Protein AF-0000000074853410 (afdb_homodimer)

Foldseek 3Di:
DPPPPPPPVVPPPDPPDCPVPVPDDWAWDQAVVVVCVQQQQQWKKKKKQQACVLKAWDPPFDPDDPPRDIDMDIAQKWKWFCPPNKIKTKGKDWDWDDCVVLVDPDIWIWMWIWIQIRVQKIKIKIFTADDQQLDTSGITIIIFGANPPPRRMIMTTPARGFAWDAADVSVVVLVVVPFWKKKWFQQVQKVVRPDRMIIIGTFDDWDADPVQRKIKGWDWDDDSFKIKIWMWIAHRVQKIKIWIWMATRNPRHTDDIDIIIKGEHDVIRMIMGTDDDDD/DDPPPPPPVPPPPDPPDCPVPVPDDWAWDQAVVVVCVQQQLQWKKKKKQQFCVLKAWDPPFDPDDPPRDIDMDIAFKWKWFDPPNKIKTKDKDWDWDDCVVLVDPDIWIWMWIWIQIRVQKIKIKIFTADPQQLDTSGITIIIFGANPPPRRMIMTTPARGFAWDAADVSVVVLVVVPFWKKKWFQQVQKVVRPDRMIIIGTFDDWDADPVQRKIKGWDWDDDSFKIKIWMWIAHRVQKIKIWIWMATRRPRHTDDIDIIIWGEDDVIRMIMGTDDDDD

Radius of gyration: 23.21 Å; Cα contacts (8 Å, |Δi|>4): 1496; chains: 2; bounding box: 56×93×62 Å

Sequence (558 aa):
MNTRTILHPVTLILLSFLVKTRCAQPKALTVMADVVRAVSQGSALRYQIDDITKCSVLPGSSPNNLVLYDLSWEVRTARLNNTAGQRSLLVSNERQVNGSRSGEQWPVTRQVNVAIRENGTMDVMVVGLEYGSYKWIETYKYRCLWNGTGGGASVYQQDLGGALIGDFLSLRQAVATGYSLAYAINGQTLVPPFGNEIWVGRISDIRWNKNHSEIVFSRRWTFVDVVNVTSVSTAPNNSVIIQRYSYSRSFYILISSTTHKGFLNSTGSVHFFKLPYGEMNTRTILHPVTLILLSFLVKTRCAQPKALTVMADVVRAVSQGSALRYQIDDITKCSVLPGSSPNNLVLYDLSWEVRTARLNNTAGQRSLLVSNERQVNGSRSGEQWPVTRQVNVAIRENGTMDVMVVGLEYGSYKWIETYKYRCLWNGTGGGASVYQQDLGGALIGDFLSLRQAVATGYSLAYAINGQTLVPPFGNEIWVGRISDIRWNKNHSEIVFSRRWTFVDVVNVTSVSTAPNNSVIIQRYSYSRSFYILISSTTHKGFLNSTGSVHFFKLPYGE

Structure (mmCIF, N/CA/C/O backbone):
data_AF-0000000074853410-model_v1
#
loop_
_entity.id
_entity.type
_entity.pdbx_description
1 polymer 'Uncharacterized protein LOC101856710'
#
loop_
_atom_site.group_PDB
_atom_site.id
_atom_site.type_symbol
_atom_site.label_atom_id
_atom_site.label_alt_id
_atom_site.label_comp_id
_atom_site.label_asym_id
_atom_site.label_entity_id
_atom_site.label_seq_id
_atom_site.pdbx_PDB_ins_code
_atom_site.Cartn_x
_atom_site.Cartn_y
_atom_site.Cartn_z
_atom_site.occupancy
_atom_site.B_iso_or_equiv
_atom_site.auth_seq_id
_atom_site.auth_comp_id
_atom_site.auth_asym_id
_atom_site.auth_atom_id
_atom_site.pdbx_PDB_model_num
ATOM 1 N N . MET A 1 1 ? -5.02 -39.906 -37.156 1 26.19 1 MET A N 1
ATOM 2 C CA . MET A 1 1 ? -3.979 -39.594 -36.188 1 26.19 1 MET A CA 1
ATOM 3 C C . MET A 1 1 ? -3.961 -38.094 -35.844 1 26.19 1 MET A C 1
ATOM 5 O O . MET A 1 1 ? -3.426 -37.312 -36.625 1 26.19 1 MET A O 1
ATOM 9 N N . ASN A 1 2 ? -5 -37.5 -35.281 1 29.98 2 ASN A N 1
ATOM 10 C CA . ASN A 1 2 ? -5.363 -36.094 -35.094 1 29.98 2 ASN A CA 1
ATOM 11 C C . ASN A 1 2 ? -4.477 -35.406 -34.062 1 29.98 2 ASN A C 1
ATOM 13 O O . ASN A 1 2 ? -4.543 -35.719 -32.875 1 29.98 2 ASN A O 1
ATOM 17 N N . THR A 1 3 ? -3.314 -35 -34.5 1 28.11 3 THR A N 1
ATOM 18 C CA . THR A 1 3 ? -2.328 -34.281 -33.688 1 28.11 3 THR A CA 1
ATOM 19 C C . THR A 1 3 ? -2.928 -33 -33.125 1 28.11 3 THR A C 1
ATOM 21 O O . THR A 1 3 ? -3.137 -32.031 -33.844 1 28.11 3 THR A O 1
ATOM 24 N N . ARG A 1 4 ? -3.795 -33.125 -32.125 1 32.75 4 ARG A N 1
ATOM 25 C CA . ARG A 1 4 ? -4.301 -32 -31.344 1 32.75 4 ARG A CA 1
ATOM 26 C C . ARG A 1 4 ? -3.158 -31.172 -30.766 1 32.75 4 ARG A C 1
ATOM 28 O O . ARG A 1 4 ? -2.434 -31.641 -29.891 1 32.75 4 ARG A O 1
ATOM 35 N N . THR A 1 5 ? -2.557 -30.391 -31.672 1 26.16 5 THR A N 1
ATOM 36 C CA . THR A 1 5 ? -1.591 -29.391 -31.234 1 26.16 5 THR A CA 1
ATOM 37 C C . THR A 1 5 ? -2.141 -28.594 -30.047 1 26.16 5 THR A C 1
ATOM 39 O O . THR A 1 5 ? -3.15 -27.891 -30.188 1 26.16 5 THR A O 1
ATOM 42 N N . ILE A 1 6 ? -2.01 -29.109 -28.875 1 28.91 6 ILE A N 1
ATOM 43 C CA . ILE A 1 6 ? -2.23 -28.406 -27.609 1 28.91 6 ILE A CA 1
ATOM 44 C C . ILE A 1 6 ? -1.507 -27.062 -27.625 1 28.91 6 ILE A C 1
ATOM 46 O O . ILE A 1 6 ? -0.275 -27.016 -27.641 1 28.91 6 ILE A O 1
ATOM 50 N N . LEU A 1 7 ? -2.057 -26.141 -28.453 1 27.91 7 LEU A N 1
ATOM 51 C CA . LEU A 1 7 ? -1.541 -24.781 -28.391 1 27.91 7 LEU A CA 1
ATOM 52 C C . LEU A 1 7 ? -1.349 -24.344 -26.938 1 27.91 7 LEU A C 1
ATOM 54 O O . LEU A 1 7 ? -2.289 -24.391 -26.141 1 27.91 7 LEU A O 1
ATOM 58 N N . HIS A 1 8 ? -0.164 -24.562 -26.484 1 32.03 8 HIS A N 1
ATOM 59 C CA . HIS A 1 8 ? 0.269 -24.125 -25.156 1 32.03 8 HIS A CA 1
ATOM 60 C C . HIS A 1 8 ? -0.108 -22.672 -24.906 1 32.03 8 HIS A C 1
ATOM 62 O O . HIS A 1 8 ? 0.202 -21.797 -25.719 1 32.03 8 HIS A O 1
ATOM 68 N N . PRO A 1 9 ? -1.185 -22.469 -24.172 1 34.88 9 PRO A N 1
ATOM 69 C CA . PRO A 1 9 ? -1.773 -21.156 -23.906 1 34.88 9 PRO A CA 1
ATOM 70 C C . PRO A 1 9 ? -0.723 -20.078 -23.641 1 34.88 9 PRO A C 1
ATOM 72 O O . PRO A 1 9 ? -1.025 -18.875 -23.688 1 34.88 9 PRO A O 1
ATOM 75 N N . VAL A 1 10 ? 0.45 -20.5 -23.266 1 34.09 10 VAL A N 1
ATOM 76 C CA . VAL A 1 10 ? 1.436 -19.484 -22.938 1 34.09 10 VAL A CA 1
ATOM 77 C C . VAL A 1 10 ? 1.819 -18.703 -24.188 1 34.09 10 VAL A C 1
ATOM 79 O O . VAL A 1 10 ? 2.303 -17.578 -24.109 1 34.09 10 VAL A O 1
ATOM 82 N N . THR A 1 11 ? 1.805 -19.375 -25.391 1 31.73 11 THR A N 1
ATOM 83 C CA . THR A 1 11 ? 2.375 -18.766 -26.578 1 31.73 11 THR A CA 1
ATOM 84 C C . THR A 1 11 ? 1.524 -17.578 -27.047 1 31.73 11 THR A C 1
ATOM 86 O O . THR A 1 11 ? 2.002 -16.719 -27.781 1 31.73 11 THR A O 1
ATOM 89 N N . LEU A 1 12 ? 0.199 -17.766 -26.953 1 30.8 12 LEU A N 1
ATOM 90 C CA . LEU A 1 12 ? -0.596 -16.719 -27.594 1 30.8 12 LEU A CA 1
ATOM 91 C C . LEU A 1 12 ? -0.33 -15.367 -26.953 1 30.8 12 LEU A C 1
ATOM 93 O O . LEU A 1 12 ? -0.82 -14.344 -27.422 1 30.8 12 LEU A O 1
ATOM 97 N N . ILE A 1 13 ? 0.106 -15.414 -25.734 1 31.11 13 ILE A N 1
ATOM 98 C CA . ILE A 1 13 ? -0.14 -14.117 -25.109 1 31.11 13 ILE A CA 1
ATOM 99 C C . ILE A 1 13 ? 0.635 -13.031 -25.844 1 31.11 13 ILE A C 1
ATOM 101 O O . ILE A 1 13 ? 0.126 -11.93 -26.047 1 31.11 13 ILE A O 1
ATOM 105 N N . LEU A 1 14 ? 1.985 -13.242 -26.062 1 30.17 14 LEU A N 1
ATOM 106 C CA . LEU A 1 14 ? 2.715 -11.984 -26 1 30.17 14 LEU A CA 1
ATOM 107 C C . LEU A 1 14 ? 2.697 -11.273 -27.344 1 30.17 14 LEU A C 1
ATOM 109 O O . LEU A 1 14 ? 3.666 -10.602 -27.703 1 30.17 14 LEU A O 1
ATOM 113 N N . LEU A 1 15 ? 2.018 -11.734 -28.344 1 29.48 15 LEU A N 1
ATOM 114 C CA . LEU A 1 15 ? 2.348 -10.922 -29.516 1 29.48 15 LEU A CA 1
ATOM 115 C C . LEU A 1 15 ? 1.833 -9.5 -29.344 1 29.48 15 LEU A C 1
ATOM 117 O O . LEU A 1 15 ? 0.849 -9.109 -29.984 1 29.48 15 LEU A O 1
ATOM 121 N N . SER A 1 16 ? 1.309 -9.117 -28.25 1 29.52 16 SER A N 1
ATOM 122 C CA . SER A 1 16 ? 0.694 -7.793 -28.312 1 29.52 16 SER A CA 1
ATOM 123 C C . SER A 1 16 ? 1.604 -6.789 -29.016 1 29.52 16 SER A C 1
ATOM 125 O O . SER A 1 16 ? 2.826 -6.84 -28.859 1 29.52 16 SER A O 1
ATOM 127 N N . PHE A 1 17 ? 1.168 -6.145 -30.062 1 30.94 17 PHE A N 1
ATOM 128 C CA . PHE A 1 17 ? 1.591 -4.926 -30.75 1 30.94 17 PHE A CA 1
ATOM 129 C C . PHE A 1 17 ? 2.168 -3.922 -29.75 1 30.94 17 PHE A C 1
ATOM 131 O O . PHE A 1 17 ? 1.597 -3.701 -28.688 1 30.94 17 PHE A O 1
ATOM 138 N N . LEU A 1 18 ? 3.49 -3.576 -29.812 1 31.59 18 LEU A N 1
ATOM 139 C CA . LEU A 1 18 ? 4.359 -2.537 -29.266 1 31.59 18 LEU A CA 1
ATOM 140 C C . LEU A 1 18 ? 3.668 -1.178 -29.312 1 31.59 18 LEU A C 1
ATOM 142 O O . LEU A 1 18 ? 3.742 -0.469 -30.312 1 31.59 18 LEU A O 1
ATOM 146 N N . VAL A 1 19 ? 2.484 -1.005 -29.359 1 30.62 19 VAL A N 1
ATOM 147 C CA . VAL A 1 19 ? 2.27 0.407 -29.062 1 30.62 19 VAL A CA 1
ATOM 148 C C . VAL A 1 19 ? 3.174 0.834 -27.906 1 30.62 19 VAL A C 1
ATOM 150 O O . VAL A 1 19 ? 2.984 0.401 -26.766 1 30.62 19 VAL A O 1
ATOM 153 N N . LYS A 1 20 ? 4.5 1.042 -28.203 1 35.12 20 LYS A N 1
ATOM 154 C CA . LYS A 1 20 ? 5.52 1.634 -27.328 1 35.12 20 LYS A CA 1
ATOM 155 C C . LYS A 1 20 ? 4.93 2.736 -26.469 1 35.12 20 LYS A C 1
ATOM 157 O O . LYS A 1 20 ? 4.836 3.889 -26.891 1 35.12 20 LYS A O 1
ATOM 162 N N . THR A 1 21 ? 3.865 2.613 -25.844 1 37 21 THR A N 1
ATOM 163 C CA . THR A 1 21 ? 3.537 3.66 -24.891 1 37 21 THR A CA 1
ATOM 164 C C . THR A 1 21 ? 4.77 4.055 -24.078 1 37 21 THR A C 1
ATOM 166 O O . THR A 1 21 ? 5.328 3.23 -23.344 1 37 21 THR A O 1
ATOM 169 N N . ARG A 1 22 ? 5.559 4.922 -24.641 1 45.53 22 ARG A N 1
ATOM 170 C CA . ARG A 1 22 ? 6.656 5.527 -23.891 1 45.53 22 ARG A CA 1
ATOM 171 C C . ARG A 1 22 ? 6.262 5.758 -22.438 1 45.53 22 ARG A C 1
ATOM 173 O O . ARG A 1 22 ? 5.258 6.41 -22.156 1 45.53 22 ARG A O 1
ATOM 180 N N . CYS A 1 23 ? 6.512 4.844 -21.609 1 59.56 23 CYS A N 1
ATOM 181 C CA . CYS A 1 23 ? 6.336 5.023 -20.172 1 59.56 23 CYS A CA 1
ATOM 182 C C . CYS A 1 23 ? 7.086 6.254 -19.688 1 59.56 23 CYS A C 1
ATOM 184 O O . CYS A 1 23 ? 8.32 6.285 -19.703 1 59.56 23 CYS A O 1
ATOM 186 N N . ALA A 1 24 ? 6.445 7.359 -19.672 1 70.5 24 ALA A N 1
ATOM 187 C CA . ALA A 1 24 ? 7.086 8.547 -19.109 1 70.5 24 ALA A CA 1
ATOM 188 C C . ALA A 1 24 ? 7.84 8.211 -17.828 1 70.5 24 ALA A C 1
ATOM 190 O O . ALA A 1 24 ? 7.414 7.352 -17.062 1 70.5 24 ALA A O 1
ATOM 191 N N . GLN A 1 25 ? 9.07 8.656 -17.797 1 79.69 25 GLN A N 1
ATOM 192 C CA . GLN A 1 25 ? 9.914 8.5 -16.625 1 79.69 25 GLN A CA 1
ATOM 193 C C . GLN A 1 25 ? 9.398 9.344 -15.461 1 79.69 25 GLN A C 1
ATOM 195 O O . GLN A 1 25 ? 8.922 10.461 -15.664 1 79.69 25 GLN A O 1
ATOM 200 N N . PRO A 1 26 ? 9.547 8.703 -14.266 1 89 26 PRO A N 1
ATOM 201 C CA . PRO A 1 26 ? 9.203 9.516 -13.094 1 89 26 PRO A CA 1
ATOM 202 C C . PRO A 1 26 ? 10.008 10.812 -13.016 1 89 26 PRO A C 1
ATOM 204 O O . PRO A 1 26 ? 11.164 10.852 -13.445 1 89 26 PRO A O 1
ATOM 207 N N . LYS A 1 27 ? 9.445 11.805 -12.57 1 90.69 27 LYS A N 1
ATOM 208 C CA . LYS A 1 27 ? 10.078 13.117 -12.469 1 90.69 27 LYS A CA 1
ATOM 209 C C . LYS A 1 27 ? 10.844 13.258 -11.156 1 90.69 27 LYS A C 1
ATOM 211 O O . LYS A 1 27 ? 10.281 13.078 -10.07 1 90.69 27 LYS A O 1
ATOM 216 N N . ALA A 1 28 ? 12.07 13.609 -11.273 1 93.25 28 ALA A N 1
ATOM 217 C CA . ALA A 1 28 ? 12.859 13.906 -10.078 1 93.25 28 ALA A CA 1
ATOM 218 C C . ALA A 1 28 ? 12.477 15.266 -9.492 1 93.25 28 ALA A C 1
ATOM 220 O O . ALA A 1 28 ? 12.406 16.266 -10.219 1 93.25 28 ALA A O 1
ATOM 221 N N . LEU A 1 29 ? 12.234 15.266 -8.242 1 95.25 29 LEU A N 1
ATOM 222 C CA . LEU A 1 29 ? 11.938 16.516 -7.547 1 95.25 29 LEU A CA 1
ATOM 223 C C . LEU A 1 29 ? 13.164 17.031 -6.801 1 95.25 29 LEU A C 1
ATOM 225 O O . LEU A 1 29 ? 13.859 16.266 -6.133 1 95.25 29 LEU A O 1
ATOM 229 N N . THR A 1 30 ? 13.398 18.391 -6.883 1 95.31 30 THR A N 1
ATOM 230 C CA . THR A 1 30 ? 14.625 18.906 -6.277 1 95.31 30 THR A CA 1
ATOM 231 C C . THR A 1 30 ? 14.312 20.031 -5.305 1 95.31 30 THR A C 1
ATOM 233 O O . THR A 1 30 ? 15.203 20.516 -4.598 1 95.31 30 THR A O 1
ATOM 236 N N . VAL A 1 31 ? 13.094 20.438 -5.25 1 94.69 31 VAL A N 1
ATOM 237 C CA . VAL A 1 31 ? 12.734 21.5 -4.316 1 94.69 31 VAL A CA 1
ATOM 238 C C . VAL A 1 31 ? 11.492 21.094 -3.525 1 94.69 31 VAL A C 1
ATOM 240 O O . VAL A 1 31 ? 10.602 20.438 -4.059 1 94.69 31 VAL A O 1
ATOM 243 N N . MET A 1 32 ? 11.383 21.578 -2.369 1 94.19 32 MET A N 1
ATOM 244 C CA . MET A 1 32 ? 10.32 21.172 -1.451 1 94.19 32 MET A CA 1
ATOM 245 C C . MET A 1 32 ? 8.961 21.656 -1.951 1 94.19 32 MET A C 1
ATOM 247 O O . MET A 1 32 ? 7.957 20.953 -1.77 1 94.19 32 MET A O 1
ATOM 251 N N . ALA A 1 33 ? 8.961 22.766 -2.629 1 92.06 33 ALA A N 1
ATOM 252 C CA . ALA A 1 33 ? 7.695 23.281 -3.146 1 92.06 33 ALA A CA 1
ATOM 253 C C . ALA A 1 33 ? 7.043 22.266 -4.086 1 92.06 33 ALA A C 1
ATOM 255 O O . ALA A 1 33 ? 5.824 22.094 -4.059 1 92.06 33 ALA A O 1
ATOM 256 N N . ASP A 1 34 ? 7.848 21.594 -4.844 1 93.44 34 ASP A N 1
ATOM 257 C CA . ASP A 1 34 ? 7.332 20.609 -5.789 1 93.44 34 ASP A CA 1
ATOM 258 C C . ASP A 1 34 ? 6.891 19.328 -5.066 1 93.44 34 ASP A C 1
ATOM 260 O O . ASP A 1 34 ? 5.902 18.703 -5.449 1 93.44 34 ASP A O 1
ATOM 264 N N . VAL A 1 35 ? 7.613 18.984 -4.07 1 94.06 35 VAL A N 1
ATOM 265 C CA . VAL A 1 35 ? 7.234 17.828 -3.254 1 94.06 35 VAL A CA 1
ATOM 266 C C . VAL A 1 35 ? 5.863 18.078 -2.627 1 94.06 35 VAL A C 1
ATOM 268 O O . VAL A 1 35 ? 4.961 17.25 -2.752 1 94.06 35 VAL A O 1
ATOM 271 N N . VAL A 1 36 ? 5.715 19.219 -2.074 1 90.69 36 VAL A N 1
ATOM 272 C CA . VAL A 1 36 ? 4.473 19.578 -1.398 1 90.69 36 VAL A CA 1
ATOM 273 C C . VAL A 1 36 ? 3.324 19.594 -2.404 1 90.69 36 VAL A C 1
ATOM 275 O O . VAL A 1 36 ? 2.252 19.047 -2.141 1 90.69 36 VAL A O 1
ATOM 278 N N . ARG A 1 37 ? 3.566 20.188 -3.486 1 90.19 37 ARG A N 1
ATOM 279 C CA . ARG A 1 37 ? 2.535 20.25 -4.52 1 90.19 37 ARG A CA 1
ATOM 280 C C . ARG A 1 37 ? 2.125 18.859 -4.973 1 90.19 37 ARG A C 1
ATOM 282 O O . ARG A 1 37 ? 0.933 18.547 -5.059 1 90.19 37 ARG A O 1
ATOM 289 N N . ALA A 1 38 ? 3.086 18.031 -5.254 1 91.38 38 ALA A N 1
ATOM 290 C CA . ALA A 1 38 ? 2.812 16.688 -5.758 1 91.38 38 ALA A CA 1
ATOM 291 C C . ALA A 1 38 ? 1.989 15.875 -4.754 1 91.38 38 ALA A C 1
ATOM 293 O O . ALA A 1 38 ? 0.936 15.336 -5.098 1 91.38 38 ALA A O 1
ATOM 294 N N . VAL A 1 39 ? 2.389 15.859 -3.562 1 89.62 39 VAL A N 1
ATOM 295 C CA . VAL A 1 39 ? 1.762 14.992 -2.572 1 89.62 39 VAL A CA 1
ATOM 296 C C . VAL A 1 39 ? 0.395 15.555 -2.184 1 89.62 39 VAL A C 1
ATOM 298 O O . VAL A 1 39 ? -0.54 14.797 -1.915 1 89.62 39 VAL A O 1
ATOM 301 N N . SER A 1 40 ? 0.258 16.797 -2.193 1 88.06 40 SER A N 1
ATOM 302 C CA . SER A 1 40 ? -1.015 17.406 -1.831 1 88.06 40 SER A CA 1
ATOM 303 C C . SER A 1 40 ? -2.076 17.141 -2.896 1 88.06 40 SER A C 1
ATOM 305 O O . SER A 1 40 ? -3.271 17.312 -2.643 1 88.06 40 SER A O 1
ATOM 307 N N . GLN A 1 41 ? -1.593 16.797 -4.035 1 86.5 41 GLN A N 1
ATOM 308 C CA . GLN A 1 41 ? -2.531 16.484 -5.105 1 86.5 41 GLN A CA 1
ATOM 309 C C . GLN A 1 41 ? -2.713 14.977 -5.262 1 86.5 41 GLN A C 1
ATOM 311 O O . GLN A 1 41 ? -3.307 14.516 -6.238 1 86.5 41 GLN A O 1
ATOM 316 N N . GLY A 1 42 ? -2.17 14.273 -4.383 1 88.62 42 GLY A N 1
ATOM 317 C CA . GLY A 1 42 ? -2.426 12.844 -4.328 1 88.62 42 GLY A CA 1
ATOM 318 C C . GLY A 1 42 ? -1.406 12.031 -5.098 1 88.62 42 GLY A C 1
ATOM 319 O O . GLY A 1 42 ? -1.582 10.82 -5.285 1 88.62 42 GLY A O 1
ATOM 320 N N . SER A 1 43 ? -0.32 12.703 -5.539 1 88.88 43 SER A N 1
ATOM 321 C CA . SER A 1 43 ? 0.715 11.945 -6.234 1 88.88 43 SER A CA 1
ATOM 322 C C . SER A 1 43 ? 1.43 10.992 -5.285 1 88.88 43 SER A C 1
ATOM 324 O O . SER A 1 43 ? 1.681 11.328 -4.129 1 88.88 43 SER A O 1
ATOM 326 N N . ALA A 1 44 ? 1.683 9.82 -5.809 1 90.12 44 ALA A N 1
ATOM 327 C CA . ALA A 1 44 ? 2.643 8.977 -5.102 1 90.12 44 ALA A CA 1
ATOM 328 C C . ALA A 1 44 ? 4.07 9.469 -5.32 1 90.12 44 ALA A C 1
ATOM 330 O O . ALA A 1 44 ? 4.402 9.961 -6.402 1 90.12 44 ALA A O 1
ATOM 331 N N . LEU A 1 45 ? 4.82 9.352 -4.289 1 94.5 45 LEU A N 1
ATOM 332 C CA . LEU A 1 45 ? 6.242 9.672 -4.387 1 94.5 45 LEU A CA 1
ATOM 333 C C . LEU A 1 45 ? 7.094 8.438 -4.117 1 94.5 45 LEU A C 1
ATOM 335 O O . LEU A 1 45 ? 6.586 7.414 -3.65 1 94.5 45 LEU A O 1
ATOM 339 N N . ARG A 1 46 ? 8.219 8.508 -4.559 1 94.5 46 ARG A N 1
ATOM 340 C CA . ARG A 1 46 ? 9.258 7.562 -4.176 1 94.5 46 ARG A CA 1
ATOM 341 C C . ARG A 1 46 ? 10.508 8.289 -3.688 1 94.5 46 ARG A C 1
ATOM 343 O O . ARG A 1 46 ? 10.984 9.219 -4.34 1 94.5 46 ARG A O 1
ATOM 350 N N . TYR A 1 47 ? 10.945 7.938 -2.531 1 95.56 47 TYR A N 1
ATOM 351 C CA . TYR A 1 47 ? 12.266 8.406 -2.121 1 95.56 47 TYR A CA 1
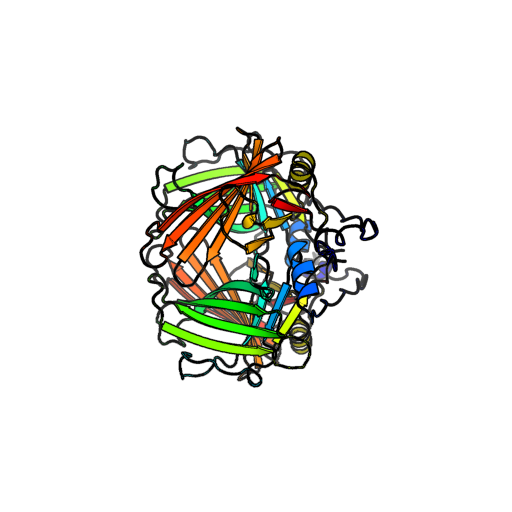ATOM 352 C C . TYR A 1 47 ? 13.289 7.281 -2.203 1 95.56 47 TYR A C 1
ATOM 354 O O . TYR A 1 47 ? 12.953 6.105 -2.043 1 95.56 47 TYR A O 1
ATOM 362 N N . GLN A 1 48 ? 14.5 7.742 -2.43 1 93.38 48 GLN A N 1
ATOM 363 C CA . GLN A 1 48 ? 15.578 6.781 -2.633 1 93.38 48 GLN A CA 1
ATOM 364 C C . GLN A 1 48 ? 16.875 7.277 -2.006 1 93.38 48 GLN A C 1
ATOM 366 O O . GLN A 1 48 ? 17.219 8.461 -2.105 1 93.38 48 GLN A O 1
ATOM 371 N N . ILE A 1 49 ? 17.453 6.355 -1.307 1 91.81 49 ILE A N 1
ATOM 372 C CA . ILE A 1 49 ? 18.875 6.516 -1.008 1 91.81 49 ILE A CA 1
ATOM 373 C C . ILE A 1 49 ? 19.703 5.902 -2.127 1 91.81 49 ILE A C 1
ATOM 375 O O . ILE A 1 49 ? 19.828 4.68 -2.215 1 91.81 49 ILE A O 1
ATOM 379 N N . ASP A 1 50 ? 20.25 6.754 -2.875 1 87.06 50 ASP A N 1
ATOM 380 C CA . ASP A 1 50 ? 20.984 6.332 -4.066 1 87.06 50 ASP A CA 1
ATOM 381 C C . ASP A 1 50 ? 22.375 5.797 -3.707 1 87.06 50 ASP A C 1
ATOM 383 O O . ASP A 1 50 ? 22.844 4.848 -4.328 1 87.06 50 ASP A O 1
ATOM 387 N N . ASP A 1 51 ? 22.938 6.469 -2.801 1 88.06 51 ASP A N 1
ATOM 388 C CA . ASP A 1 51 ? 24.281 6.125 -2.352 1 88.06 51 ASP A CA 1
ATOM 389 C C . ASP A 1 51 ? 24.453 6.414 -0.862 1 88.06 51 ASP A C 1
ATOM 391 O O . ASP A 1 51 ? 24.781 7.539 -0.476 1 88.06 51 ASP A O 1
ATOM 395 N N . ILE A 1 52 ? 24.391 5.406 -0.134 1 85.75 52 ILE A N 1
ATOM 396 C CA . ILE A 1 52 ? 24.406 5.535 1.318 1 85.75 52 ILE A CA 1
ATOM 397 C C . ILE A 1 52 ? 25.766 6.055 1.781 1 85.75 52 ILE A C 1
ATOM 399 O O . ILE A 1 52 ? 25.875 6.633 2.865 1 85.75 52 ILE A O 1
ATOM 403 N N . THR A 1 53 ? 26.812 5.824 0.937 1 85.12 53 THR A N 1
ATOM 404 C CA . THR A 1 53 ? 28.156 6.238 1.33 1 85.12 53 THR A CA 1
ATOM 405 C C . THR A 1 53 ? 28.297 7.758 1.306 1 85.12 53 THR A C 1
ATOM 407 O O . THR A 1 53 ? 29.234 8.32 1.878 1 85.12 53 THR A O 1
ATOM 410 N N . LYS A 1 54 ? 27.406 8.43 0.746 1 90.19 54 LYS A N 1
ATOM 411 C CA . LYS A 1 54 ? 27.422 9.891 0.683 1 90.19 54 LYS A CA 1
ATOM 412 C C . LYS A 1 54 ? 26.625 10.508 1.829 1 90.19 54 LYS A C 1
ATOM 414 O O . LYS A 1 54 ? 26.578 11.727 1.975 1 90.19 54 LYS A O 1
ATOM 419 N N . CYS A 1 55 ? 25.953 9.68 2.586 1 90.56 55 CYS A N 1
ATOM 420 C CA . CYS A 1 55 ? 25.172 10.148 3.719 1 90.56 55 CYS A CA 1
ATOM 421 C C . CYS A 1 55 ? 26 10.195 4.988 1 90.56 55 CYS A C 1
ATOM 423 O O . CYS A 1 55 ? 26.984 9.453 5.125 1 90.56 55 CYS A O 1
ATOM 425 N N . SER A 1 56 ? 25.641 11.078 5.805 1 90.88 56 SER A N 1
ATOM 426 C CA . SER A 1 56 ? 26.281 11.164 7.113 1 90.88 56 SER A CA 1
ATOM 427 C C . SER A 1 56 ? 25.547 10.328 8.148 1 90.88 56 SER A C 1
ATOM 429 O O . SER A 1 56 ? 24.312 10.359 8.211 1 90.88 56 SER A O 1
ATOM 431 N N . VAL A 1 57 ? 26.281 9.664 8.93 1 89.44 57 VAL A N 1
ATOM 432 C CA . VAL A 1 57 ? 25.688 8.938 10.055 1 89.44 57 VAL A CA 1
ATOM 433 C C . VAL A 1 57 ? 25.359 9.906 11.188 1 89.44 57 VAL A C 1
ATOM 435 O O . VAL A 1 57 ? 26.172 10.773 11.523 1 89.44 57 VAL A O 1
ATOM 438 N N . LEU A 1 58 ? 24.188 9.727 11.75 1 90.69 58 LEU A N 1
ATOM 439 C CA . LEU A 1 58 ? 23.75 10.633 12.812 1 90.69 58 LEU A CA 1
ATOM 440 C C . LEU A 1 58 ? 23.984 10.008 14.18 1 90.69 58 LEU A C 1
ATOM 442 O O . LEU A 1 58 ? 24.078 8.789 14.312 1 90.69 58 LEU A O 1
ATOM 446 N N . PRO A 1 59 ? 24.078 10.914 15.164 1 87.5 59 PRO A N 1
ATOM 447 C CA . PRO A 1 59 ? 24.25 10.398 16.531 1 87.5 59 PRO A CA 1
ATOM 448 C C . PRO A 1 59 ? 23.141 9.453 16.953 1 87.5 59 PRO A C 1
ATOM 450 O O . PRO A 1 59 ? 21.969 9.672 16.609 1 87.5 59 PRO A O 1
ATOM 453 N N . GLY A 1 60 ? 23.562 8.344 17.75 1 84.25 60 GLY A N 1
ATOM 454 C CA . GLY A 1 60 ? 22.594 7.395 18.281 1 84.25 60 GLY A CA 1
ATOM 455 C C . GLY A 1 60 ? 22.359 6.211 17.359 1 84.25 60 GLY A C 1
ATOM 456 O O . GLY A 1 60 ? 21.578 5.32 17.672 1 84.25 60 GLY A O 1
ATOM 457 N N . SER A 1 61 ? 23.062 6.27 16.25 1 84.31 61 SER A N 1
ATOM 458 C CA . SER A 1 61 ? 23.016 5.117 15.352 1 84.31 61 SER A CA 1
ATOM 459 C C . SER A 1 61 ? 23.797 3.939 15.922 1 84.31 61 SER A C 1
ATOM 461 O O . SER A 1 61 ? 24.859 4.129 16.531 1 84.31 61 SER A O 1
ATOM 463 N N . SER A 1 62 ? 23.281 2.77 15.828 1 79.5 62 SER A N 1
ATOM 464 C CA . SER A 1 62 ? 24 1.561 16.219 1 79.5 62 SER A CA 1
ATOM 465 C C . SER A 1 62 ? 25.281 1.396 15.43 1 79.5 62 SER A C 1
ATOM 467 O O . SER A 1 62 ? 25.344 1.751 14.25 1 79.5 62 SER A O 1
ATOM 469 N N . PRO A 1 63 ? 26.391 1.191 16.156 1 64.88 63 PRO A N 1
ATOM 470 C CA . PRO A 1 63 ? 27.688 1.088 15.484 1 64.88 63 PRO A CA 1
ATOM 471 C C . PRO A 1 63 ? 27.672 0.121 14.305 1 64.88 63 PRO A C 1
ATOM 473 O O . PRO A 1 63 ? 28.5 0.237 13.391 1 64.88 63 PRO A O 1
ATOM 476 N N . ASN A 1 64 ? 27.156 -0.88 14.492 1 57.53 64 ASN A N 1
ATOM 477 C CA . ASN A 1 64 ? 27.375 -1.988 13.57 1 57.53 64 ASN A CA 1
ATOM 478 C C . ASN A 1 64 ? 27.094 -1.586 12.133 1 57.53 64 ASN A C 1
ATOM 480 O O . ASN A 1 64 ? 26.594 -0.491 11.875 1 57.53 64 ASN A O 1
ATOM 484 N N . ASN A 1 65 ? 27.188 -2.57 11.156 1 50.41 65 ASN A N 1
ATOM 485 C CA . ASN A 1 65 ? 27.188 -2.682 9.703 1 50.41 65 ASN A CA 1
ATOM 486 C C . ASN A 1 65 ? 26.016 -1.935 9.086 1 50.41 65 ASN A C 1
ATOM 488 O O . ASN A 1 65 ? 24.859 -2.342 9.242 1 50.41 65 ASN A O 1
ATOM 492 N N . LEU A 1 66 ? 26.234 -0.533 9.148 1 50.88 66 LEU A N 1
ATOM 493 C CA . LEU A 1 66 ? 25.328 0.214 8.281 1 50.88 66 LEU A CA 1
ATOM 494 C C . LEU A 1 66 ? 24.766 -0.682 7.18 1 50.88 66 LEU A C 1
ATOM 496 O O . LEU A 1 66 ? 25.516 -1.397 6.516 1 50.88 66 LEU A O 1
ATOM 500 N N . VAL A 1 67 ? 23.734 -0.942 7.395 1 54.38 67 VAL A N 1
ATOM 501 C CA . VAL A 1 67 ? 23.062 -1.701 6.344 1 54.38 67 VAL A CA 1
ATOM 502 C C . VAL A 1 67 ? 23.422 -1.128 4.977 1 54.38 67 VAL A C 1
ATOM 504 O O . VAL A 1 67 ? 23.219 0.06 4.719 1 54.38 67 VAL A O 1
ATOM 507 N N . LEU A 1 68 ? 24.469 -1.533 4.332 1 62.12 68 LEU A N 1
ATOM 508 C CA . LEU A 1 68 ? 24.969 -1.262 2.99 1 62.12 68 LEU A CA 1
ATOM 509 C C . LEU A 1 68 ? 23.844 -1.405 1.956 1 62.12 68 LEU A C 1
ATOM 511 O O . LEU A 1 68 ? 24.078 -1.943 0.869 1 62.12 68 LEU A O 1
ATOM 515 N N . TYR A 1 69 ? 22.672 -1.008 2.498 1 73.19 69 TYR A N 1
ATOM 516 C CA . TYR A 1 69 ? 21.625 -1.09 1.479 1 73.19 69 TYR A CA 1
ATOM 517 C C . TYR A 1 69 ? 21.172 0.301 1.057 1 73.19 69 TYR A C 1
ATOM 519 O O . TYR A 1 69 ? 20.938 1.17 1.901 1 73.19 69 TYR A O 1
ATOM 527 N N . ASP A 1 70 ? 21.266 0.516 -0.265 1 79.88 70 ASP A N 1
ATOM 528 C CA . ASP A 1 70 ? 20.438 1.594 -0.806 1 79.88 70 ASP A CA 1
ATOM 529 C C . ASP A 1 70 ? 18.953 1.249 -0.714 1 79.88 70 ASP A C 1
ATOM 531 O O . ASP A 1 70 ? 18.562 0.103 -0.945 1 79.88 70 ASP A O 1
ATOM 535 N N . LEU A 1 71 ? 18.25 2.246 -0.158 1 85.62 71 LEU A N 1
ATOM 536 C CA . LEU A 1 71 ? 16.844 2.006 0.091 1 85.62 71 LEU A CA 1
ATOM 537 C C . LEU A 1 71 ? 15.969 2.857 -0.831 1 85.62 71 LEU A C 1
ATOM 539 O O . LEU A 1 71 ? 16.297 4.008 -1.115 1 85.62 71 LEU A O 1
ATOM 543 N N . SER A 1 72 ? 14.93 2.268 -1.293 1 91.31 72 SER A N 1
ATOM 544 C CA . SER A 1 72 ? 13.906 2.951 -2.074 1 91.31 72 SER A CA 1
ATOM 545 C C . SER A 1 72 ? 12.508 2.547 -1.625 1 91.31 72 SER A C 1
ATOM 547 O O . SER A 1 72 ? 12.227 1.36 -1.445 1 91.31 72 SER A O 1
ATOM 549 N N . TRP A 1 73 ? 11.656 3.578 -1.381 1 94.56 73 TRP A N 1
ATOM 550 C CA . TRP A 1 73 ? 10.312 3.295 -0.899 1 94.56 73 TRP A CA 1
ATOM 551 C C . TRP A 1 73 ? 9.281 4.148 -1.633 1 94.56 73 TRP A C 1
ATOM 553 O O . TRP A 1 73 ? 9.508 5.336 -1.873 1 94.56 73 TRP A O 1
ATOM 563 N N . GLU A 1 74 ? 8.219 3.518 -1.886 1 91.5 74 GLU A N 1
ATOM 564 C CA . GLU A 1 74 ? 7.047 4.27 -2.328 1 91.5 74 GLU A CA 1
ATOM 565 C C . GLU A 1 74 ? 6.367 4.969 -1.156 1 91.5 74 GLU A C 1
ATOM 567 O O . GLU A 1 74 ? 6.23 4.395 -0.075 1 91.5 74 GLU A O 1
ATOM 572 N N . VAL A 1 75 ? 6.02 6.199 -1.436 1 91.44 75 VAL A N 1
ATOM 573 C CA . VAL A 1 75 ? 5.293 6.992 -0.453 1 91.44 75 VAL A CA 1
ATOM 574 C C . VAL A 1 75 ? 3.852 7.199 -0.921 1 91.44 75 VAL A C 1
ATOM 576 O O . VAL A 1 75 ? 3.594 8.008 -1.812 1 91.44 75 VAL A O 1
ATOM 579 N N . ARG A 1 76 ? 2.941 6.484 -0.249 1 87.31 76 ARG A N 1
ATOM 580 C CA . ARG A 1 76 ? 1.531 6.641 -0.597 1 87.31 76 ARG A CA 1
ATOM 581 C C . ARG A 1 76 ? 0.783 7.418 0.482 1 87.31 76 ARG A C 1
ATOM 583 O O . ARG A 1 76 ? -0.34 7.875 0.259 1 87.31 76 ARG A O 1
ATOM 590 N N . THR A 1 77 ? 1.463 7.473 1.672 1 91 77 THR A N 1
ATOM 591 C CA . THR A 1 77 ? 0.945 8.273 2.773 1 91 77 THR A CA 1
ATOM 592 C C . THR A 1 77 ? 2.064 9.078 3.434 1 91 77 THR A C 1
ATOM 594 O O . THR A 1 77 ? 3.186 8.586 3.576 1 91 77 THR A O 1
ATOM 597 N N . ALA A 1 78 ? 1.7 10.312 3.838 1 94.38 78 ALA A N 1
ATOM 598 C CA . ALA A 1 78 ? 2.703 11.164 4.469 1 94.38 78 ALA A CA 1
ATOM 599 C C . ALA A 1 78 ? 2.045 12.25 5.32 1 94.38 78 ALA A C 1
ATOM 601 O O . ALA A 1 78 ? 0.824 12.414 5.289 1 94.38 78 ALA A O 1
ATOM 602 N N . ARG A 1 79 ? 2.881 12.859 6.062 1 92.75 79 ARG A N 1
ATOM 603 C CA . ARG A 1 79 ? 2.5 14.047 6.812 1 92.75 79 ARG A CA 1
ATOM 604 C C . ARG A 1 79 ? 3.375 15.242 6.43 1 92.75 79 ARG A C 1
ATOM 606 O O . ARG A 1 79 ? 4.602 15.125 6.391 1 92.75 79 ARG A O 1
ATOM 613 N N . LEU A 1 80 ? 2.666 16.219 6.133 1 92 80 LEU A N 1
ATOM 614 C CA . LEU A 1 80 ? 3.35 17.469 5.805 1 92 80 LEU A CA 1
ATOM 615 C C . LEU A 1 80 ? 3.316 18.438 6.988 1 92 80 LEU A C 1
ATOM 617 O O . LEU A 1 80 ? 2.24 18.766 7.496 1 92 80 LEU A O 1
ATOM 621 N N . ASN A 1 81 ? 4.484 18.719 7.438 1 89.5 81 ASN A N 1
ATOM 622 C CA . ASN A 1 81 ? 4.621 19.75 8.469 1 89.5 81 ASN A CA 1
ATOM 623 C C . ASN A 1 81 ? 5.078 21.078 7.879 1 89.5 81 ASN A C 1
ATOM 625 O O . ASN A 1 81 ? 5.906 21.109 6.965 1 89.5 81 ASN A O 1
ATOM 629 N N . ASN A 1 82 ? 4.383 22.125 8.344 1 78.56 82 ASN A N 1
ATOM 630 C CA . ASN A 1 82 ? 4.801 23.469 7.969 1 78.56 82 ASN A CA 1
ATOM 631 C C . ASN A 1 82 ? 5.18 24.312 9.195 1 78.56 82 ASN A C 1
ATOM 633 O O . ASN A 1 82 ? 4.434 25.203 9.602 1 78.56 82 ASN A O 1
ATOM 637 N N . THR A 1 83 ? 6.148 23.906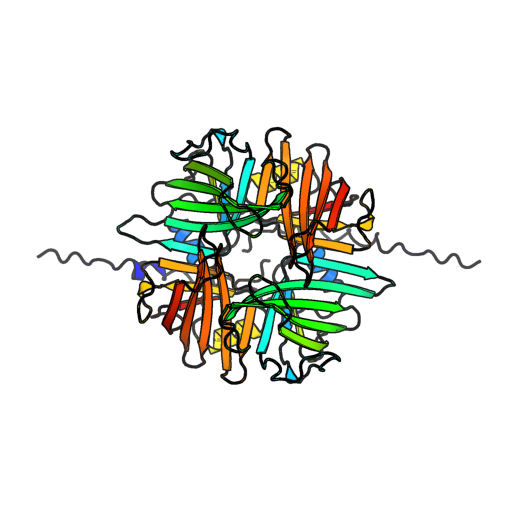 9.875 1 64.06 83 THR A N 1
ATOM 638 C CA . THR A 1 83 ? 6.539 24.656 11.062 1 64.06 83 THR A CA 1
ATOM 639 C C . THR A 1 83 ? 7.609 25.688 10.727 1 64.06 83 THR A C 1
ATOM 641 O O . THR A 1 83 ? 8.664 25.344 10.18 1 64.06 83 THR A O 1
ATOM 644 N N . ALA A 1 84 ? 7.301 26.922 11.336 1 59.91 84 ALA A N 1
ATOM 645 C CA . ALA A 1 84 ? 8.203 28.078 11.336 1 59.91 84 ALA A CA 1
ATOM 646 C C . ALA A 1 84 ? 8.859 28.25 9.969 1 59.91 84 ALA A C 1
ATOM 648 O O . ALA A 1 84 ? 10.062 28.516 9.883 1 59.91 84 ALA A O 1
ATOM 649 N N . GLY A 1 85 ? 8.156 27.953 8.938 1 64.44 85 GLY A N 1
ATOM 650 C CA . GLY A 1 85 ? 8.719 28.203 7.617 1 64.44 85 GLY A CA 1
ATOM 651 C C . GLY A 1 85 ? 9.523 27.047 7.074 1 64.44 85 GLY A C 1
ATOM 652 O O . GLY A 1 85 ? 10.062 27.109 5.973 1 64.44 85 GLY A O 1
ATOM 653 N N . GLN A 1 86 ? 9.617 26.047 7.914 1 83.62 86 GLN A N 1
ATOM 654 C CA . GLN A 1 86 ? 10.367 24.875 7.449 1 83.62 86 GLN A CA 1
ATOM 655 C C . GLN A 1 86 ? 9.43 23.703 7.172 1 83.62 86 GLN A C 1
ATOM 657 O O . GLN A 1 86 ? 8.922 23.078 8.102 1 83.62 86 GLN A O 1
ATOM 662 N N . ARG A 1 87 ? 9.32 23.516 5.941 1 87.81 87 ARG A N 1
ATOM 663 C CA . ARG A 1 87 ? 8.438 22.406 5.57 1 87.81 87 ARG A CA 1
ATOM 664 C C . ARG A 1 87 ? 9.172 21.078 5.613 1 87.81 87 ARG A C 1
ATOM 666 O O . ARG A 1 87 ? 10.359 21.016 5.289 1 87.81 87 ARG A O 1
ATOM 673 N N . SER A 1 88 ? 8.492 20.078 6.055 1 94.06 88 SER A N 1
ATOM 674 C CA . SER A 1 88 ? 9.016 18.719 6.027 1 94.06 88 SER A CA 1
ATOM 675 C C . SER A 1 88 ? 7.93 17.719 5.691 1 94.06 88 SER A C 1
ATOM 677 O O . SER A 1 88 ? 6.777 17.875 6.109 1 94.06 88 SER A O 1
ATOM 679 N N . LEU A 1 89 ? 8.344 16.828 4.855 1 95.62 89 LEU A N 1
ATOM 680 C CA . LEU A 1 89 ? 7.508 15.664 4.602 1 95.62 89 LEU A CA 1
ATOM 681 C C . LEU A 1 89 ? 7.977 14.469 5.426 1 95.62 89 LEU A C 1
ATOM 683 O O . LEU A 1 89 ? 9.125 14.023 5.293 1 95.62 89 LEU A O 1
ATOM 687 N N . LEU A 1 90 ? 7.121 14.023 6.266 1 94.69 90 LEU A N 1
ATOM 688 C CA . LEU A 1 90 ? 7.426 12.883 7.125 1 94.69 90 LEU A CA 1
ATOM 689 C C . LEU A 1 90 ? 6.738 11.617 6.617 1 94.69 90 LEU A C 1
ATOM 691 O O . LEU A 1 90 ? 5.539 11.625 6.336 1 94.69 90 LEU A O 1
ATOM 695 N N . VAL A 1 91 ? 7.488 10.586 6.492 1 93.88 91 VAL A N 1
ATOM 696 C CA . VAL A 1 91 ? 7.012 9.305 5.984 1 93.88 91 VAL A CA 1
ATOM 697 C C . VAL A 1 91 ? 7.445 8.18 6.93 1 93.88 91 VAL A C 1
ATOM 699 O O . VAL A 1 91 ? 8.555 8.203 7.465 1 93.88 91 VAL A O 1
ATOM 702 N N . SER A 1 92 ? 6.539 7.305 7.105 1 91.12 92 SER A N 1
ATOM 703 C CA . SER A 1 92 ? 6.836 6.102 7.875 1 91.12 92 SER A CA 1
ATOM 704 C C . SER A 1 92 ? 6.422 4.844 7.121 1 91.12 92 SER A C 1
ATOM 706 O O . SER A 1 92 ? 5.297 4.754 6.625 1 91.12 92 SER A O 1
ATOM 708 N N . ASN A 1 93 ? 7.344 3.965 7.055 1 87.88 93 ASN A N 1
ATOM 709 C CA . ASN A 1 93 ? 7.09 2.678 6.418 1 87.88 93 ASN A CA 1
ATOM 710 C C . ASN A 1 93 ? 7.574 1.519 7.285 1 87.88 93 ASN A C 1
ATOM 712 O O . ASN A 1 93 ? 8.453 1.694 8.133 1 87.88 93 ASN A O 1
ATOM 716 N N . GLU A 1 94 ? 6.945 0.379 7.027 1 86.94 94 GLU A N 1
ATOM 717 C CA . GLU A 1 94 ? 7.312 -0.82 7.773 1 86.94 94 GLU A CA 1
ATOM 718 C C . GLU A 1 94 ? 7.406 -2.035 6.855 1 86.94 94 GLU A C 1
ATOM 720 O O . GLU A 1 94 ? 6.641 -2.156 5.898 1 86.94 94 GLU A O 1
ATOM 725 N N . ARG A 1 95 ? 8.336 -2.805 7.18 1 82.06 95 ARG A N 1
ATOM 726 C CA . ARG A 1 95 ? 8.453 -4.102 6.523 1 82.06 95 ARG A CA 1
ATOM 727 C C . ARG A 1 95 ? 8.914 -5.176 7.508 1 82.06 95 ARG A C 1
ATOM 729 O O . ARG A 1 95 ? 9.484 -4.863 8.555 1 82.06 95 ARG A O 1
ATOM 736 N N . GLN A 1 96 ? 8.664 -6.355 7.098 1 80.88 96 GLN A N 1
ATOM 737 C CA . GLN A 1 96 ? 9.164 -7.488 7.863 1 80.88 96 GLN A CA 1
ATOM 738 C C . GLN A 1 96 ? 10.289 -8.203 7.117 1 80.88 96 GLN A C 1
ATOM 740 O O . GLN A 1 96 ? 10.219 -8.383 5.902 1 80.88 96 GLN A O 1
ATOM 745 N N . VAL A 1 97 ? 11.258 -8.5 7.867 1 74.69 97 VAL A N 1
ATOM 746 C CA . VAL A 1 97 ? 12.422 -9.156 7.285 1 74.69 97 VAL A CA 1
ATOM 747 C C . VAL A 1 97 ? 12.82 -10.352 8.148 1 74.69 97 VAL A C 1
ATOM 749 O O . VAL A 1 97 ? 12.375 -10.477 9.297 1 74.69 97 VAL A O 1
ATOM 752 N N . ASN A 1 98 ? 13.641 -11.148 7.41 1 70.19 98 ASN A N 1
ATOM 753 C CA . ASN A 1 98 ? 14.266 -12.203 8.195 1 70.19 98 ASN A CA 1
ATOM 754 C C . ASN A 1 98 ? 15.156 -11.633 9.297 1 70.19 98 ASN A C 1
ATOM 756 O O . ASN A 1 98 ? 16.062 -10.836 9.016 1 70.19 98 ASN A O 1
ATOM 760 N N . GLY A 1 99 ? 14.969 -12.039 10.5 1 70.75 99 GLY A N 1
ATOM 761 C CA . GLY A 1 99 ? 15.648 -11.477 11.656 1 70.75 99 GLY A CA 1
ATOM 762 C C . GLY A 1 99 ? 17.016 -12.102 11.906 1 70.75 99 GLY A C 1
ATOM 763 O O . GLY A 1 99 ? 17.75 -11.664 12.797 1 70.75 99 GLY A O 1
ATOM 764 N N . SER A 1 100 ? 17.438 -13.023 11.07 1 68.38 100 SER A N 1
ATOM 765 C CA . SER A 1 100 ? 18.672 -13.758 11.352 1 68.38 100 SER A CA 1
ATOM 766 C C . SER A 1 100 ? 19.875 -12.82 11.375 1 68.38 100 SER A C 1
ATOM 768 O O . SER A 1 100 ? 20.797 -13.016 12.164 1 68.38 100 SER A O 1
ATOM 770 N N . ARG A 1 101 ? 19.828 -11.883 10.602 1 67.44 101 ARG A N 1
ATOM 771 C CA . ARG A 1 101 ? 20.938 -10.945 10.555 1 67.44 101 ARG A CA 1
ATOM 772 C C . ARG A 1 101 ? 21.062 -10.172 11.859 1 67.44 101 ARG A C 1
ATOM 774 O O . ARG A 1 101 ? 22.125 -9.633 12.18 1 67.44 101 ARG A O 1
ATOM 781 N N . SER A 1 102 ? 20 -10.047 12.484 1 68.94 102 SER A N 1
ATOM 782 C CA . SER A 1 102 ? 19.984 -9.32 13.758 1 68.94 102 SER A CA 1
ATOM 783 C C . SER A 1 102 ? 20.109 -10.281 14.938 1 68.94 102 SER A C 1
ATOM 785 O O . SER A 1 102 ? 19.859 -9.891 16.078 1 68.94 102 SER A O 1
ATOM 787 N N . GLY A 1 103 ? 20.375 -11.523 14.617 1 71.5 103 GLY A N 1
ATOM 788 C CA . GLY A 1 103 ? 20.5 -12.516 15.672 1 71.5 103 GLY A CA 1
ATOM 789 C C . GLY A 1 103 ? 19.156 -12.961 16.219 1 71.5 103 GLY A C 1
ATOM 790 O O . GLY A 1 103 ? 19.078 -13.555 17.297 1 71.5 103 GLY A O 1
ATOM 791 N N . GLU A 1 104 ? 18.125 -12.594 15.484 1 71.12 104 GLU A N 1
ATOM 792 C CA . GLU A 1 104 ? 16.781 -12.961 15.938 1 71.12 104 GLU A CA 1
ATOM 793 C C . GLU A 1 104 ? 16.328 -14.273 15.297 1 71.12 104 GLU A C 1
ATOM 795 O O . GLU A 1 104 ? 16.734 -14.594 14.18 1 71.12 104 GLU A O 1
ATOM 800 N N . GLN A 1 105 ? 15.562 -14.984 16.062 1 67.94 105 GLN A N 1
ATOM 801 C CA . GLN A 1 105 ? 15.008 -16.234 15.555 1 67.94 105 GLN A CA 1
ATOM 802 C C . GLN A 1 105 ? 13.719 -15.992 14.781 1 67.94 105 GLN A C 1
ATOM 804 O O . GLN A 1 105 ? 13.266 -16.859 14.031 1 67.94 105 GLN A O 1
ATOM 809 N N . TRP A 1 106 ? 13.164 -14.766 14.977 1 70.69 106 TRP A N 1
ATOM 810 C CA . TRP A 1 106 ? 11.898 -14.398 14.359 1 70.69 106 TRP A CA 1
ATOM 811 C C . TRP A 1 106 ? 12.078 -13.242 13.391 1 70.69 106 TRP A C 1
ATOM 813 O O . TRP A 1 106 ? 13.141 -12.602 13.367 1 70.69 106 TRP A O 1
ATOM 823 N N . PRO A 1 107 ? 11.008 -13.102 12.578 1 75.62 107 PRO A N 1
ATOM 824 C CA . PRO A 1 107 ? 11.117 -11.922 11.711 1 75.62 107 PRO A CA 1
ATOM 825 C C . PRO A 1 107 ? 11.258 -10.625 12.5 1 75.62 107 PRO A C 1
ATOM 827 O O . PRO A 1 107 ? 10.781 -10.523 13.633 1 75.62 107 PRO A O 1
ATOM 830 N N . VAL A 1 108 ? 11.984 -9.812 11.984 1 81.12 108 VAL A N 1
ATOM 831 C CA . VAL A 1 108 ? 12.172 -8.477 12.547 1 81.12 108 VAL A CA 1
ATOM 832 C C . VAL A 1 108 ? 11.359 -7.461 11.75 1 81.12 108 VAL A C 1
ATOM 834 O O . VAL A 1 108 ? 11.328 -7.516 10.516 1 81.12 108 VAL A O 1
ATOM 837 N N . THR A 1 109 ? 10.664 -6.621 12.531 1 85.12 109 THR A N 1
ATOM 838 C CA . THR A 1 109 ? 9.992 -5.5 11.875 1 85.12 109 THR A CA 1
ATOM 839 C C . THR A 1 109 ? 10.953 -4.332 11.695 1 85.12 109 THR A C 1
ATOM 841 O O . THR A 1 109 ? 11.555 -3.859 12.664 1 85.12 109 THR A O 1
ATOM 844 N N . ARG A 1 110 ? 11.086 -3.957 10.492 1 87.44 110 ARG A N 1
ATOM 845 C CA . ARG A 1 110 ? 11.891 -2.777 10.203 1 87.44 110 ARG A CA 1
ATOM 846 C C . ARG A 1 110 ? 11.016 -1.569 9.898 1 87.44 110 ARG A C 1
ATOM 848 O O . ARG A 1 110 ? 10.25 -1.577 8.93 1 87.44 110 ARG A O 1
ATOM 855 N N . GLN A 1 111 ? 11.164 -0.669 10.758 1 90.62 111 GLN A N 1
ATOM 856 C CA . GLN A 1 111 ? 10.477 0.598 10.547 1 90.62 111 GLN A CA 1
ATOM 857 C C . GLN A 1 111 ? 11.422 1.661 10 1 90.62 111 GLN A C 1
ATOM 859 O O . GLN A 1 111 ? 12.523 1.847 10.531 1 90.62 111 GLN A O 1
ATOM 864 N N . VAL A 1 112 ? 11.031 2.271 8.953 1 90.62 112 VAL A N 1
ATOM 865 C CA . VAL A 1 112 ? 11.828 3.328 8.344 1 90.62 112 VAL A CA 1
ATOM 866 C C . VAL A 1 112 ? 11.078 4.656 8.422 1 90.62 112 VAL A C 1
ATOM 868 O O . VAL A 1 112 ? 9.984 4.793 7.863 1 90.62 112 VAL A O 1
ATOM 871 N N . ASN A 1 113 ? 11.617 5.551 9.102 1 92.81 113 ASN A N 1
ATOM 872 C CA . ASN A 1 113 ? 11.086 6.906 9.211 1 92.81 113 ASN A CA 1
ATOM 873 C C . ASN A 1 113 ? 11.961 7.906 8.453 1 92.81 113 ASN A C 1
ATOM 875 O O . ASN A 1 113 ? 13.18 7.938 8.641 1 92.81 113 ASN A O 1
ATOM 879 N N . VAL A 1 114 ? 11.32 8.688 7.688 1 95.06 114 VAL A N 1
ATOM 880 C CA . VAL A 1 114 ? 12.055 9.625 6.848 1 95.06 114 VAL A CA 1
ATOM 881 C C . VAL A 1 114 ? 11.477 11.031 7 1 95.06 114 VAL A C 1
ATOM 883 O O . VAL A 1 114 ? 10.258 11.203 7.043 1 95.06 114 VAL A O 1
ATOM 886 N N . ALA A 1 115 ? 12.344 11.977 7.113 1 95.25 115 ALA A N 1
ATOM 887 C CA . ALA A 1 115 ? 11.992 13.391 7.047 1 95.25 115 ALA A CA 1
ATOM 888 C C . ALA A 1 115 ? 12.672 14.078 5.867 1 95.25 115 ALA A C 1
ATOM 890 O O . ALA A 1 115 ? 13.891 14.234 5.855 1 95.25 115 ALA A O 1
ATOM 891 N N . ILE A 1 116 ? 11.906 14.398 4.898 1 95.69 116 ILE A N 1
ATOM 892 C CA . ILE A 1 116 ? 12.375 15.195 3.768 1 95.69 116 ILE A CA 1
ATOM 893 C C . ILE A 1 116 ? 12.141 16.672 4.047 1 95.69 116 ILE A C 1
ATOM 895 O O . ILE A 1 116 ? 10.992 17.109 4.223 1 95.69 116 ILE A O 1
ATOM 899 N N . ARG A 1 117 ? 13.195 17.453 3.965 1 95.06 117 ARG A N 1
ATOM 900 C CA . ARG A 1 117 ? 13.086 18.781 4.535 1 95.06 117 ARG A CA 1
ATOM 901 C C . ARG A 1 117 ? 13.367 19.859 3.482 1 95.06 117 ARG A C 1
ATOM 903 O O . ARG A 1 117 ? 14.039 19.578 2.482 1 95.06 117 ARG A O 1
ATOM 910 N N . GLU A 1 118 ? 12.945 21.016 3.85 1 94.25 118 GLU A N 1
ATOM 911 C CA . GLU A 1 118 ? 13.062 22.188 3 1 94.25 118 GLU A CA 1
ATOM 912 C C . GLU A 1 118 ? 14.523 22.562 2.758 1 94.25 118 GLU A C 1
ATOM 914 O O . GLU A 1 118 ? 14.883 23.031 1.677 1 94.25 118 GLU A O 1
ATOM 919 N N . ASN A 1 119 ? 15.43 22.312 3.641 1 92.5 119 ASN A N 1
ATOM 920 C CA . ASN A 1 119 ? 16.828 22.703 3.533 1 92.5 119 ASN A CA 1
ATOM 921 C C . ASN A 1 119 ? 17.625 21.719 2.67 1 92.5 119 ASN A C 1
ATOM 923 O O . ASN A 1 119 ? 18.844 21.812 2.59 1 92.5 119 ASN A O 1
ATOM 927 N N . GLY A 1 120 ? 16.922 20.75 2.152 1 93.75 120 GLY A N 1
ATOM 928 C CA . GLY A 1 120 ? 17.562 19.828 1.235 1 93.75 120 GLY A CA 1
ATOM 929 C C . GLY A 1 120 ? 18.031 18.547 1.906 1 93.75 120 GLY A C 1
ATOM 930 O O . GLY A 1 120 ? 18.562 17.656 1.249 1 93.75 120 GLY A O 1
ATOM 931 N N . THR A 1 121 ? 17.781 18.438 3.188 1 95.69 121 THR A N 1
ATOM 932 C CA . THR A 1 121 ? 18.219 17.234 3.877 1 95.69 121 THR A CA 1
ATOM 933 C C . THR A 1 121 ? 17.109 16.188 3.912 1 95.69 121 THR A C 1
ATOM 935 O O . THR A 1 121 ? 15.922 16.547 3.889 1 95.69 121 THR A O 1
ATOM 938 N N . MET A 1 122 ? 17.469 15.008 3.91 1 95.69 122 MET A N 1
ATOM 939 C CA . MET A 1 122 ? 16.625 13.844 4.172 1 95.69 122 MET A CA 1
ATOM 940 C C . MET A 1 122 ? 17.156 13.039 5.348 1 95.69 122 MET A C 1
ATOM 942 O O . MET A 1 122 ? 18.219 12.422 5.25 1 95.69 122 MET A O 1
ATOM 946 N N . ASP A 1 123 ? 16.453 13.062 6.434 1 94.75 123 ASP A N 1
ATOM 947 C CA . ASP A 1 123 ? 16.828 12.266 7.594 1 94.75 123 ASP A CA 1
ATOM 948 C C . ASP A 1 123 ? 16.125 10.906 7.57 1 94.75 123 ASP A C 1
ATOM 950 O O . ASP A 1 123 ? 14.898 10.836 7.434 1 94.75 123 ASP A O 1
ATOM 954 N N . VAL A 1 124 ? 16.906 9.883 7.66 1 92.5 124 VAL A N 1
ATOM 955 C CA . VAL A 1 124 ? 16.391 8.516 7.621 1 92.5 124 VAL A CA 1
ATOM 956 C C . VAL A 1 124 ? 16.719 7.805 8.93 1 92.5 124 VAL A C 1
ATOM 958 O O . VAL A 1 124 ? 17.875 7.781 9.359 1 92.5 124 VAL A O 1
ATOM 961 N N . MET A 1 125 ? 15.734 7.281 9.539 1 91.75 125 MET A N 1
ATOM 962 C CA . MET A 1 125 ? 15.898 6.426 10.711 1 91.75 125 MET A CA 1
ATOM 963 C C . MET A 1 125 ? 15.305 5.043 10.469 1 91.75 125 MET A C 1
ATOM 965 O O . MET A 1 125 ? 14.125 4.918 10.148 1 91.75 125 MET A O 1
ATOM 969 N N . VAL A 1 126 ? 16.062 4.066 10.539 1 89.06 126 VAL A N 1
ATOM 970 C CA . VAL A 1 126 ? 15.641 2.676 10.43 1 89.06 126 VAL A CA 1
ATOM 971 C C . VAL A 1 126 ? 15.703 2.006 11.805 1 89.06 126 VAL A C 1
ATOM 973 O O . VAL A 1 126 ? 16.75 1.991 12.445 1 89.06 126 VAL A O 1
ATOM 976 N N . VAL A 1 127 ? 14.625 1.463 12.18 1 89.69 127 VAL A N 1
ATOM 977 C CA . VAL A 1 127 ? 14.555 0.808 13.484 1 89.69 127 VAL A CA 1
ATOM 978 C C . VAL A 1 127 ? 14.156 -0.657 13.305 1 89.69 127 VAL A C 1
ATOM 980 O O . VAL A 1 127 ? 13.195 -0.964 12.602 1 89.69 127 VAL A O 1
ATOM 983 N N . GLY A 1 128 ? 14.938 -1.463 13.914 1 87.75 128 GLY A N 1
ATOM 984 C CA . GLY A 1 128 ? 14.547 -2.857 14.039 1 87.75 128 GLY A CA 1
ATOM 985 C C . GLY A 1 128 ? 13.773 -3.145 15.312 1 87.75 128 GLY A C 1
ATOM 986 O O . GLY A 1 128 ? 14.211 -2.793 16.406 1 87.75 128 GLY A O 1
ATOM 987 N N . LEU A 1 129 ? 12.609 -3.777 15.094 1 86.06 129 LEU A N 1
ATOM 988 C CA . LEU A 1 129 ? 11.742 -4.109 16.219 1 86.06 129 LEU A CA 1
ATOM 989 C C . LEU A 1 129 ? 11.5 -5.613 16.297 1 86.06 129 LEU A C 1
ATOM 991 O O . LEU A 1 129 ? 11.25 -6.262 15.281 1 86.06 129 LEU A O 1
ATOM 995 N N . GLU A 1 130 ? 11.586 -6.035 17.516 1 81.88 130 GLU A N 1
ATOM 996 C CA . GLU A 1 130 ? 11.266 -7.441 17.734 1 81.88 130 GLU A CA 1
ATOM 997 C C . GLU A 1 130 ? 9.828 -7.75 17.328 1 81.88 130 GLU A C 1
ATOM 999 O O . GLU A 1 130 ? 8.922 -6.961 17.594 1 81.88 130 GLU A O 1
ATOM 1004 N N . TYR A 1 131 ? 9.805 -8.883 16.703 1 75.5 131 TYR A N 1
ATOM 1005 C CA . TYR A 1 131 ? 8.469 -9.273 16.266 1 75.5 131 TYR A CA 1
ATOM 1006 C C . TYR A 1 131 ? 7.555 -9.523 17.469 1 75.5 131 TYR A C 1
ATOM 1008 O O . TYR A 1 131 ? 7.941 -10.203 18.422 1 75.5 131 TYR A O 1
ATOM 1016 N N . GLY A 1 132 ? 6.43 -8.961 17.594 1 70.62 132 GLY A N 1
ATOM 1017 C CA . GLY A 1 132 ? 5.469 -9.172 18.672 1 70.62 132 GLY A CA 1
ATOM 1018 C C . GLY A 1 132 ? 5.59 -8.148 19.781 1 70.62 132 GLY A C 1
ATOM 1019 O O . GLY A 1 132 ? 4.648 -7.406 20.062 1 70.62 132 GLY A O 1
ATOM 1020 N N . SER A 1 133 ? 6.809 -8.125 20.297 1 75.12 133 SER A N 1
ATOM 1021 C CA . SER A 1 133 ? 6.961 -7.254 21.469 1 75.12 133 SER A CA 1
ATOM 1022 C C . SER A 1 133 ? 7.258 -5.82 21.047 1 75.12 133 SER A C 1
ATOM 1024 O O . SER A 1 133 ? 7.09 -4.891 21.828 1 75.12 133 SER A O 1
ATOM 1026 N N . TYR A 1 134 ? 7.832 -5.656 19.844 1 81 134 TYR A N 1
ATOM 1027 C CA . TYR A 1 134 ? 8.203 -4.367 19.266 1 81 134 TYR A CA 1
ATOM 1028 C C . TYR A 1 134 ? 9.25 -3.67 20.109 1 81 134 TYR A C 1
ATOM 1030 O O . TYR A 1 134 ? 9.281 -2.439 20.188 1 81 134 TYR A O 1
ATOM 1038 N N . LYS A 1 135 ? 10.023 -4.512 20.797 1 83.31 135 LYS A N 1
ATOM 1039 C CA . LYS A 1 135 ? 11.203 -3.961 21.453 1 83.31 135 LYS A CA 1
ATOM 1040 C C . LYS A 1 135 ? 12.273 -3.574 20.438 1 83.31 135 LYS A C 1
ATOM 1042 O O . LYS A 1 135 ? 12.5 -4.297 19.469 1 83.31 135 LYS A O 1
ATOM 1047 N N . TRP A 1 136 ? 12.945 -2.541 20.766 1 85.31 136 TRP A N 1
ATOM 1048 C CA . TRP A 1 136 ? 13.992 -2.068 19.859 1 85.31 136 TRP A CA 1
ATOM 1049 C C . TRP A 1 136 ? 15.188 -3.016 19.875 1 85.31 136 TRP A C 1
ATOM 1051 O O . TRP A 1 136 ? 15.695 -3.371 20.938 1 85.31 136 TRP A O 1
ATOM 1061 N N . ILE A 1 137 ? 15.625 -3.34 18.734 1 83.94 137 ILE A N 1
ATOM 1062 C CA . ILE A 1 137 ? 16.781 -4.207 18.578 1 83.94 137 ILE A CA 1
ATOM 1063 C C . ILE A 1 137 ? 17.969 -3.395 18.047 1 83.94 137 ILE A C 1
ATOM 1065 O O . ILE A 1 137 ? 19.094 -3.559 18.5 1 83.94 137 ILE A O 1
ATOM 1069 N N . GLU A 1 138 ? 17.688 -2.576 17.094 1 82.94 138 GLU A N 1
ATOM 1070 C CA . GLU A 1 138 ? 18.719 -1.773 16.438 1 82.94 138 GLU A CA 1
ATOM 1071 C C . GLU A 1 138 ? 18.141 -0.484 15.867 1 82.94 138 GLU A C 1
ATOM 1073 O O . GLU A 1 138 ? 16.938 -0.383 15.656 1 82.94 138 GLU A O 1
ATOM 1078 N N . THR A 1 139 ? 19.062 0.51 15.727 1 87.94 139 THR A N 1
ATOM 1079 C CA . THR A 1 139 ? 18.672 1.793 15.156 1 87.94 139 THR A CA 1
ATOM 1080 C C . THR A 1 139 ? 19.766 2.346 14.258 1 87.94 139 THR A C 1
ATOM 1082 O O . THR A 1 139 ? 20.922 2.463 14.68 1 87.94 139 THR A O 1
ATOM 1085 N N . TYR A 1 140 ? 19.359 2.678 13.055 1 87.06 140 TYR A N 1
ATOM 1086 C CA . TYR A 1 140 ? 20.25 3.361 12.133 1 87.06 140 TYR A CA 1
ATOM 1087 C C . TYR A 1 140 ? 19.703 4.73 11.75 1 87.06 140 TYR A C 1
ATOM 1089 O O . TYR A 1 140 ? 18.531 4.855 11.406 1 87.06 140 TYR A O 1
ATOM 1097 N N . LYS A 1 141 ? 20.594 5.684 11.852 1 90.44 141 LYS A N 1
ATOM 1098 C CA . LYS A 1 141 ? 20.203 7.047 11.516 1 90.44 141 LYS A CA 1
ATOM 1099 C C . LYS A 1 141 ? 21.188 7.684 10.547 1 90.44 141 LYS A C 1
ATOM 1101 O O . LYS A 1 141 ? 22.406 7.688 10.797 1 90.44 141 LYS A O 1
ATOM 1106 N N . TYR A 1 142 ? 20.719 8.25 9.5 1 89.88 142 TYR A N 1
ATOM 1107 C CA . TYR A 1 142 ? 21.609 8.945 8.57 1 89.88 142 TYR A CA 1
ATOM 1108 C C . TYR A 1 142 ? 20.906 10.141 7.945 1 89.88 142 TYR A C 1
ATOM 1110 O O . TYR A 1 142 ? 19.672 10.242 7.984 1 89.88 142 TYR A O 1
ATOM 1118 N N . ARG A 1 143 ? 21.781 11.023 7.547 1 93.56 143 ARG A N 1
ATOM 1119 C CA . ARG A 1 143 ? 21.344 12.211 6.836 1 93.56 143 ARG A CA 1
ATOM 1120 C C . ARG A 1 143 ? 21.953 12.289 5.445 1 93.56 143 ARG A C 1
ATOM 1122 O O . ARG A 1 143 ? 23.172 12.195 5.297 1 93.56 143 ARG A O 1
ATOM 1129 N N . CYS A 1 144 ? 21.094 12.438 4.48 1 95.12 144 CYS A N 1
ATOM 1130 C CA . CYS A 1 144 ? 21.5 12.625 3.094 1 95.12 144 CYS A CA 1
ATOM 1131 C C . CYS A 1 144 ? 20.984 13.961 2.559 1 95.12 144 CYS A C 1
ATOM 1133 O O . CYS A 1 144 ? 20.141 14.609 3.184 1 95.12 144 CYS A O 1
ATOM 1135 N N . LEU A 1 145 ? 21.594 14.312 1.418 1 96.56 145 LEU A N 1
ATOM 1136 C CA . LEU A 1 145 ? 21.016 15.422 0.672 1 96.56 145 LEU A CA 1
ATOM 1137 C C . LEU A 1 145 ? 20.188 14.922 -0.503 1 96.56 145 LEU A C 1
ATOM 1139 O O . LEU A 1 145 ? 20.562 13.969 -1.177 1 96.56 145 LEU A O 1
ATOM 1143 N N . TRP A 1 146 ? 18.953 15.508 -0.747 1 95.38 146 TRP A N 1
ATOM 1144 C CA . TRP A 1 146 ? 18.062 15 -1.781 1 95.38 146 TRP A CA 1
ATOM 1145 C C . TRP A 1 146 ? 17.797 16.062 -2.844 1 95.38 146 TRP A C 1
ATOM 1147 O O . TRP A 1 146 ? 16.953 15.883 -3.717 1 95.38 146 TRP A O 1
ATOM 1157 N N . ASN A 1 147 ? 18.5 17.094 -2.949 1 86.38 147 ASN A N 1
ATOM 1158 C CA . ASN A 1 147 ? 18.188 18.281 -3.744 1 86.38 147 ASN A CA 1
ATOM 1159 C C . ASN A 1 147 ? 18.922 18.266 -5.082 1 86.38 147 ASN A C 1
ATOM 1161 O O . ASN A 1 147 ? 19.25 19.328 -5.629 1 86.38 147 ASN A O 1
ATOM 1165 N N . GLY A 1 148 ? 19.109 17.109 -5.559 1 83.31 148 GLY A N 1
ATOM 1166 C CA . GLY A 1 148 ? 19.719 16.984 -6.879 1 83.31 148 GLY A CA 1
ATOM 1167 C C . GLY A 1 148 ? 21.203 17.25 -6.883 1 83.31 148 GLY A C 1
ATOM 1168 O O . GLY A 1 148 ? 21.828 17.359 -7.949 1 83.31 148 GLY A O 1
ATOM 1169 N N . THR A 1 149 ? 21.828 17.375 -5.832 1 80.44 149 THR A N 1
ATOM 1170 C CA . THR A 1 149 ? 23.25 17.734 -5.754 1 80.44 149 THR A CA 1
ATOM 1171 C C . THR A 1 149 ? 24.109 16.484 -5.668 1 80.44 149 THR A C 1
ATOM 1173 O O . THR A 1 149 ? 25.328 16.562 -5.438 1 80.44 149 THR A O 1
ATOM 1176 N N . GLY A 1 150 ? 23.422 15.445 -5.75 1 82.75 150 GLY A N 1
ATOM 1177 C CA . GLY A 1 150 ? 24.188 14.211 -5.645 1 82.75 150 GLY A CA 1
ATOM 1178 C C . GLY A 1 150 ? 24.516 13.836 -4.211 1 82.75 150 GLY A C 1
ATOM 1179 O O . GLY A 1 150 ? 25.547 13.219 -3.949 1 82.75 150 GLY A O 1
ATOM 1180 N N . GLY A 1 151 ? 23.734 14.25 -3.268 1 89.25 151 GLY A N 1
ATOM 1181 C CA . GLY A 1 151 ? 23.984 14.07 -1.848 1 89.25 151 GLY A CA 1
ATOM 1182 C C . GLY A 1 151 ? 23.5 12.727 -1.323 1 89.25 151 GLY A C 1
ATOM 1183 O O . GLY A 1 151 ? 23.391 12.539 -0.111 1 89.25 151 GLY A O 1
ATOM 1184 N N . GLY A 1 152 ? 23.156 11.852 -2.207 1 92.31 152 GLY A N 1
ATOM 1185 C CA . GLY A 1 152 ? 22.938 10.469 -1.817 1 92.31 152 GLY A CA 1
ATOM 1186 C C . GLY A 1 152 ? 21.469 10.078 -1.775 1 92.31 152 GLY A C 1
ATOM 1187 O O . GLY A 1 152 ? 21.141 8.922 -1.538 1 92.31 152 GLY A O 1
ATOM 1188 N N . ALA A 1 153 ? 20.641 11.086 -1.958 1 95.94 153 ALA A N 1
ATOM 1189 C CA . ALA A 1 153 ? 19.234 10.734 -1.936 1 95.94 153 ALA A CA 1
ATOM 1190 C C . ALA A 1 153 ? 18.469 11.461 -3.035 1 95.94 153 ALA A C 1
ATOM 1192 O O . ALA A 1 153 ? 18.906 12.508 -3.52 1 95.94 153 ALA A O 1
ATOM 1193 N N . SER A 1 154 ? 17.406 10.93 -3.465 1 95.94 154 SER A N 1
ATOM 1194 C CA . SER A 1 154 ? 16.516 11.5 -4.477 1 95.94 154 SER A CA 1
ATOM 1195 C C . SER A 1 154 ? 15.055 11.289 -4.113 1 95.94 154 SER A C 1
ATOM 1197 O O . SER A 1 154 ? 14.727 10.406 -3.316 1 95.94 154 SER A O 1
ATOM 1199 N N . VAL A 1 155 ? 14.203 12.164 -4.617 1 96.19 155 VAL A N 1
ATOM 1200 C CA . VAL A 1 155 ? 12.75 12.047 -4.52 1 96.19 155 VAL A CA 1
ATOM 1201 C C . VAL A 1 155 ? 12.133 12.102 -5.914 1 96.19 155 VAL A C 1
ATOM 1203 O O . VAL A 1 155 ? 12.438 13 -6.699 1 96.19 155 VAL A O 1
ATOM 1206 N N . TYR A 1 156 ? 11.305 11.148 -6.219 1 94.62 156 TYR A N 1
ATOM 1207 C CA . TYR A 1 156 ? 10.672 11.07 -7.531 1 94.62 156 TYR A CA 1
ATOM 1208 C C . TYR A 1 156 ? 9.148 11.148 -7.406 1 94.62 156 TYR A C 1
ATOM 1210 O O . TYR A 1 156 ? 8.57 10.562 -6.492 1 94.62 156 TYR A O 1
ATOM 1218 N N . GLN A 1 157 ? 8.562 11.852 -8.297 1 93.25 157 GLN A N 1
ATOM 1219 C CA . GLN A 1 157 ? 7.113 11.812 -8.469 1 93.25 157 GLN A CA 1
ATOM 1220 C C . GLN A 1 157 ? 6.699 10.672 -9.398 1 93.25 157 GLN A C 1
ATOM 1222 O O . GLN A 1 157 ? 7.219 10.555 -10.508 1 93.25 157 GLN A O 1
ATOM 1227 N N . GLN A 1 158 ? 5.73 9.859 -8.875 1 87.38 158 GLN A N 1
ATOM 1228 C CA . GLN A 1 158 ? 5.41 8.633 -9.594 1 87.38 158 GLN A CA 1
ATOM 1229 C C . GLN A 1 158 ? 4.219 8.836 -10.531 1 87.38 158 GLN A C 1
ATOM 1231 O O . GLN A 1 158 ? 3.967 8.008 -11.406 1 87.38 158 GLN A O 1
ATOM 1236 N N . ASP A 1 159 ? 3.465 9.891 -10.367 1 83.06 159 ASP A N 1
ATOM 1237 C CA . ASP A 1 159 ? 2.314 10.195 -11.211 1 83.06 159 ASP A CA 1
ATOM 1238 C C . ASP A 1 159 ? 1.912 11.664 -11.078 1 83.06 159 ASP A C 1
ATOM 1240 O O . ASP A 1 159 ? 2.479 12.398 -10.266 1 83.06 159 ASP A O 1
ATOM 1244 N N . LEU A 1 160 ? 1.002 12.148 -11.906 1 80.5 160 LEU A N 1
ATOM 1245 C CA . LEU A 1 160 ? 0.672 13.57 -11.984 1 80.5 160 LEU A CA 1
ATOM 1246 C C . LEU A 1 160 ? -0.313 13.961 -10.891 1 80.5 160 LEU A C 1
ATOM 1248 O O . LEU A 1 160 ? -0.613 15.141 -10.719 1 80.5 160 LEU A O 1
ATOM 1252 N N . GLY A 1 161 ? -0.739 13.117 -10.055 1 82.44 161 GLY A N 1
ATOM 1253 C CA . GLY A 1 161 ? -1.751 13.453 -9.07 1 82.44 161 GLY A CA 1
ATOM 1254 C C . GLY A 1 161 ? -3.164 13.398 -9.617 1 82.44 161 GLY A C 1
ATOM 1255 O O . GLY A 1 161 ? -3.402 12.805 -10.672 1 82.44 161 GLY A O 1
ATOM 1256 N N . GLY A 1 162 ? -4.082 13.922 -8.836 1 87.62 162 GLY A N 1
ATOM 1257 C CA . GLY A 1 162 ? -5.473 13.742 -9.211 1 87.62 162 GLY A CA 1
ATOM 1258 C C . GLY A 1 162 ? -6.238 15.055 -9.312 1 87.62 162 GLY A C 1
ATOM 1259 O O . GLY A 1 162 ? -5.668 16.125 -9.109 1 87.62 162 GLY A O 1
ATOM 1260 N N . ALA A 1 163 ? -7.449 14.945 -9.805 1 89.06 163 ALA A N 1
ATOM 1261 C CA . ALA A 1 163 ? -8.375 16.078 -9.875 1 89.06 163 ALA A CA 1
ATOM 1262 C C . ALA A 1 163 ? -9.148 16.234 -8.562 1 89.06 163 ALA A C 1
ATOM 1264 O O . ALA A 1 163 ? -9.641 15.258 -8.008 1 89.06 163 ALA A O 1
ATOM 1265 N N . LEU A 1 164 ? -9.305 17.422 -8.164 1 91.44 164 LEU A N 1
ATOM 1266 C CA . LEU A 1 164 ? -10 17.734 -6.922 1 91.44 164 LEU A CA 1
ATOM 1267 C C . LEU A 1 164 ? -11.477 17.375 -7.016 1 91.44 164 LEU A C 1
ATOM 1269 O O . LEU A 1 164 ? -12.125 17.625 -8.039 1 91.44 164 LEU A O 1
ATOM 1273 N N . ILE A 1 165 ? -11.922 16.703 -5.996 1 92.69 165 ILE A N 1
ATOM 1274 C CA . ILE A 1 165 ? -13.344 16.406 -5.855 1 92.69 165 ILE A CA 1
ATOM 1275 C C . ILE A 1 165 ? -14.008 17.5 -5.016 1 92.69 165 ILE A C 1
ATOM 1277 O O . ILE A 1 165 ? -13.633 17.719 -3.861 1 92.69 165 ILE A O 1
ATOM 1281 N N . GLY A 1 166 ? -15.117 18.109 -5.543 1 88.31 166 GLY A N 1
ATOM 1282 C CA . GLY A 1 166 ? -15.641 19.344 -4.973 1 88.31 166 GLY A CA 1
ATOM 1283 C C . GLY A 1 166 ? -16.719 19.094 -3.936 1 88.31 166 GLY A C 1
ATOM 1284 O O . GLY A 1 166 ? -17 19.969 -3.109 1 88.31 166 GLY A O 1
ATOM 1285 N N . ASP A 1 167 ? -17.344 17.953 -4.102 1 93 167 ASP A N 1
ATOM 1286 C CA . ASP A 1 167 ? -18.469 17.719 -3.211 1 93 167 ASP A CA 1
ATOM 1287 C C . ASP A 1 167 ? -18.703 16.234 -3.008 1 93 167 ASP A C 1
ATOM 1289 O O . ASP A 1 167 ? -18.016 15.398 -3.613 1 93 167 ASP A O 1
ATOM 1293 N N . PHE A 1 168 ? -19.719 16.031 -2.121 1 95.31 168 PHE A N 1
ATOM 1294 C CA . PHE A 1 168 ? -20 14.648 -1.749 1 95.31 168 PHE A CA 1
ATOM 1295 C C . PHE A 1 168 ? -20.531 13.867 -2.941 1 95.31 168 PHE A C 1
ATOM 1297 O O . PHE A 1 168 ? -20.188 12.695 -3.129 1 95.31 168 PHE A O 1
ATOM 1304 N N . LEU A 1 169 ? -21.344 14.43 -3.684 1 94.5 169 LEU A N 1
ATOM 1305 C CA . LEU A 1 169 ? -21.922 13.727 -4.828 1 94.5 169 LEU A CA 1
ATOM 1306 C C . LEU A 1 169 ? -20.828 13.273 -5.793 1 94.5 169 LEU A C 1
ATOM 1308 O O . LEU A 1 169 ? -20.844 12.141 -6.266 1 94.5 169 LEU A O 1
ATOM 1312 N N . SER A 1 170 ? -19.938 14.148 -6.078 1 93.31 170 SER A N 1
ATOM 1313 C CA . SER A 1 170 ? -18.812 13.812 -6.945 1 93.31 170 SER A CA 1
ATOM 1314 C C . SER A 1 170 ? -17.953 12.719 -6.324 1 93.31 170 SER A C 1
ATOM 1316 O O . SER A 1 170 ? -17.438 11.852 -7.031 1 93.31 170 SER A O 1
ATOM 1318 N N . LEU A 1 171 ? -17.766 12.797 -5.02 1 94.62 171 LEU A N 1
ATOM 1319 C CA . LEU A 1 171 ? -17.016 11.766 -4.312 1 94.62 171 LEU A CA 1
ATOM 1320 C C . LEU A 1 171 ? -17.703 10.406 -4.441 1 94.62 171 LEU A C 1
ATOM 1322 O O . LEU A 1 171 ? -17.047 9.414 -4.77 1 94.62 171 LEU A O 1
ATOM 1326 N N . ARG A 1 172 ? -18.922 10.43 -4.246 1 93.44 172 ARG A N 1
ATOM 1327 C CA . ARG A 1 172 ? -19.703 9.195 -4.367 1 93.44 172 ARG A CA 1
ATOM 1328 C C . ARG A 1 172 ? -19.609 8.625 -5.777 1 93.44 172 ARG A C 1
ATOM 1330 O O . ARG A 1 172 ? -19.453 7.418 -5.953 1 93.44 172 ARG A O 1
ATOM 1337 N N . GLN A 1 173 ? -19.672 9.406 -6.723 1 91.88 173 GLN A N 1
ATOM 1338 C CA . GLN A 1 173 ? -19.562 8.953 -8.109 1 91.88 173 GLN A CA 1
ATOM 1339 C C . GLN A 1 173 ? -18.188 8.367 -8.398 1 91.88 173 GLN A C 1
ATOM 1341 O O . GLN A 1 173 ? -18.078 7.348 -9.078 1 91.88 173 GLN A O 1
ATOM 1346 N N . ALA A 1 174 ? -17.188 9.047 -7.906 1 92.69 174 ALA A N 1
ATOM 1347 C CA . ALA A 1 174 ? -15.828 8.539 -8.094 1 92.69 174 ALA A CA 1
ATOM 1348 C C . ALA A 1 174 ? -15.672 7.148 -7.488 1 92.69 174 ALA A C 1
ATOM 1350 O O . ALA A 1 174 ? -15.102 6.254 -8.117 1 92.69 174 ALA A O 1
ATOM 1351 N N . VAL A 1 175 ? -16.219 6.949 -6.305 1 91.75 175 VAL A N 1
ATOM 1352 C CA . VAL A 1 175 ? -16.172 5.656 -5.633 1 91.75 175 VAL A CA 1
ATOM 1353 C C . VAL A 1 175 ? -16.953 4.621 -6.43 1 91.75 175 VAL A C 1
ATOM 1355 O O . VAL A 1 175 ? -16.469 3.514 -6.672 1 91.75 175 VAL A O 1
ATOM 1358 N N . ALA A 1 176 ? -18.078 5 -6.902 1 89.31 176 ALA A N 1
ATOM 1359 C CA . ALA A 1 176 ? -18.969 4.086 -7.605 1 89.31 176 ALA A CA 1
ATOM 1360 C C . ALA A 1 176 ? -18.359 3.625 -8.93 1 89.31 176 ALA A C 1
ATOM 1362 O O . ALA A 1 176 ? -18.688 2.547 -9.422 1 89.31 176 ALA A O 1
ATOM 1363 N N . THR A 1 177 ? -17.484 4.445 -9.477 1 90.12 177 THR A N 1
ATOM 1364 C CA . THR A 1 177 ? -16.938 4.125 -10.789 1 90.12 177 THR A CA 1
ATOM 1365 C C . THR A 1 177 ? -15.508 3.598 -10.664 1 90.12 177 THR A C 1
ATOM 1367 O O . THR A 1 177 ? -14.781 3.52 -11.656 1 90.12 177 THR A O 1
ATOM 1370 N N . GLY A 1 178 ? -15.07 3.314 -9.516 1 90.94 178 GLY A N 1
ATOM 1371 C CA . GLY A 1 178 ? -13.844 2.559 -9.289 1 90.94 178 GLY A CA 1
ATOM 1372 C C . GLY A 1 178 ? -12.594 3.418 -9.344 1 90.94 178 GLY A C 1
ATOM 1373 O O . GLY A 1 178 ? -11.492 2.906 -9.523 1 90.94 178 GLY A O 1
ATOM 1374 N N . TYR A 1 179 ? -12.719 4.734 -9.203 1 92.31 179 TYR A N 1
ATOM 1375 C CA . TYR A 1 179 ? -11.539 5.586 -9.203 1 92.31 179 TYR A CA 1
ATOM 1376 C C . TYR A 1 179 ? -10.664 5.297 -7.988 1 92.31 179 TYR A C 1
ATOM 1378 O O . TYR A 1 179 ? -11.172 5.07 -6.887 1 92.31 179 TYR A O 1
ATOM 1386 N N . SER A 1 180 ? -9.406 5.359 -8.234 1 90.81 180 SER A N 1
ATOM 1387 C CA . SER A 1 180 ? -8.5 5.527 -7.102 1 90.81 180 SER A CA 1
ATOM 1388 C C . SER A 1 180 ? -8.602 6.934 -6.52 1 90.81 180 SER A C 1
ATOM 1390 O O . SER A 1 180 ? -8.742 7.91 -7.258 1 90.81 180 SER A O 1
ATOM 1392 N N . LEU A 1 181 ? -8.5 6.957 -5.254 1 93.5 181 LEU A N 1
ATOM 1393 C CA . LEU A 1 181 ? -8.688 8.234 -4.582 1 93.5 181 LEU A CA 1
ATOM 1394 C C . LEU A 1 181 ? -7.496 8.562 -3.693 1 93.5 181 LEU A C 1
ATOM 1396 O O . LEU A 1 181 ? -6.809 7.66 -3.207 1 93.5 181 LEU A O 1
ATOM 1400 N N . ALA A 1 182 ? -7.262 9.828 -3.535 1 93.94 182 ALA A N 1
ATOM 1401 C CA . ALA A 1 182 ? -6.309 10.367 -2.57 1 93.94 182 ALA A CA 1
ATOM 1402 C C . ALA A 1 182 ? -6.969 11.43 -1.689 1 93.94 182 ALA A C 1
ATOM 1404 O O . ALA A 1 182 ? -8.086 11.867 -1.969 1 93.94 182 ALA A O 1
ATOM 1405 N N . TYR A 1 183 ? -6.305 11.711 -0.598 1 94.56 183 TYR A N 1
ATOM 1406 C CA . TYR A 1 183 ? -6.863 12.695 0.317 1 94.56 183 TYR A CA 1
ATOM 1407 C C . TYR A 1 183 ? -5.77 13.609 0.861 1 94.56 183 TYR A C 1
ATOM 1409 O O . TYR A 1 183 ? -4.594 13.242 0.879 1 94.56 183 TYR A O 1
ATOM 1417 N N . ALA A 1 184 ? -6.141 14.797 1.261 1 93.25 184 ALA A N 1
ATOM 1418 C CA . ALA A 1 184 ? -5.363 15.742 2.062 1 93.25 184 ALA A CA 1
ATOM 1419 C C . ALA A 1 184 ? -6.211 16.344 3.18 1 93.25 184 ALA A C 1
ATOM 1421 O O . ALA A 1 184 ? -7.25 16.953 2.918 1 93.25 184 ALA A O 1
ATOM 1422 N N . ILE A 1 185 ? -5.773 16.141 4.363 1 93 185 ILE A N 1
ATOM 1423 C CA . ILE A 1 185 ? -6.48 16.656 5.531 1 93 185 ILE A CA 1
ATOM 1424 C C . ILE A 1 185 ? -5.609 17.688 6.25 1 93 185 ILE A C 1
ATOM 1426 O O . ILE A 1 185 ? -4.539 17.344 6.766 1 93 185 ILE A O 1
ATOM 1430 N N . ASN A 1 186 ? -6.105 18.859 6.293 1 91.25 186 ASN A N 1
ATOM 1431 C CA . ASN A 1 186 ? -5.43 19.906 7.059 1 91.25 186 ASN A CA 1
ATOM 1432 C C . ASN A 1 186 ? -5.852 19.891 8.523 1 91.25 186 ASN A C 1
ATOM 1434 O O . ASN A 1 186 ? -6.914 20.406 8.875 1 91.25 186 ASN A O 1
ATOM 1438 N N . GLY A 1 187 ? -4.984 19.375 9.328 1 89.75 187 GLY A N 1
ATOM 1439 C CA . GLY A 1 187 ? -5.297 19.188 10.734 1 89.75 187 GLY A CA 1
ATOM 1440 C C . GLY A 1 187 ? -5.566 20.484 11.477 1 89.75 187 GLY A C 1
ATOM 1441 O O . GLY A 1 187 ? -6.281 20.5 12.477 1 89.75 187 GLY A O 1
ATOM 1442 N N . GLN A 1 188 ? -5.066 21.578 11.008 1 87.81 188 GLN A N 1
ATOM 1443 C CA . GLN A 1 188 ? -5.191 22.859 11.672 1 87.81 188 GLN A CA 1
ATOM 1444 C C . GLN A 1 188 ? -6.598 23.438 11.508 1 87.81 188 GLN A C 1
ATOM 1446 O O . GLN A 1 188 ? -7.047 24.25 12.32 1 87.81 188 GLN A O 1
ATOM 1451 N N . THR A 1 189 ? -7.27 23.016 10.523 1 89.88 189 THR A N 1
ATOM 1452 C CA . THR A 1 189 ? -8.555 23.625 10.195 1 89.88 189 THR A CA 1
ATOM 1453 C C . THR A 1 189 ? -9.703 22.797 10.773 1 89.88 189 THR A C 1
ATOM 1455 O O . THR A 1 189 ? -10.867 23.188 10.641 1 89.88 189 THR A O 1
ATOM 1458 N N . LEU A 1 190 ? -9.367 21.688 11.359 1 92.62 190 LEU A N 1
ATOM 1459 C CA . LEU A 1 190 ? -10.383 20.844 11.961 1 92.62 190 LEU A CA 1
ATOM 1460 C C . LEU A 1 190 ? -10.828 21.406 13.305 1 92.62 190 LEU A C 1
ATOM 1462 O O . LEU A 1 190 ? -10.156 22.266 13.875 1 92.62 190 LEU A O 1
ATOM 1466 N N . VAL A 1 191 ? -12.031 20.922 13.805 1 92.81 191 VAL A N 1
ATOM 1467 C CA . VAL A 1 191 ? -12.555 21.312 15.109 1 92.81 191 VAL A CA 1
ATOM 1468 C C . VAL A 1 191 ? -12.711 20.078 16 1 92.81 191 VAL A C 1
ATOM 1470 O O . VAL A 1 191 ? -13.586 19.25 15.766 1 92.81 191 VAL A O 1
ATOM 1473 N N . PRO A 1 192 ? -11.938 20 17.125 1 94.12 192 PRO A N 1
ATOM 1474 C CA . PRO A 1 192 ? -10.734 20.781 17.422 1 94.12 192 PRO A CA 1
ATOM 1475 C C . PRO A 1 192 ? -9.578 20.469 16.453 1 94.12 192 PRO A C 1
ATOM 1477 O O . PRO A 1 192 ? -9.625 19.469 15.742 1 94.12 192 PRO A O 1
ATOM 1480 N N . PRO A 1 193 ? -8.641 21.375 16.391 1 89.25 193 PRO A N 1
ATOM 1481 C CA . PRO A 1 193 ? -7.48 21.078 15.547 1 89.25 193 PRO A CA 1
ATOM 1482 C C . PRO A 1 193 ? -6.688 19.859 16.047 1 89.25 193 PRO A C 1
ATOM 1484 O O . PRO A 1 193 ? -6.637 19.609 17.25 1 89.25 193 PRO A O 1
ATOM 1487 N N . PHE A 1 194 ? -6.164 19.031 15.18 1 80.81 194 PHE A N 1
ATOM 1488 C CA . PHE A 1 194 ? -5.379 17.875 15.602 1 80.81 194 PHE A CA 1
ATOM 1489 C C . PHE A 1 194 ? -3.887 18.172 15.492 1 80.81 194 PHE A C 1
ATOM 1491 O O . PHE A 1 194 ? -3.059 17.391 15.969 1 80.81 194 PHE A O 1
ATOM 1498 N N . GLY A 1 195 ? -3.451 19.328 14.992 1 78.06 195 GLY A N 1
ATOM 1499 C CA . GLY A 1 195 ? -2.062 19.734 14.859 1 78.06 195 GLY A CA 1
ATOM 1500 C C . GLY A 1 195 ? -1.816 20.609 13.641 1 78.06 195 GLY A C 1
ATOM 1501 O O . GLY A 1 195 ? -2.738 20.875 12.867 1 78.06 195 GLY A O 1
ATOM 1502 N N . ASN A 1 196 ? -0.567 20.953 13.57 1 83.75 196 ASN A N 1
ATOM 1503 C CA . ASN A 1 196 ? -0.164 21.797 12.445 1 83.75 196 ASN A CA 1
ATOM 1504 C C . ASN A 1 196 ? 0.407 20.953 11.305 1 83.75 196 ASN A C 1
ATOM 1506 O O . ASN A 1 196 ? 1.529 21.203 10.852 1 83.75 196 ASN A O 1
ATOM 1510 N N . GLU A 1 197 ? -0.351 19.953 10.977 1 87.81 197 GLU A N 1
ATOM 1511 C CA . GLU A 1 197 ? 0.103 19.062 9.914 1 87.81 197 GLU A CA 1
ATOM 1512 C C . GLU A 1 197 ? -0.999 18.828 8.891 1 87.81 197 GLU A C 1
ATOM 1514 O O . GLU A 1 197 ? -2.186 18.938 9.203 1 87.81 197 GLU A O 1
ATOM 1519 N N . ILE A 1 198 ? -0.529 18.578 7.699 1 89.69 198 ILE A N 1
ATOM 1520 C CA . ILE A 1 198 ? -1.418 18.109 6.645 1 89.69 198 ILE A CA 1
ATOM 1521 C C . ILE A 1 198 ? -1.169 16.625 6.395 1 89.69 198 ILE A C 1
ATOM 1523 O O . ILE A 1 198 ? -0.043 16.219 6.098 1 89.69 198 ILE A O 1
ATOM 1527 N N . TRP A 1 199 ? -2.172 15.875 6.523 1 92.81 199 TRP A N 1
ATOM 1528 C CA . TRP A 1 199 ? -2.096 14.438 6.277 1 92.81 199 TRP A CA 1
ATOM 1529 C C . TRP A 1 199 ? -2.543 14.109 4.855 1 92.81 199 TRP A C 1
ATOM 1531 O O . TRP A 1 199 ? -3.631 14.5 4.434 1 92.81 199 TRP A O 1
ATOM 1541 N N . VAL A 1 200 ? -1.68 13.461 4.207 1 93.12 200 VAL A N 1
ATOM 1542 C CA . VAL A 1 200 ? -1.959 13.141 2.812 1 93.12 200 VAL A CA 1
ATOM 1543 C C . VAL A 1 200 ? -1.78 11.648 2.578 1 93.12 200 VAL A C 1
ATOM 1545 O O . VAL A 1 200 ? -1 10.992 3.275 1 93.12 200 VAL A O 1
ATOM 1548 N N . GLY A 1 201 ? -2.557 11.148 1.577 1 92.94 201 GLY A N 1
ATOM 1549 C CA . GLY A 1 201 ? -2.354 9.758 1.228 1 92.94 201 GLY A CA 1
ATOM 1550 C C . GLY A 1 201 ? -3.342 9.25 0.196 1 92.94 201 GLY A C 1
ATOM 1551 O O . GLY A 1 201 ? -4.227 9.984 -0.241 1 92.94 201 GLY A O 1
ATOM 1552 N N . ARG A 1 202 ? -3.119 8.062 -0.201 1 92.44 202 ARG A N 1
ATOM 1553 C CA . ARG A 1 202 ? -4.035 7.352 -1.088 1 92.44 202 ARG A CA 1
ATOM 1554 C C . ARG A 1 202 ? -5.004 6.484 -0.292 1 92.44 202 ARG A C 1
ATOM 1556 O O . ARG A 1 202 ? -4.66 5.984 0.782 1 92.44 202 ARG A O 1
ATOM 1563 N N . ILE A 1 203 ? -6.105 6.375 -0.802 1 93 203 ILE A N 1
ATOM 1564 C CA . ILE A 1 203 ? -7.148 5.617 -0.118 1 93 203 ILE A CA 1
ATOM 1565 C C . ILE A 1 203 ? -7.211 4.199 -0.688 1 93 203 ILE A C 1
ATOM 1567 O O . ILE A 1 203 ? -7.52 4.016 -1.868 1 93 203 ILE A O 1
ATOM 1571 N N . SER A 1 204 ? -6.918 3.271 0.172 1 90.38 204 SER A N 1
ATOM 1572 C CA . SER A 1 204 ? -6.898 1.886 -0.284 1 90.38 204 SER A CA 1
ATOM 1573 C C . SER A 1 204 ? -8.242 1.207 -0.05 1 90.38 204 SER A C 1
ATOM 1575 O O . SER A 1 204 ? -8.672 0.368 -0.846 1 90.38 204 SER A O 1
ATOM 1577 N N . ASP A 1 205 ? -8.867 1.597 0.974 1 92 205 ASP A N 1
ATOM 1578 C CA . ASP A 1 205 ? -10.125 0.966 1.358 1 92 205 ASP A CA 1
ATOM 1579 C C . ASP A 1 205 ? -11.234 2.002 1.507 1 92 205 ASP A C 1
ATOM 1581 O O . ASP A 1 205 ? -11.039 3.047 2.131 1 92 205 ASP A O 1
ATOM 1585 N N . ILE A 1 206 ? -12.32 1.667 0.908 1 92.5 206 ILE A N 1
ATOM 1586 C CA . ILE A 1 206 ? -13.492 2.535 1.001 1 92.5 206 ILE A CA 1
ATOM 1587 C C . ILE A 1 206 ? -14.719 1.708 1.384 1 92.5 206 ILE A C 1
ATOM 1589 O O . ILE A 1 206 ? -14.914 0.606 0.868 1 92.5 206 ILE A O 1
ATOM 1593 N N . ARG A 1 207 ? -15.492 2.338 2.248 1 88.38 207 ARG A N 1
ATOM 1594 C CA . ARG A 1 207 ? -16.766 1.728 2.631 1 88.38 207 ARG A CA 1
ATOM 1595 C C . ARG A 1 207 ? -17.906 2.715 2.48 1 88.38 207 ARG A C 1
ATOM 1597 O O . ARG A 1 207 ? -17.766 3.9 2.791 1 88.38 207 ARG A O 1
ATOM 1604 N N . TRP A 1 208 ? -18.781 2.111 2.039 1 88 208 TRP A N 1
ATOM 1605 C CA . TRP A 1 208 ? -20.016 2.885 1.983 1 88 208 TRP A CA 1
ATOM 1606 C C . TRP A 1 208 ? -21.016 2.389 3.025 1 88 208 TRP A C 1
ATOM 1608 O O . TRP A 1 208 ? -21.469 1.249 2.955 1 88 208 TRP A O 1
ATOM 1618 N N . ASN A 1 209 ? -21.219 3.279 3.92 1 82.25 209 ASN A N 1
ATOM 1619 C CA . ASN A 1 209 ? -22.266 3.006 4.898 1 82.25 209 ASN A CA 1
ATOM 1620 C C . ASN A 1 209 ? -23.641 3.363 4.359 1 82.25 209 ASN A C 1
ATOM 1622 O O . ASN A 1 209 ? -24.031 4.535 4.336 1 82.25 209 ASN A O 1
ATOM 1626 N N . LYS A 1 210 ? -24.344 2.482 4.137 1 76.69 210 LYS A N 1
ATOM 1627 C CA . LYS A 1 210 ? -25.625 2.715 3.488 1 76.69 210 LYS A CA 1
ATOM 1628 C C . LYS A 1 210 ? -26.656 3.258 4.48 1 76.69 210 LYS A C 1
ATOM 1630 O O . LYS A 1 210 ? -27.594 3.951 4.09 1 76.69 210 LYS A O 1
ATOM 1635 N N . ASN A 1 211 ? -26.5 2.896 5.699 1 75.88 211 ASN A N 1
ATOM 1636 C CA . ASN A 1 211 ? -27.438 3.375 6.719 1 75.88 211 ASN A CA 1
ATOM 1637 C C . ASN A 1 211 ? -27.375 4.895 6.863 1 75.88 211 ASN A C 1
ATOM 1639 O O . ASN A 1 211 ? -28.406 5.547 7.023 1 75.88 211 ASN A O 1
ATOM 1643 N N . HIS A 1 212 ? -26.203 5.363 6.75 1 81.44 212 HIS A N 1
ATOM 1644 C CA . HIS A 1 212 ? -26.031 6.789 6.996 1 81.44 212 HIS A CA 1
ATOM 1645 C C . HIS A 1 212 ? -25.609 7.52 5.727 1 81.44 212 HIS A C 1
ATOM 1647 O O . HIS A 1 212 ? -25.406 8.734 5.742 1 81.44 212 HIS A O 1
ATOM 1653 N N . SER A 1 213 ? -25.469 6.781 4.664 1 86.94 213 SER A N 1
ATOM 1654 C CA . SER A 1 213 ? -25.016 7.316 3.381 1 86.94 213 SER A CA 1
ATOM 1655 C C . SER A 1 213 ? -23.656 8 3.508 1 86.94 213 SER A C 1
ATOM 1657 O O . SER A 1 213 ? -23.469 9.102 2.99 1 86.94 213 SER A O 1
ATOM 1659 N N . GLU A 1 214 ? -22.844 7.375 4.285 1 91.62 214 GLU A N 1
ATOM 1660 C CA . GLU A 1 214 ? -21.516 7.945 4.488 1 91.62 214 GLU A CA 1
ATOM 1661 C C . GLU A 1 214 ? -20.438 7.137 3.758 1 91.62 214 GLU A C 1
ATOM 1663 O O . GLU A 1 214 ? -20.578 5.922 3.605 1 91.62 214 GLU A O 1
ATOM 1668 N N . ILE A 1 215 ? -19.5 7.855 3.297 1 93.19 215 ILE A N 1
ATOM 1669 C CA . ILE A 1 215 ? -18.312 7.215 2.764 1 93.19 215 ILE A CA 1
ATOM 1670 C C . ILE A 1 215 ? -17.203 7.234 3.814 1 93.19 215 ILE A C 1
ATOM 1672 O O . ILE A 1 215 ? -16.859 8.297 4.344 1 93.19 215 ILE A O 1
ATOM 1676 N N . VAL A 1 216 ? -16.734 6.059 4.102 1 91.94 216 VAL A N 1
ATOM 1677 C CA . VAL A 1 216 ? -15.773 5.93 5.195 1 91.94 216 VAL A CA 1
ATOM 1678 C C . VAL A 1 216 ? -14.5 5.262 4.688 1 91.94 216 VAL A C 1
ATOM 1680 O O . VAL A 1 216 ? -14.555 4.316 3.898 1 91.94 216 VAL A O 1
ATOM 1683 N N . PHE A 1 217 ? -13.398 5.742 5.129 1 92.31 217 PHE A N 1
ATOM 1684 C CA . PHE A 1 217 ? -12.141 5.016 4.984 1 92.31 217 PHE A CA 1
ATOM 1685 C C . PHE A 1 217 ? -11.305 5.133 6.25 1 92.31 217 PHE A C 1
ATOM 1687 O O . PHE A 1 217 ? -11.586 5.961 7.117 1 92.31 217 PHE A O 1
ATOM 1694 N N . SER A 1 218 ? -10.359 4.254 6.336 1 88.44 218 SER A N 1
ATOM 1695 C CA . SER A 1 218 ? -9.469 4.266 7.492 1 88.44 218 SER A CA 1
ATOM 1696 C C . SER A 1 218 ? -8.008 4.184 7.066 1 88.44 218 SER A C 1
ATOM 1698 O O . SER A 1 218 ? -7.688 3.615 6.016 1 88.44 218 SER A O 1
ATOM 1700 N N . ARG A 1 219 ? -7.223 4.723 7.883 1 89.12 219 ARG A N 1
ATOM 1701 C CA . ARG A 1 219 ? -5.781 4.664 7.676 1 89.12 219 ARG A CA 1
ATOM 1702 C C . ARG A 1 219 ? -5.047 4.379 8.984 1 89.12 219 ARG A C 1
ATOM 1704 O O . ARG A 1 219 ? -5.426 4.895 10.039 1 89.12 219 ARG A O 1
ATOM 1711 N N . ARG A 1 220 ? -4.062 3.574 8.789 1 86.19 220 ARG A N 1
ATOM 1712 C CA . ARG A 1 220 ? -3.162 3.275 9.898 1 86.19 220 ARG A CA 1
ATOM 1713 C C . ARG A 1 220 ? -1.807 3.943 9.695 1 86.19 220 ARG A C 1
ATOM 1715 O O . ARG A 1 220 ? -1.195 3.812 8.633 1 86.19 220 ARG A O 1
ATOM 1722 N N . TRP A 1 221 ? -1.428 4.648 10.672 1 84.5 221 TRP A N 1
ATOM 1723 C CA . TRP A 1 221 ? -0.088 5.223 10.711 1 84.5 221 TRP A CA 1
ATOM 1724 C C . TRP A 1 221 ? 0.734 4.613 11.844 1 84.5 221 TRP A C 1
ATOM 1726 O O . TRP A 1 221 ? 0.287 4.566 12.992 1 84.5 221 TRP A O 1
ATOM 1736 N N . THR A 1 222 ? 1.83 4.184 11.43 1 83.81 222 THR A N 1
ATOM 1737 C CA . THR A 1 222 ? 2.666 3.535 12.43 1 83.81 222 THR A CA 1
ATOM 1738 C C . THR A 1 222 ? 3.896 4.383 12.742 1 83.81 222 THR A C 1
ATOM 1740 O O . THR A 1 222 ? 4.605 4.816 11.828 1 83.81 222 THR A O 1
ATOM 1743 N N . PHE A 1 223 ? 4.035 4.602 13.93 1 82.69 223 PHE A N 1
ATOM 1744 C CA . PHE A 1 223 ? 5.273 5.148 14.484 1 82.69 223 PHE A CA 1
ATOM 1745 C C . PHE A 1 223 ? 6.012 4.098 15.297 1 82.69 223 PHE A C 1
ATOM 1747 O O . PHE A 1 223 ? 5.562 2.953 15.406 1 82.69 223 PHE A O 1
ATOM 1754 N N . VAL A 1 224 ? 7.137 4.449 15.719 1 82 224 VAL A N 1
ATOM 1755 C CA . VAL A 1 224 ? 7.969 3.449 16.391 1 82 224 VAL A CA 1
ATOM 1756 C C . VAL A 1 224 ? 7.234 2.881 17.594 1 82 224 VAL A C 1
ATOM 1758 O O . VAL A 1 224 ? 7.109 1.662 17.734 1 82 224 VAL A O 1
ATOM 1761 N N . ASP A 1 225 ? 6.574 3.764 18.375 1 85.44 225 ASP A N 1
ATOM 1762 C CA . ASP A 1 225 ? 6.008 3.295 19.625 1 85.44 225 ASP A CA 1
ATOM 1763 C C . ASP A 1 225 ? 4.48 3.35 19.609 1 85.44 225 ASP A C 1
ATOM 1765 O O . ASP A 1 225 ? 3.818 2.812 20.5 1 85.44 225 ASP A O 1
ATOM 1769 N N . VAL A 1 226 ? 4.035 3.955 18.609 1 86.62 226 VAL A N 1
ATOM 1770 C CA . VAL A 1 226 ? 2.604 4.238 18.641 1 86.62 226 VAL A CA 1
ATOM 1771 C C . VAL A 1 226 ? 1.989 3.912 17.281 1 86.62 226 VAL A C 1
ATOM 1773 O O . VAL A 1 226 ? 2.602 4.16 16.234 1 86.62 226 VAL A O 1
ATOM 1776 N N . VAL A 1 227 ? 0.789 3.338 17.328 1 83.56 227 VAL A N 1
ATOM 1777 C CA . VAL A 1 227 ? -0.034 3.164 16.141 1 83.56 227 VAL A CA 1
ATOM 1778 C C . VAL A 1 227 ? -1.223 4.121 16.188 1 83.56 227 VAL A C 1
ATOM 1780 O O . VAL A 1 227 ? -1.908 4.219 17.203 1 83.56 227 VAL A O 1
ATOM 1783 N N . ASN A 1 228 ? -1.406 4.828 15.133 1 85.88 228 ASN A N 1
ATOM 1784 C CA . ASN A 1 228 ? -2.578 5.684 14.984 1 85.88 228 ASN A CA 1
ATOM 1785 C C . ASN A 1 228 ? -3.545 5.125 13.938 1 85.88 228 ASN A C 1
ATOM 1787 O O . ASN A 1 228 ? -3.156 4.867 12.797 1 85.88 228 ASN A O 1
ATOM 1791 N N . VAL A 1 229 ? -4.742 4.969 14.422 1 87.44 229 VAL A N 1
ATOM 1792 C CA . VAL A 1 229 ? -5.805 4.602 13.492 1 87.44 229 VAL A CA 1
ATOM 1793 C C . VAL A 1 229 ? -6.746 5.789 13.289 1 87.44 229 VAL A C 1
ATOM 1795 O O . VAL A 1 229 ? -7.277 6.336 14.258 1 87.44 229 VAL A O 1
ATOM 1798 N N . THR A 1 230 ? -6.883 6.191 12.062 1 89 230 THR A N 1
ATOM 1799 C CA . THR A 1 230 ? -7.75 7.309 11.703 1 89 230 THR A CA 1
ATOM 1800 C C . THR A 1 230 ? -8.906 6.836 10.828 1 89 230 THR A C 1
ATOM 1802 O O . THR A 1 230 ? -8.688 6.199 9.789 1 89 230 THR A O 1
ATOM 1805 N N . SER A 1 231 ? -10.078 7.082 11.258 1 90.75 231 SER A N 1
ATOM 1806 C CA . SER A 1 231 ? -11.281 6.824 10.469 1 90.75 231 SER A CA 1
ATOM 1807 C C . SER A 1 231 ? -11.906 8.125 9.977 1 90.75 231 SER A C 1
ATOM 1809 O O . SER A 1 231 ? -12.18 9.031 10.766 1 90.75 231 SER A O 1
ATOM 1811 N N . VAL A 1 232 ? -12.07 8.203 8.719 1 92.81 232 VAL A N 1
ATOM 1812 C CA . VAL A 1 232 ? -12.641 9.391 8.094 1 92.81 232 VAL A CA 1
ATOM 1813 C C . VAL A 1 232 ? -14.016 9.07 7.512 1 92.81 232 VAL A C 1
ATOM 1815 O O . VAL A 1 232 ? -14.148 8.172 6.676 1 92.81 232 VAL A O 1
ATOM 1818 N N . SER A 1 233 ? -14.992 9.812 7.973 1 93.69 233 SER A N 1
ATOM 1819 C CA . SER A 1 233 ? -16.359 9.648 7.496 1 93.69 233 SER A CA 1
ATOM 1820 C C . SER A 1 233 ? -16.875 10.922 6.836 1 93.69 233 SER A C 1
ATOM 1822 O O . SER A 1 233 ? -16.844 11.992 7.441 1 93.69 233 SER A O 1
ATOM 1824 N N . THR A 1 234 ? -17.297 10.734 5.617 1 95.5 234 THR A N 1
ATOM 1825 C CA . THR A 1 234 ? -17.844 11.867 4.883 1 95.5 234 THR A CA 1
ATOM 1826 C C . THR A 1 234 ? -19.328 11.672 4.625 1 95.5 234 THR A C 1
ATOM 1828 O O . THR A 1 234 ? -19.75 10.641 4.09 1 95.5 234 THR A O 1
ATOM 1831 N N . ALA A 1 235 ? -20.062 12.711 4.949 1 94.62 235 ALA A N 1
ATOM 1832 C CA . ALA A 1 235 ? -21.516 12.641 4.836 1 94.62 235 ALA A CA 1
ATOM 1833 C C . ALA A 1 235 ? -22.016 13.445 3.643 1 94.62 235 ALA A C 1
ATOM 1835 O O . ALA A 1 235 ? -21.266 14.242 3.062 1 94.62 235 ALA A O 1
ATOM 1836 N N . PRO A 1 236 ? -23.297 13.328 3.244 1 94 236 PRO A N 1
ATOM 1837 C CA . PRO A 1 236 ? -23.859 13.984 2.061 1 94 236 PRO A CA 1
ATOM 1838 C C . PRO A 1 236 ? -23.828 15.508 2.16 1 94 236 PRO A C 1
ATOM 1840 O O . PRO A 1 236 ? -23.812 16.203 1.138 1 94 236 PRO A O 1
ATOM 1843 N N . ASN A 1 237 ? -23.859 16.109 3.354 1 93.25 237 ASN A N 1
ATOM 1844 C CA . ASN A 1 237 ? -23.797 17.562 3.52 1 93.25 237 ASN A CA 1
ATOM 1845 C C . ASN A 1 237 ? -22.359 18.078 3.508 1 93.25 237 ASN A C 1
ATOM 1847 O O . ASN A 1 237 ? -22.078 19.172 3.988 1 93.25 237 ASN A O 1
ATOM 1851 N N . ASN A 1 238 ? -21.391 17.219 3.107 1 93.56 238 ASN A N 1
ATOM 1852 C CA . ASN A 1 238 ? -19.969 17.516 2.961 1 93.56 238 ASN A CA 1
ATOM 1853 C C . ASN A 1 238 ? -19.266 17.594 4.312 1 93.56 238 ASN A C 1
ATOM 1855 O O . ASN A 1 238 ? -18.094 17.953 4.391 1 93.56 238 ASN A O 1
ATOM 1859 N N . SER A 1 239 ? -20.031 17.25 5.344 1 93.88 239 SER A N 1
ATOM 1860 C CA . SER A 1 239 ? -19.359 17.188 6.637 1 93.88 239 SER A CA 1
ATOM 1861 C C . SER A 1 239 ? -18.438 15.977 6.719 1 93.88 239 SER A C 1
ATOM 1863 O O . SER A 1 239 ? -18.734 14.914 6.164 1 93.88 239 SER A O 1
ATOM 1865 N N . VAL A 1 240 ? -17.344 16.188 7.391 1 95.19 240 VAL A N 1
ATOM 1866 C CA . VAL A 1 240 ? -16.375 15.117 7.586 1 95.19 240 VAL A CA 1
ATOM 1867 C C . VAL A 1 240 ? -16.094 14.938 9.078 1 95.19 240 VAL A C 1
ATOM 1869 O O . VAL A 1 240 ? -15.836 15.914 9.789 1 95.19 240 VAL A O 1
ATOM 1872 N N . ILE A 1 241 ? -16.203 13.773 9.516 1 94.75 241 ILE A N 1
ATOM 1873 C CA . ILE A 1 241 ? -15.82 13.414 10.875 1 94.75 241 ILE A CA 1
ATOM 1874 C C . ILE A 1 241 ? -14.562 12.555 10.844 1 94.75 241 ILE A C 1
ATOM 1876 O O . ILE A 1 241 ? -14.492 11.57 10.109 1 94.75 241 ILE A O 1
ATOM 1880 N N . ILE A 1 242 ? -13.594 12.914 11.57 1 94 242 ILE A N 1
ATOM 1881 C CA . ILE A 1 242 ? -12.328 12.188 11.68 1 94 242 ILE A CA 1
ATOM 1882 C C . ILE A 1 242 ? -12.164 11.664 13.109 1 94 242 ILE A C 1
ATOM 1884 O O . ILE A 1 242 ? -12.055 12.438 14.055 1 94 242 ILE A O 1
ATOM 1888 N N . GLN A 1 243 ? -12.164 10.422 13.227 1 91.44 243 GLN A N 1
ATOM 1889 C CA . GLN A 1 243 ? -11.883 9.766 14.5 1 91.44 243 GLN A CA 1
ATOM 1890 C C . GLN A 1 243 ? -10.469 9.203 14.531 1 91.44 243 GLN A C 1
ATOM 1892 O O . GLN A 1 243 ? -10.07 8.453 13.641 1 91.44 243 GLN A O 1
ATOM 1897 N N . ARG A 1 244 ? -9.75 9.484 15.555 1 89.69 244 ARG A N 1
ATOM 1898 C CA . ARG A 1 244 ? -8.367 9.039 15.695 1 89.69 244 ARG A CA 1
ATOM 1899 C C . ARG A 1 244 ? -8.172 8.289 17 1 89.69 244 ARG A C 1
ATOM 1901 O O . ARG A 1 244 ? -8.531 8.789 18.078 1 89.69 244 ARG A O 1
ATOM 1908 N N . TYR A 1 245 ? -7.574 7.207 16.859 1 85.81 245 TYR A N 1
ATOM 1909 C CA . TYR A 1 245 ? -7.215 6.391 18.016 1 85.81 245 TYR A CA 1
ATOM 1910 C C . TYR A 1 245 ? -5.719 6.09 18.031 1 85.81 245 TYR A C 1
ATOM 1912 O O . TYR A 1 245 ? -5.172 5.629 17.016 1 85.81 245 TYR A O 1
ATOM 1920 N N . SER A 1 246 ? -5.145 6.285 19.109 1 87 246 SER A N 1
ATOM 1921 C CA . SER A 1 246 ? -3.727 5.98 19.266 1 87 246 SER A CA 1
ATOM 1922 C C . SER A 1 246 ? -3.504 4.891 20.312 1 87 246 SER A C 1
ATOM 1924 O O . SER A 1 246 ? -4.066 4.949 21.406 1 87 246 SER A O 1
ATOM 1926 N N . TYR A 1 247 ? -2.68 3.988 19.922 1 82.81 247 TYR A N 1
ATOM 1927 C CA . TYR A 1 247 ? -2.373 2.867 20.797 1 82.81 247 TYR A CA 1
ATOM 1928 C C . TYR A 1 247 ? -0.868 2.666 20.922 1 82.81 247 TYR A C 1
ATOM 1930 O O . TYR A 1 247 ? -0.126 2.871 19.969 1 82.81 247 TYR A O 1
ATOM 1938 N N . SER A 1 248 ? -0.538 2.184 22.062 1 84.62 248 SER A N 1
ATOM 1939 C CA . SER A 1 248 ? 0.843 1.738 22.219 1 84.62 248 SER A CA 1
ATOM 1940 C C . SER A 1 248 ? 1.081 0.42 21.484 1 84.62 248 SER A C 1
ATOM 1942 O O . SER A 1 248 ? 0.281 -0.511 21.594 1 84.62 248 SER A O 1
ATOM 1944 N N . ARG A 1 249 ? 2.164 0.283 20.75 1 80.75 249 ARG A N 1
ATOM 1945 C CA . ARG A 1 249 ? 2.439 -0.933 20 1 80.75 249 ARG A CA 1
ATOM 1946 C C . ARG A 1 249 ? 2.812 -2.084 20.922 1 80.75 249 ARG A C 1
ATOM 1948 O O . ARG A 1 249 ? 2.414 -3.229 20.688 1 80.75 249 ARG A O 1
ATOM 1955 N N . SER A 1 250 ? 3.557 -1.818 21.984 1 76.06 250 SER A N 1
ATOM 1956 C CA . SER A 1 250 ? 4.105 -2.865 22.828 1 76.06 250 SER A CA 1
ATOM 1957 C C . SER A 1 250 ? 3.064 -3.373 23.828 1 76.06 250 SER A C 1
ATOM 1959 O O . SER A 1 250 ? 3.037 -4.562 24.141 1 76.06 250 SER A O 1
ATOM 1961 N N . PHE A 1 251 ? 2.158 -2.502 24.234 1 75.44 251 PHE A N 1
ATOM 1962 C CA . PHE A 1 251 ? 1.263 -2.902 25.328 1 75.44 251 PHE A CA 1
ATOM 1963 C C . PHE A 1 251 ? -0.184 -2.934 24.844 1 75.44 251 PHE A C 1
ATOM 1965 O O . PHE A 1 251 ? -1.076 -3.369 25.578 1 75.44 251 PHE A O 1
ATOM 1972 N N . TYR A 1 252 ? -0.383 -2.525 23.734 1 73.5 252 TYR A N 1
ATOM 1973 C CA . TYR A 1 252 ? -1.727 -2.49 23.172 1 73.5 252 TYR A CA 1
ATOM 1974 C C . TYR A 1 252 ? -2.674 -1.694 24.062 1 73.5 252 TYR A C 1
ATOM 1976 O O . TYR A 1 252 ? -3.779 -2.148 24.359 1 73.5 252 TYR A O 1
ATOM 1984 N N . ILE A 1 253 ? -2.225 -0.647 24.547 1 80.81 253 ILE A N 1
ATOM 1985 C CA . ILE A 1 253 ? -3.02 0.234 25.391 1 80.81 253 ILE A CA 1
ATOM 1986 C C . ILE A 1 253 ? -3.447 1.467 24.594 1 80.81 253 ILE A C 1
ATOM 1988 O O . ILE A 1 253 ? -2.645 2.051 23.875 1 80.81 253 ILE A O 1
ATOM 1992 N N . LEU A 1 254 ? -4.672 1.773 24.766 1 83.69 254 LEU A N 1
ATOM 1993 C CA . LEU A 1 254 ? -5.18 3.006 24.172 1 83.69 254 LEU A CA 1
ATOM 1994 C C . LEU A 1 254 ? -4.555 4.227 24.844 1 83.69 254 LEU A C 1
ATOM 1996 O O . LEU A 1 254 ? -4.668 4.402 26.047 1 83.69 254 LEU A O 1
ATOM 2000 N N . ILE A 1 255 ? -3.924 5.047 24.062 1 87.12 255 ILE A N 1
ATOM 2001 C CA . ILE A 1 255 ? -3.271 6.254 24.562 1 87.12 255 ILE A CA 1
ATOM 2002 C C . ILE A 1 255 ? -4.227 7.441 24.438 1 87.12 255 ILE A C 1
ATOM 2004 O O . ILE A 1 255 ? -4.324 8.258 25.359 1 87.12 255 ILE A O 1
ATOM 2008 N N . SER A 1 256 ? -4.879 7.531 23.266 1 86.62 256 SER A N 1
ATOM 2009 C CA . SER A 1 256 ? -5.797 8.648 23.062 1 86.62 256 SER A CA 1
ATOM 2010 C C . SER A 1 256 ? -6.867 8.297 22.031 1 86.62 256 SER A C 1
ATOM 2012 O O . SER A 1 256 ? -6.656 7.434 21.172 1 86.62 256 SER A O 1
ATOM 2014 N N . SER A 1 257 ? -8.062 8.891 22.234 1 88.38 257 SER A N 1
ATOM 2015 C CA . SER A 1 257 ? -9.18 8.883 21.297 1 88.38 257 SER A CA 1
ATOM 2016 C C . SER A 1 257 ? -9.75 10.281 21.109 1 88.38 257 SER A C 1
ATOM 2018 O O . SER A 1 257 ? -10.219 10.906 22.062 1 88.38 257 SER A O 1
ATOM 2020 N N . THR A 1 258 ? -9.648 10.75 19.891 1 91.81 258 THR A N 1
ATOM 2021 C CA . THR A 1 258 ? -10.117 12.109 19.609 1 91.81 258 THR A CA 1
ATOM 2022 C C . THR A 1 258 ? -11.031 12.125 18.391 1 91.81 258 THR A C 1
ATOM 2024 O O . THR A 1 258 ? -10.93 11.258 17.516 1 91.81 258 THR A O 1
ATOM 2027 N N . THR A 1 259 ? -11.906 13.047 18.406 1 94.12 259 THR A N 1
ATOM 2028 C CA . THR A 1 259 ? -12.805 13.273 17.281 1 94.12 259 THR A CA 1
ATOM 2029 C C . THR A 1 259 ? -12.656 14.703 16.75 1 94.12 259 THR A C 1
ATOM 2031 O O . THR A 1 259 ? -12.625 15.656 17.531 1 94.12 259 THR A O 1
ATOM 2034 N N . HIS A 1 260 ? -12.547 14.805 15.523 1 94.38 260 HIS A N 1
ATOM 2035 C CA . HIS A 1 260 ? -12.398 16.078 14.844 1 94.38 260 HIS A CA 1
ATOM 2036 C C . HIS A 1 260 ? -13.43 16.234 13.727 1 94.38 260 HIS A C 1
ATOM 2038 O O . HIS A 1 260 ? -13.867 15.242 13.141 1 94.38 260 HIS A O 1
ATOM 2044 N N . LYS A 1 261 ? -13.797 17.438 13.484 1 94.06 261 LYS A N 1
ATOM 2045 C CA . LYS A 1 261 ? -14.797 17.719 12.453 1 94.06 261 LYS A CA 1
ATOM 2046 C C . LYS A 1 261 ? -14.273 18.719 11.438 1 94.06 261 LYS A C 1
ATOM 2048 O O . LYS A 1 261 ? -13.547 19.656 11.789 1 94.06 261 LYS A O 1
ATOM 2053 N N . GLY A 1 262 ? -14.594 18.453 10.219 1 93.69 262 GLY A N 1
ATOM 2054 C CA . GLY A 1 262 ? -14.273 19.359 9.117 1 93.69 262 GLY A CA 1
ATOM 2055 C C . GLY A 1 262 ? -15.25 19.25 7.961 1 93.69 262 GLY A C 1
ATOM 2056 O O . GLY A 1 262 ? -16.375 18.781 8.133 1 93.69 262 GLY A O 1
ATOM 2057 N N . PHE A 1 263 ? -14.852 19.891 6.832 1 94.12 263 PHE A N 1
ATOM 2058 C CA . PHE A 1 263 ? -15.711 19.891 5.656 1 94.12 263 PHE A CA 1
ATOM 2059 C C . PHE A 1 263 ? -14.922 19.547 4.402 1 94.12 263 PHE A C 1
ATOM 2061 O O . PHE A 1 263 ? -13.742 19.906 4.289 1 94.12 263 PHE A O 1
ATOM 2068 N N . LEU A 1 264 ? -15.68 18.781 3.547 1 92.56 264 LEU A N 1
ATOM 2069 C CA . LEU A 1 264 ? -15.172 18.516 2.207 1 92.56 264 LEU A CA 1
ATOM 2070 C C . LEU A 1 264 ? -15.203 19.781 1.357 1 92.56 264 LEU A C 1
ATOM 2072 O O . LEU A 1 264 ? -16.172 20.562 1.418 1 92.56 264 LEU A O 1
ATOM 2076 N N . ASN A 1 265 ? -14.203 19.922 0.406 1 75.69 265 ASN A N 1
ATOM 2077 C CA . ASN A 1 265 ? -14.117 20.875 -0.694 1 75.69 265 ASN A CA 1
ATOM 2078 C C . ASN A 1 265 ? -13.039 21.922 -0.437 1 75.69 265 ASN A C 1
ATOM 2080 O O . ASN A 1 265 ? -12.352 21.875 0.582 1 75.69 265 ASN A O 1
ATOM 2084 N N . SER A 1 266 ? -12.906 22.766 -1.361 1 59.62 266 SER A N 1
ATOM 2085 C CA . SER A 1 266 ? -11.734 23.609 -1.611 1 59.62 266 SER A CA 1
ATOM 2086 C C . SER A 1 266 ? -11.516 24.609 -0.478 1 59.62 266 SER A C 1
ATOM 2088 O O . SER A 1 266 ? -10.375 24.938 -0.157 1 59.62 266 SER A O 1
ATOM 2090 N N . THR A 1 267 ? -12.5 24.875 0.164 1 58.41 267 THR A N 1
ATOM 2091 C CA . THR A 1 267 ? -12.312 25.828 1.259 1 58.41 267 THR A CA 1
ATOM 2092 C C . THR A 1 267 ? -12.25 25.094 2.598 1 58.41 267 THR A C 1
ATOM 2094 O O . THR A 1 267 ? -12.055 25.719 3.643 1 58.41 267 THR A O 1
ATOM 2097 N N . GLY A 1 268 ? -12.25 23.812 2.418 1 66.75 268 GLY A N 1
ATOM 2098 C CA . GLY A 1 268 ? -12.438 23.078 3.666 1 66.75 268 GLY A CA 1
ATOM 2099 C C . GLY A 1 268 ? -11.172 22.422 4.172 1 66.75 268 GLY A C 1
ATOM 2100 O O . GLY A 1 268 ? -10.078 22.719 3.68 1 66.75 268 GLY A O 1
ATOM 2101 N N . SER A 1 269 ? -11.273 21.734 5.176 1 84.12 269 SER A N 1
ATOM 2102 C CA . SER A 1 269 ? -10.234 21.062 5.961 1 84.12 269 SER A CA 1
ATOM 2103 C C . SER A 1 269 ? -9.773 19.766 5.289 1 84.12 269 SER A C 1
ATOM 2105 O O . SER A 1 269 ? -8.656 19.312 5.508 1 84.12 269 SER A O 1
ATOM 2107 N N . VAL A 1 270 ? -10.719 19.25 4.363 1 93.06 270 VAL A N 1
ATOM 2108 C CA . VAL A 1 270 ? -10.461 17.922 3.822 1 93.06 270 VAL A CA 1
ATOM 2109 C C . VAL A 1 270 ? -10.633 17.938 2.305 1 93.06 270 VAL A C 1
ATOM 2111 O O . VAL A 1 270 ? -11.688 18.344 1.8 1 93.06 270 VAL A O 1
ATOM 2114 N N . HIS A 1 271 ? -9.633 17.516 1.586 1 93.62 271 HIS A N 1
ATOM 2115 C CA . HIS A 1 271 ? -9.656 17.422 0.13 1 93.62 271 HIS A CA 1
ATOM 2116 C C . HIS A 1 271 ? -9.516 15.984 -0.341 1 93.62 271 HIS A C 1
ATOM 2118 O O . HIS A 1 271 ? -8.711 15.227 0.198 1 93.62 271 HIS A O 1
ATOM 2124 N N . PHE A 1 272 ? -10.344 15.641 -1.306 1 94.5 272 PHE A N 1
ATOM 2125 C CA . PHE A 1 272 ? -10.211 14.367 -2.008 1 94.5 272 PHE A CA 1
ATOM 2126 C C . PHE A 1 272 ? -9.82 14.586 -3.463 1 94.5 272 PHE A C 1
ATOM 2128 O O . PHE A 1 272 ? -10.188 15.602 -4.062 1 94.5 272 PHE A O 1
ATOM 2135 N N . PHE A 1 273 ? -9.156 13.688 -3.984 1 92.5 273 PHE A N 1
ATOM 2136 C CA . PHE A 1 273 ? -8.727 13.727 -5.379 1 92.5 273 PHE A CA 1
ATOM 2137 C C . PHE A 1 273 ? -9.047 12.414 -6.078 1 92.5 273 PHE A C 1
ATOM 2139 O O . PHE A 1 273 ? -8.852 11.336 -5.508 1 92.5 273 PHE A O 1
ATOM 2146 N N . LYS A 1 274 ? -9.555 12.5 -7.25 1 91.81 274 LYS A N 1
ATOM 2147 C CA . LYS A 1 274 ? -9.68 11.328 -8.109 1 91.81 274 LYS A CA 1
ATOM 2148 C C . LYS A 1 274 ? -8.461 11.188 -9.023 1 91.81 274 LYS A C 1
ATOM 2150 O O . LYS A 1 274 ? -8.125 12.102 -9.773 1 91.81 274 LYS A O 1
ATOM 2155 N N . LEU A 1 275 ? -7.84 10.039 -8.93 1 88.12 275 LEU A N 1
ATOM 2156 C CA . LEU A 1 275 ? -6.617 9.805 -9.688 1 88.12 275 LEU A CA 1
ATOM 2157 C C . LEU A 1 275 ? -6.934 9.297 -11.094 1 88.12 275 LEU A C 1
ATOM 2159 O O . LEU A 1 275 ? -7.84 8.484 -11.273 1 88.12 275 LEU A O 1
ATOM 2163 N N . PRO A 1 276 ? -6.238 9.812 -12.047 1 77.12 276 PRO A N 1
ATOM 2164 C CA . PRO A 1 276 ? -6.488 9.375 -13.422 1 77.12 276 PRO A CA 1
ATOM 2165 C C . PRO A 1 276 ? -6.055 7.93 -13.672 1 77.12 276 PRO A C 1
ATOM 2167 O O . PRO A 1 276 ? -5.156 7.426 -12.992 1 77.12 276 PRO A O 1
ATOM 2170 N N . TYR A 1 277 ? -6.91 7.379 -14.602 1 72.94 277 TYR A N 1
ATOM 2171 C CA . TYR A 1 277 ? -6.496 6.078 -15.117 1 72.94 277 TYR A CA 1
ATOM 2172 C C . TYR A 1 277 ? -5.168 6.18 -15.859 1 72.94 277 TYR A C 1
ATOM 2174 O O . TYR A 1 277 ? -5.035 6.957 -16.812 1 72.94 277 TYR A O 1
ATOM 2182 N N . GLY A 1 278 ? -4.023 5.816 -15.297 1 57.62 278 GLY A N 1
ATOM 2183 C CA . GLY A 1 278 ? -2.715 5.949 -15.922 1 57.62 278 GLY A CA 1
ATOM 2184 C C . GLY A 1 278 ? -2.67 5.406 -17.344 1 57.62 278 GLY A C 1
ATOM 2185 O O . GLY A 1 278 ? -3.076 4.27 -17.594 1 57.62 278 GLY A O 1
ATOM 2186 N N . GLU A 1 279 ? -2.711 6.207 -18.484 1 50.38 279 GLU A N 1
ATOM 2187 C CA . GLU A 1 279 ? -2.572 5.812 -19.891 1 50.38 279 GLU A CA 1
ATOM 2188 C C . GLU A 1 279 ? -1.133 5.422 -20.219 1 50.38 279 GLU A C 1
ATOM 2190 O O . GLU A 1 279 ? -0.195 5.906 -19.578 1 50.38 279 GLU A O 1
ATOM 2195 N N . MET B 1 1 ? 4.863 54.719 7.27 1 26.34 1 MET B N 1
ATOM 2196 C CA . MET B 1 1 ? 3.814 53.781 7.691 1 26.34 1 MET B CA 1
ATOM 2197 C C . MET B 1 1 ? 3.695 52.625 6.719 1 26.34 1 MET B C 1
ATOM 2199 O O . MET B 1 1 ? 3.096 52.75 5.648 1 26.34 1 MET B O 1
ATOM 2203 N N . ASN B 1 2 ? 4.66 51.75 6.496 1 30.36 2 ASN B N 1
ATOM 2204 C CA . ASN B 1 2 ? 4.938 50.781 5.441 1 30.36 2 ASN B CA 1
ATOM 2205 C C . ASN B 1 2 ? 4.047 49.562 5.562 1 30.36 2 ASN B C 1
ATOM 2207 O O . ASN B 1 2 ? 4.16 48.812 6.527 1 30.36 2 ASN B O 1
ATOM 2211 N N . THR B 1 3 ? 2.85 49.656 5.016 1 28.06 3 THR B N 1
ATOM 2212 C CA . THR B 1 3 ? 1.829 48.594 4.973 1 28.06 3 THR B CA 1
ATOM 2213 C C . THR B 1 3 ? 2.357 47.344 4.273 1 28.06 3 THR B C 1
ATOM 2215 O O . THR B 1 3 ? 2.533 47.344 3.053 1 28.06 3 THR B O 1
ATOM 2218 N N . ARG B 1 4 ? 3.203 46.594 4.938 1 31.97 4 ARG B N 1
ATOM 2219 C CA . ARG B 1 4 ? 3.67 45.281 4.473 1 31.97 4 ARG B CA 1
ATOM 2220 C C . ARG B 1 4 ? 2.496 44.344 4.172 1 31.97 4 ARG B C 1
ATOM 2222 O O . ARG B 1 4 ? 1.779 43.938 5.082 1 31.97 4 ARG B O 1
ATOM 2229 N N . THR B 1 5 ? 1.852 44.625 3.008 1 24.88 5 THR B N 1
ATOM 2230 C CA . THR B 1 5 ? 0.835 43.719 2.492 1 24.88 5 THR B CA 1
ATOM 2231 C C . THR B 1 5 ? 1.337 42.281 2.514 1 24.88 5 THR B C 1
ATOM 2233 O O . THR B 1 5 ? 2.326 41.938 1.855 1 24.88 5 THR B O 1
ATOM 2236 N N . ILE B 1 6 ? 1.171 41.594 3.619 1 28.7 6 ILE B N 1
ATOM 2237 C CA . ILE B 1 6 ? 1.355 40.188 3.816 1 28.7 6 ILE B CA 1
ATOM 2238 C C . ILE B 1 6 ? 0.619 39.406 2.723 1 28.7 6 ILE B C 1
ATOM 2240 O O . ILE B 1 6 ? -0.613 39.438 2.662 1 28.7 6 ILE B O 1
ATOM 2244 N N . LEU B 1 7 ? 1.188 39.5 1.481 1 25.95 7 LEU B N 1
ATOM 2245 C CA . LEU B 1 7 ? 0.655 38.656 0.42 1 25.95 7 LEU B CA 1
ATOM 2246 C C . LEU B 1 7 ? 0.397 37.25 0.93 1 25.95 7 LEU B C 1
ATOM 2248 O O . LEU B 1 7 ? 1.309 36.594 1.438 1 25.95 7 LEU B O 1
ATOM 2252 N N . HIS B 1 8 ? -0.834 37.062 1.348 1 29.36 8 HIS B N 1
ATOM 2253 C CA . HIS B 1 8 ? -1.396 35.781 1.791 1 29.36 8 HIS B CA 1
ATOM 2254 C C . HIS B 1 8 ? -1.146 34.688 0.766 1 29.36 8 HIS B C 1
ATOM 2256 O O . HIS B 1 8 ? -1.522 34.812 -0.401 1 29.36 8 HIS B O 1
ATOM 2262 N N . PRO B 1 9 ? -0.056 33.938 0.928 1 33.81 9 PRO B N 1
ATOM 2263 C CA . PRO B 1 9 ? 0.429 32.875 0.019 1 33.81 9 PRO B CA 1
ATOM 2264 C C . PRO B 1 9 ? -0.685 31.953 -0.469 1 33.81 9 PRO B C 1
ATOM 2266 O O . PRO B 1 9 ? -0.435 31.047 -1.268 1 33.81 9 PRO B O 1
ATOM 2269 N N . VAL B 1 10 ? -1.855 32.062 0.179 1 31.69 10 VAL B N 1
ATOM 2270 C CA . VAL B 1 10 ? -2.889 31.094 -0.202 1 31.69 10 VAL B CA 1
ATOM 2271 C C . VAL B 1 10 ? -3.35 31.375 -1.63 1 31.69 10 VAL B C 1
ATOM 2273 O O . VAL B 1 10 ? -3.975 30.516 -2.264 1 31.69 10 VAL B O 1
ATOM 2276 N N . THR B 1 11 ? -3.369 32.656 -2.014 1 30.27 11 THR B N 1
ATOM 2277 C CA . THR B 1 11 ? -4.172 33.031 -3.174 1 30.27 11 THR B CA 1
ATOM 2278 C C . THR B 1 11 ? -3.572 32.469 -4.453 1 30.27 11 THR B C 1
ATOM 2280 O O . THR B 1 11 ? -4.203 32.5 -5.512 1 30.27 11 THR B O 1
ATOM 2283 N N . LEU B 1 12 ? -2.248 32.531 -4.508 1 29.02 12 LEU B N 1
ATOM 2284 C CA . LEU B 1 12 ? -1.745 32.25 -5.852 1 29.02 12 LEU B CA 1
ATOM 2285 C C . LEU B 1 12 ? -2.148 30.875 -6.324 1 29.02 12 LEU B C 1
ATOM 2287 O O . LEU B 1 12 ? -1.784 30.453 -7.426 1 29.02 12 LEU B O 1
ATOM 2291 N N . ILE B 1 13 ? -2.664 30.109 -5.414 1 28.22 13 ILE B N 1
ATOM 2292 C CA . ILE B 1 13 ? -2.588 28.75 -5.91 1 28.22 13 ILE B CA 1
ATOM 2293 C C . ILE B 1 13 ? -3.377 28.625 -7.215 1 28.22 13 ILE B C 1
ATOM 2295 O O . ILE B 1 13 ? -2.91 28 -8.172 1 28.22 13 ILE B O 1
ATOM 2299 N N . LEU B 1 14 ? -4.75 28.922 -7.215 1 27.25 14 LEU B N 1
ATOM 2300 C CA . LEU B 1 14 ? -5.547 27.984 -8.008 1 27.25 14 LEU B CA 1
ATOM 2301 C C . LEU B 1 14 ? -5.645 28.453 -9.453 1 27.25 14 LEU B C 1
ATOM 2303 O O . LEU B 1 14 ? -6.605 28.125 -10.156 1 27.25 14 LEU B O 1
ATOM 2307 N N . LEU B 1 15 ? -5.109 29.547 -9.875 1 28 15 LEU B N 1
ATOM 2308 C CA . LEU B 1 15 ? -5.574 29.781 -11.234 1 28 15 LEU B CA 1
ATOM 2309 C C . LEU B 1 15 ? -5.039 28.719 -12.188 1 28 15 LEU B C 1
ATOM 2311 O O . LEU B 1 15 ? -4.184 29 -13.023 1 28 15 LEU B O 1
ATOM 2315 N N . SER B 1 16 ? -4.23 27.812 -11.766 1 28.67 16 SER B N 1
ATOM 2316 C CA . SER B 1 16 ? -3.641 27.016 -12.828 1 28.67 16 SER B CA 1
ATOM 2317 C C . SER B 1 16 ? -4.68 26.625 -13.875 1 28.67 16 SER B C 1
ATOM 2319 O O . SER B 1 16 ? -5.84 26.391 -13.547 1 28.67 16 SER B O 1
ATOM 2321 N N . PHE B 1 17 ? -4.457 26.891 -15.219 1 29.61 17 PHE B N 1
ATOM 2322 C CA . PHE B 1 17 ? -5.016 26.5 -16.516 1 29.61 17 PHE B CA 1
ATOM 2323 C C . PHE B 1 17 ? -5.539 25.078 -16.484 1 29.61 17 PHE B C 1
ATOM 2325 O O . PHE B 1 17 ? -4.926 24.203 -15.859 1 29.61 17 PHE B O 1
ATOM 2332 N N . LEU B 1 18 ? -6.855 24.797 -16.75 1 30.58 18 LEU B N 1
ATOM 2333 C CA . LEU B 1 18 ? -7.73 23.688 -17.109 1 30.58 18 LEU B CA 1
ATOM 2334 C C . LEU B 1 18 ? -7.062 22.781 -18.141 1 30.58 18 LEU B C 1
ATOM 2336 O O . LEU B 1 18 ? -7.242 22.969 -19.344 1 30.58 18 LEU B O 1
ATOM 2340 N N . VAL B 1 19 ? -5.883 22.797 -18.438 1 30.38 19 VAL B N 1
ATOM 2341 C CA . VAL B 1 19 ? -5.672 21.594 -19.234 1 30.38 19 VAL B CA 1
ATOM 2342 C C . VAL B 1 19 ? -6.387 20.406 -18.594 1 30.38 19 VAL B C 1
ATOM 2344 O O . VAL B 1 19 ? -5.969 19.938 -17.531 1 30.38 19 VAL B O 1
ATOM 2347 N N . LYS B 1 20 ? -7.754 20.391 -18.672 1 35 20 LYS B N 1
ATOM 2348 C CA . LYS B 1 20 ? -8.641 19.281 -18.344 1 35 20 LYS B CA 1
ATOM 2349 C C . LYS B 1 2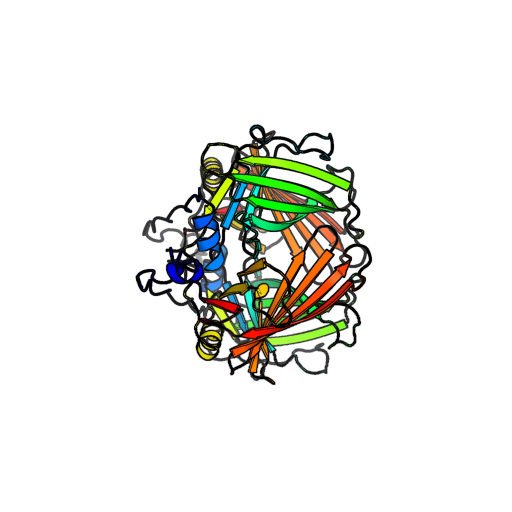0 ? -7.977 17.938 -18.656 1 35 20 LYS B C 1
ATOM 2351 O O . LYS B 1 20 ? -8.023 17.469 -19.797 1 35 20 LYS B O 1
ATOM 2356 N N . THR B 1 21 ? -6.832 17.656 -18.312 1 36.88 21 THR B N 1
ATOM 2357 C CA . THR B 1 21 ? -6.402 16.281 -18.5 1 36.88 21 THR B CA 1
ATOM 2358 C C . THR B 1 21 ? -7.535 15.312 -18.156 1 36.88 21 THR B C 1
ATOM 2360 O O . THR B 1 21 ? -8.008 15.281 -17.016 1 36.88 21 THR B O 1
ATOM 2363 N N . ARG B 1 22 ? -8.406 15.094 -19.109 1 45.53 22 ARG B N 1
ATOM 2364 C CA . ARG B 1 22 ? -9.406 14.039 -19 1 45.53 22 ARG B CA 1
ATOM 2365 C C . ARG B 1 22 ? -8.852 12.836 -18.234 1 45.53 22 ARG B C 1
ATOM 2367 O O . ARG B 1 22 ? -7.824 12.281 -18.625 1 45.53 22 ARG B O 1
ATOM 2374 N N . CYS B 1 23 ? -8.984 12.82 -16.969 1 58.88 23 CYS B N 1
ATOM 2375 C CA . CYS B 1 23 ? -8.672 11.633 -16.188 1 58.88 23 CYS B CA 1
ATOM 2376 C C . CYS B 1 23 ? -9.414 10.414 -16.734 1 58.88 23 CYS B C 1
ATOM 2378 O O . CYS B 1 23 ? -10.641 10.344 -16.641 1 58.88 23 CYS B O 1
ATOM 2380 N N . ALA B 1 24 ? -8.812 9.711 -17.609 1 70.38 24 ALA B N 1
ATOM 2381 C CA . ALA B 1 24 ? -9.43 8.469 -18.078 1 70.38 24 ALA B CA 1
ATOM 2382 C C . ALA B 1 24 ? -10.023 7.68 -16.906 1 70.38 24 ALA B C 1
ATOM 2384 O O . ALA B 1 24 ? -9.484 7.684 -15.805 1 70.38 24 ALA B O 1
ATOM 2385 N N . GLN B 1 25 ? -11.273 7.32 -17.094 1 80.44 25 GLN B N 1
ATOM 2386 C CA . GLN B 1 25 ? -11.969 6.484 -16.125 1 80.44 25 GLN B CA 1
ATOM 2387 C C . GLN B 1 25 ? -11.375 5.082 -16.078 1 80.44 25 GLN B C 1
ATOM 2389 O O . GLN B 1 25 ? -10.977 4.531 -17.109 1 80.44 25 GLN B O 1
ATOM 2394 N N . PRO B 1 26 ? -11.344 4.586 -14.805 1 89.25 26 PRO B N 1
ATOM 2395 C CA . PRO B 1 26 ? -10.906 3.189 -14.703 1 89.25 26 PRO B CA 1
ATOM 2396 C C . PRO B 1 26 ? -11.758 2.246 -15.555 1 89.25 26 PRO B C 1
ATOM 2398 O O . PRO B 1 26 ? -12.961 2.473 -15.719 1 89.25 26 PRO B O 1
ATOM 2401 N N . LYS B 1 27 ? -11.188 1.29 -16.078 1 91 27 LYS B N 1
ATOM 2402 C CA . LYS B 1 27 ? -11.867 0.328 -16.953 1 91 27 LYS B CA 1
ATOM 2403 C C . LYS B 1 27 ? -12.5 -0.796 -16.125 1 91 27 LYS B C 1
ATOM 2405 O O . LYS B 1 27 ? -11.805 -1.474 -15.367 1 91 27 LYS B O 1
ATOM 2410 N N . ALA B 1 28 ? -13.742 -0.998 -16.344 1 93.44 28 ALA B N 1
ATOM 2411 C CA . ALA B 1 28 ? -14.406 -2.141 -15.719 1 93.44 28 ALA B CA 1
ATOM 2412 C C . ALA B 1 28 ? -14.039 -3.441 -16.422 1 93.44 28 ALA B C 1
ATOM 2414 O O . ALA B 1 28 ? -14.094 -3.525 -17.656 1 93.44 28 ALA B O 1
ATOM 2415 N N . LEU B 1 29 ? -13.648 -4.387 -15.656 1 95.56 29 LEU B N 1
ATOM 2416 C CA . LEU B 1 29 ? -13.336 -5.703 -16.188 1 95.56 29 LEU B CA 1
ATOM 2417 C C . LEU B 1 29 ? -14.508 -6.664 -15.984 1 95.56 29 LEU B C 1
ATOM 2419 O O . LEU B 1 29 ? -15.086 -6.711 -14.898 1 95.56 29 LEU B O 1
ATOM 2423 N N . THR B 1 30 ? -14.82 -7.48 -17.031 1 95.5 30 THR B N 1
ATOM 2424 C CA . THR B 1 30 ? -16 -8.328 -16.906 1 95.5 30 THR B CA 1
ATOM 2425 C C . THR B 1 30 ? -15.656 -9.789 -17.188 1 95.5 30 THR B C 1
ATOM 2427 O O . THR B 1 30 ? -16.484 -10.68 -17 1 95.5 30 THR B O 1
ATOM 2430 N N . VAL B 1 31 ? -14.461 -10.047 -17.594 1 94.75 31 VAL B N 1
ATOM 2431 C CA . VAL B 1 31 ? -14.055 -11.422 -17.844 1 94.75 31 VAL B CA 1
ATOM 2432 C C . VAL B 1 31 ? -12.719 -11.703 -17.156 1 94.75 31 VAL B C 1
ATOM 2434 O O . VAL B 1 31 ? -11.852 -10.828 -17.094 1 94.75 31 VAL B O 1
ATOM 2437 N N . MET B 1 32 ? -12.539 -12.906 -16.797 1 94 32 MET B N 1
ATOM 2438 C CA . MET B 1 32 ? -11.367 -13.289 -16 1 94 32 MET B CA 1
ATOM 2439 C C . MET B 1 32 ? -10.094 -13.156 -16.828 1 94 32 MET B C 1
ATOM 2441 O O . MET B 1 32 ? -9.039 -12.797 -16.281 1 94 32 MET B O 1
ATOM 2445 N N . ALA B 1 33 ? -10.219 -13.359 -18.109 1 92 33 ALA B N 1
ATOM 2446 C CA . ALA B 1 33 ? -9.039 -13.242 -18.953 1 92 33 ALA B CA 1
ATOM 2447 C C . ALA B 1 33 ? -8.438 -11.844 -18.859 1 92 33 ALA B C 1
ATOM 2449 O O . ALA B 1 33 ? -7.215 -11.688 -18.828 1 92 33 ALA B O 1
ATOM 2450 N N . ASP B 1 34 ? -9.273 -10.867 -18.766 1 93.38 34 ASP B N 1
ATOM 2451 C CA . ASP B 1 34 ? -8.805 -9.484 -18.672 1 93.38 34 ASP B CA 1
ATOM 2452 C C . ASP B 1 34 ? -8.227 -9.195 -17.297 1 93.38 34 ASP B C 1
ATOM 2454 O O . ASP B 1 34 ? -7.254 -8.453 -17.172 1 93.38 34 ASP B O 1
ATOM 2458 N N . VAL B 1 35 ? -8.82 -9.758 -16.297 1 93.81 35 VAL B N 1
ATOM 2459 C CA . VAL B 1 35 ? -8.305 -9.617 -14.938 1 93.81 35 VAL B CA 1
ATOM 2460 C C . VAL B 1 35 ? -6.887 -10.188 -14.859 1 93.81 35 VAL B C 1
ATOM 2462 O O . VAL B 1 35 ? -5.961 -9.508 -14.398 1 93.81 35 VAL B O 1
ATOM 2465 N N . VAL B 1 36 ? -6.75 -11.336 -15.398 1 90.56 36 VAL B N 1
ATOM 2466 C CA . VAL B 1 36 ? -5.465 -12.023 -15.367 1 90.56 36 VAL B CA 1
ATOM 2467 C C . VAL B 1 36 ? -4.43 -11.219 -16.156 1 90.56 36 VAL B C 1
ATOM 2469 O O . VAL B 1 36 ? -3.309 -11.008 -15.68 1 90.56 36 VAL B O 1
ATOM 2472 N N . ARG B 1 37 ? -4.801 -10.789 -17.281 1 90.25 37 ARG B N 1
ATOM 2473 C CA . ARG B 1 37 ? -3.891 -10.008 -18.109 1 90.25 37 ARG B CA 1
ATOM 2474 C C . ARG B 1 37 ? -3.459 -8.734 -17.375 1 90.25 37 ARG B C 1
ATOM 2476 O O . ARG B 1 37 ? -2.268 -8.422 -17.328 1 90.25 37 ARG B O 1
ATOM 2483 N N . ALA B 1 38 ? -4.402 -8.031 -16.828 1 91.38 38 ALA B N 1
ATOM 2484 C CA . ALA B 1 38 ? -4.117 -6.762 -16.156 1 91.38 38 ALA B CA 1
ATOM 2485 C C . ALA B 1 38 ? -3.15 -6.957 -14.992 1 91.38 38 ALA B C 1
ATOM 2487 O O . ALA B 1 38 ? -2.115 -6.289 -14.922 1 91.38 38 ALA B O 1
ATOM 2488 N N . VAL B 1 39 ? -3.41 -7.859 -14.172 1 89.75 39 VAL B N 1
ATOM 2489 C CA . VAL B 1 39 ? -2.629 -8.016 -12.945 1 89.75 39 VAL B CA 1
ATOM 2490 C C . VAL B 1 39 ? -1.263 -8.609 -13.273 1 89.75 39 VAL B C 1
ATOM 2492 O O . VAL B 1 39 ? -0.263 -8.281 -12.633 1 89.75 39 VAL B O 1
ATOM 2495 N N . SER B 1 40 ? -1.194 -9.414 -14.242 1 87.44 40 SER B N 1
ATOM 2496 C CA . SER B 1 40 ? 0.075 -10.023 -14.617 1 87.44 40 SER B CA 1
ATOM 2497 C C . SER B 1 40 ? 1.023 -9 -15.227 1 87.44 40 SER B C 1
ATOM 2499 O O . SER B 1 40 ? 2.229 -9.234 -15.32 1 87.44 40 SER B O 1
ATOM 2501 N N . GLN B 1 41 ? 0.447 -7.922 -15.648 1 86.69 41 GLN B N 1
ATOM 2502 C CA . GLN B 1 41 ? 1.272 -6.859 -16.203 1 86.69 41 GLN B CA 1
ATOM 2503 C C . GLN B 1 41 ? 1.503 -5.746 -15.188 1 86.69 41 GLN B C 1
ATOM 2505 O O . GLN B 1 41 ? 1.98 -4.664 -15.539 1 86.69 41 GLN B O 1
ATOM 2510 N N . GLY B 1 42 ? 1.113 -5.996 -14.016 1 88.69 42 GLY B N 1
ATOM 2511 C CA . GLY B 1 42 ? 1.443 -5.086 -12.93 1 88.69 42 GLY B CA 1
ATOM 2512 C C . GLY B 1 42 ? 0.38 -4.031 -12.688 1 88.69 42 GLY B C 1
ATOM 2513 O O . GLY B 1 42 ? 0.588 -3.098 -11.914 1 88.69 42 GLY B O 1
ATOM 2514 N N . SER B 1 43 ? -0.769 -4.191 -13.359 1 89.06 43 SER B N 1
ATOM 2515 C CA . SER B 1 43 ? -1.838 -3.227 -13.117 1 89.06 43 SER B CA 1
ATOM 2516 C C . SER B 1 43 ? -2.398 -3.363 -11.711 1 89.06 43 SER B C 1
ATOM 2518 O O . SER B 1 43 ? -2.561 -4.477 -11.203 1 89.06 43 SER B O 1
ATOM 2520 N N . ALA B 1 44 ? -2.633 -2.203 -11.125 1 90.31 44 ALA B N 1
ATOM 2521 C CA . ALA B 1 44 ? -3.467 -2.234 -9.93 1 90.31 44 ALA B CA 1
ATOM 2522 C C . ALA B 1 44 ? -4.934 -2.463 -10.281 1 90.31 44 ALA B C 1
ATOM 2524 O O . ALA B 1 44 ? -5.398 -2.018 -11.336 1 90.31 44 ALA B O 1
ATOM 2525 N N . LEU B 1 45 ? -5.566 -3.174 -9.422 1 94.56 45 LEU B N 1
ATOM 2526 C CA . LEU B 1 45 ? -7.004 -3.377 -9.57 1 94.56 45 LEU B CA 1
ATOM 2527 C C . LEU B 1 45 ? -7.762 -2.807 -8.375 1 94.56 45 LEU B C 1
ATOM 2529 O O . LEU B 1 45 ? -7.156 -2.449 -7.363 1 94.56 45 LEU B O 1
ATOM 2533 N N . ARG B 1 46 ? -8.93 -2.598 -8.594 1 94.69 46 ARG B N 1
ATOM 2534 C CA . ARG B 1 46 ? -9.883 -2.324 -7.52 1 94.69 46 ARG B CA 1
ATOM 2535 C C . ARG B 1 46 ? -11.102 -3.229 -7.621 1 94.69 46 ARG B C 1
ATOM 2537 O O . ARG B 1 46 ? -11.695 -3.355 -8.695 1 94.69 46 ARG B O 1
ATOM 2544 N N . TYR B 1 47 ? -11.391 -3.908 -6.559 1 95.88 47 TYR B N 1
ATOM 2545 C CA . TYR B 1 47 ? -12.672 -4.594 -6.508 1 95.88 47 TYR B CA 1
ATOM 2546 C C . TYR B 1 47 ? -13.648 -3.855 -5.598 1 95.88 47 TYR B C 1
ATOM 2548 O O . TYR B 1 47 ? -13.242 -3.205 -4.633 1 95.88 47 TYR B O 1
ATOM 2556 N N . GLN B 1 48 ? -14.906 -4.055 -5.961 1 93.44 48 GLN B N 1
ATOM 2557 C CA . GLN B 1 48 ? -15.953 -3.336 -5.242 1 93.44 48 GLN B CA 1
ATOM 2558 C C . GLN B 1 48 ? -17.203 -4.199 -5.078 1 93.44 48 GLN B C 1
ATOM 2560 O O . GLN B 1 48 ? -17.594 -4.914 -6 1 93.44 48 GLN B O 1
ATOM 2565 N N . ILE B 1 49 ? -17.641 -4.137 -3.867 1 92.06 49 ILE B N 1
ATOM 2566 C CA . ILE B 1 49 ? -19.031 -4.539 -3.643 1 92.06 49 ILE B CA 1
ATOM 2567 C C . ILE B 1 49 ? -19.938 -3.326 -3.791 1 92.06 49 ILE B C 1
ATOM 2569 O O . ILE B 1 49 ? -20.016 -2.48 -2.896 1 92.06 49 ILE B O 1
ATOM 2573 N N . ASP B 1 50 ? -20.625 -3.336 -4.867 1 87.25 50 ASP B N 1
ATOM 2574 C CA . ASP B 1 50 ? -21.453 -2.189 -5.219 1 87.25 50 ASP B CA 1
ATOM 2575 C C . ASP B 1 50 ? -22.766 -2.193 -4.434 1 87.25 50 ASP B C 1
ATOM 2577 O O . ASP B 1 50 ? -23.266 -1.134 -4.059 1 87.25 50 ASP B O 1
ATOM 2581 N N . ASP B 1 51 ? -23.25 -3.348 -4.316 1 88.19 51 ASP B N 1
ATOM 2582 C CA . ASP B 1 51 ? -24.516 -3.537 -3.631 1 88.19 51 ASP B CA 1
ATOM 2583 C C . ASP B 1 51 ? -24.547 -4.867 -2.881 1 88.19 51 ASP B C 1
ATOM 2585 O O . ASP B 1 51 ? -24.891 -5.902 -3.457 1 88.19 51 ASP B O 1
ATOM 2589 N N . ILE B 1 52 ? -24.359 -4.766 -1.666 1 85.81 52 ILE B N 1
ATOM 2590 C CA . ILE B 1 52 ? -24.219 -5.957 -0.835 1 85.81 52 ILE B CA 1
ATOM 2591 C C . ILE B 1 52 ? -25.547 -6.711 -0.789 1 85.81 52 ILE B C 1
ATOM 2593 O O . ILE B 1 52 ? -25.578 -7.918 -0.524 1 85.81 52 ILE B O 1
ATOM 2597 N N . THR B 1 53 ? -26.688 -5.984 -1.018 1 85.19 53 THR B N 1
ATOM 2598 C CA . THR B 1 53 ? -27.984 -6.621 -0.936 1 85.19 53 THR B CA 1
ATOM 2599 C C . THR B 1 53 ? -28.188 -7.59 -2.096 1 85.19 53 THR B C 1
ATOM 2601 O O . THR B 1 53 ? -29.094 -8.438 -2.055 1 85.19 53 THR B O 1
ATOM 2604 N N . LYS B 1 54 ? -27.406 -7.559 -3.07 1 90.25 54 LYS B N 1
ATOM 2605 C CA . LYS B 1 54 ? -27.5 -8.453 -4.219 1 90.25 54 LYS B CA 1
ATOM 2606 C C . LYS B 1 54 ? -26.609 -9.688 -4.031 1 90.25 54 LYS B C 1
ATOM 2608 O O . LYS B 1 54 ? -26.609 -10.594 -4.867 1 90.25 54 LYS B O 1
ATOM 2613 N N . CYS B 1 55 ? -25.828 -9.695 -3.004 1 90.56 55 CYS B N 1
ATOM 2614 C CA . CYS B 1 55 ? -24.938 -10.82 -2.715 1 90.56 55 CYS B CA 1
ATOM 2615 C C . CYS B 1 55 ? -25.641 -11.859 -1.843 1 90.56 55 CYS B C 1
ATOM 2617 O O . CYS B 1 55 ? -26.547 -11.523 -1.082 1 90.56 55 CYS B O 1
ATOM 2619 N N . SER B 1 56 ? -25.25 -13.023 -2.023 1 90.69 56 SER B N 1
ATOM 2620 C CA . SER B 1 56 ? -25.766 -14.102 -1.182 1 90.69 56 SER B CA 1
ATOM 2621 C C . SER B 1 56 ? -24.859 -14.32 0.033 1 90.69 56 SER B C 1
ATOM 2623 O O . SER B 1 56 ? -23.641 -14.336 -0.087 1 90.69 56 SER B O 1
ATOM 2625 N N . VAL B 1 57 ? -25.484 -14.523 1.112 1 89.44 57 VAL B N 1
ATOM 2626 C CA . VAL B 1 57 ? -24.75 -14.883 2.318 1 89.44 57 VAL B CA 1
ATOM 2627 C C . VAL B 1 57 ? -24.344 -16.359 2.264 1 89.44 57 VAL B C 1
ATOM 2629 O O . VAL B 1 57 ? -25.156 -17.203 1.905 1 89.44 57 VAL B O 1
ATOM 2632 N N . LEU B 1 58 ? -23.094 -16.609 2.625 1 90.62 58 LEU B N 1
ATOM 2633 C CA . LEU B 1 58 ? -22.594 -17.984 2.564 1 90.62 58 LEU B CA 1
ATOM 2634 C C . LEU B 1 58 ? -22.656 -18.641 3.938 1 90.62 58 LEU B C 1
ATOM 2636 O O . LEU B 1 58 ? -22.656 -17.953 4.961 1 90.62 58 LEU B O 1
ATOM 2640 N N . PRO B 1 59 ? -22.672 -19.969 3.873 1 87.62 59 PRO B N 1
ATOM 2641 C CA . PRO B 1 59 ? -22.672 -20.688 5.148 1 87.62 59 PRO B CA 1
ATOM 2642 C C . PRO B 1 59 ? -21.469 -20.344 6.02 1 87.62 59 PRO B C 1
ATOM 2644 O O . PRO B 1 59 ? -20.359 -20.156 5.5 1 87.62 59 PRO B O 1
ATOM 2647 N N . GLY B 1 60 ? -21.734 -20.266 7.422 1 84.69 60 GLY B N 1
ATOM 2648 C CA . GLY B 1 60 ? -20.672 -20 8.375 1 84.69 60 GLY B CA 1
ATOM 2649 C C . GLY B 1 60 ? -20.5 -18.516 8.68 1 84.69 60 GLY B C 1
ATOM 2650 O O . GLY B 1 60 ? -19.641 -18.141 9.477 1 84.69 60 GLY B O 1
ATOM 2651 N N . SER B 1 61 ? -21.328 -17.719 7.988 1 84.88 61 SER B N 1
ATOM 2652 C CA . SER B 1 61 ? -21.328 -16.297 8.305 1 84.88 61 SER B CA 1
ATOM 2653 C C . SER B 1 61 ? -21.969 -16.031 9.656 1 84.88 61 SER B C 1
ATOM 2655 O O . SER B 1 61 ? -22.953 -16.672 10.016 1 84.88 61 SER B O 1
ATOM 2657 N N . SER B 1 62 ? -21.391 -15.156 10.43 1 80.25 62 SER B N 1
ATOM 2658 C CA . SER B 1 62 ? -21.984 -14.727 11.695 1 80.25 62 SER B CA 1
ATOM 2659 C C . SER B 1 62 ? -23.359 -14.094 11.477 1 80.25 62 SER B C 1
ATOM 2661 O O . SER B 1 62 ? -23.578 -13.406 10.469 1 80.25 62 SER B O 1
ATOM 2663 N N . PRO B 1 63 ? -24.328 -14.539 12.25 1 64.94 63 PRO B N 1
ATOM 2664 C CA . PRO B 1 63 ? -25.688 -14.047 12.086 1 64.94 63 PRO B CA 1
ATOM 2665 C C . PRO B 1 63 ? -25.781 -12.523 12.109 1 64.94 63 PRO B C 1
ATOM 2667 O O . PRO B 1 63 ? -26.734 -11.945 11.586 1 64.94 63 PRO B O 1
ATOM 2670 N N . ASN B 1 64 ? -24.984 -11.984 12.734 1 58.44 64 ASN B N 1
ATOM 2671 C CA . ASN B 1 64 ? -25.203 -10.57 13.008 1 58.44 64 ASN B CA 1
ATOM 2672 C C . ASN B 1 64 ? -25.234 -9.75 11.719 1 58.44 64 ASN B C 1
ATOM 2674 O O . ASN B 1 64 ? -24.766 -10.195 10.672 1 58.44 64 ASN B O 1
ATOM 2678 N N . ASN B 1 65 ? -26 -8.586 11.781 1 49.12 65 ASN B N 1
ATOM 2679 C CA . ASN B 1 65 ? -26.25 -7.547 10.797 1 49.12 65 ASN B CA 1
ATOM 2680 C C . ASN B 1 65 ? -25.031 -7.297 9.906 1 49.12 65 ASN B C 1
ATOM 2682 O O . ASN B 1 65 ? -23.984 -6.875 10.398 1 49.12 65 ASN B O 1
ATOM 2686 N N . LEU B 1 66 ? -25.031 -8.195 8.891 1 50.84 66 LEU B N 1
ATOM 2687 C CA . LEU B 1 66 ? -24.109 -7.883 7.801 1 50.84 66 LEU B CA 1
ATOM 2688 C C . LEU B 1 66 ? -23.734 -6.402 7.816 1 50.84 66 LEU B C 1
ATOM 2690 O O . LEU B 1 66 ? -24.594 -5.543 7.961 1 50.84 66 LEU B O 1
ATOM 2694 N N . VAL B 1 67 ? -22.719 -6.199 8.25 1 53.84 67 VAL B N 1
ATOM 2695 C CA . VAL B 1 67 ? -22.25 -4.82 8.117 1 53.84 67 VAL B CA 1
ATOM 2696 C C . VAL B 1 67 ? -22.641 -4.273 6.746 1 53.84 67 VAL B C 1
ATOM 2698 O O . VAL B 1 67 ? -22.266 -4.84 5.719 1 53.84 67 VAL B O 1
ATOM 2701 N N . LEU B 1 68 ? -23.734 -3.652 6.539 1 61.31 68 LEU B N 1
ATOM 2702 C CA . LEU B 1 68 ? -24.328 -2.965 5.395 1 61.31 68 LEU B CA 1
ATOM 2703 C C . LEU B 1 68 ? -23.312 -2.029 4.746 1 61.31 68 LEU B C 1
ATOM 2705 O O . LEU B 1 68 ? -23.609 -0.869 4.465 1 61.31 68 LEU B O 1
ATOM 2709 N N . TYR B 1 69 ? -22.062 -2.582 4.703 1 72 69 TYR B N 1
ATOM 2710 C CA . TYR B 1 69 ? -21.156 -1.686 3.998 1 72 69 TYR B CA 1
ATOM 2711 C C . TYR B 1 69 ? -20.812 -2.229 2.615 1 72 69 TYR B C 1
ATOM 2713 O O . TYR B 1 69 ? -20.547 -3.424 2.459 1 72 69 TYR B O 1
ATOM 2721 N N . ASP B 1 70 ? -21.062 -1.36 1.647 1 79.62 70 ASP B N 1
ATOM 2722 C CA . ASP B 1 70 ? -20.359 -1.596 0.393 1 79.62 70 ASP B CA 1
ATOM 2723 C C . ASP B 1 70 ? -18.859 -1.362 0.557 1 79.62 70 ASP B C 1
ATOM 2725 O O . ASP B 1 70 ? -18.438 -0.44 1.26 1 79.62 70 ASP B O 1
ATOM 2729 N N . LEU B 1 71 ? -18.141 -2.371 0.045 1 85.88 71 LEU B N 1
ATOM 2730 C CA . LEU B 1 71 ? -16.688 -2.334 0.24 1 85.88 71 LEU B CA 1
ATOM 2731 C C . LEU B 1 71 ? -15.969 -2.145 -1.089 1 85.88 71 LEU B C 1
ATOM 2733 O O . LEU B 1 71 ? -16.375 -2.703 -2.109 1 85.88 71 LEU B O 1
ATOM 2737 N N . SER B 1 72 ? -14.945 -1.354 -1.04 1 91.44 72 SER B N 1
ATOM 2738 C CA . SER B 1 72 ? -14.047 -1.156 -2.17 1 91.44 72 SER B CA 1
ATOM 2739 C C . SER B 1 72 ? -12.586 -1.164 -1.724 1 91.44 72 SER B C 1
ATOM 2741 O O . SER B 1 72 ? -12.234 -0.511 -0.74 1 91.44 72 SER B O 1
ATOM 2743 N N . TRP B 1 73 ? -11.773 -1.971 -2.438 1 94.69 73 TRP B N 1
ATOM 2744 C CA . TRP B 1 73 ? -10.367 -2.082 -2.053 1 94.69 73 TRP B CA 1
ATOM 2745 C C . TRP B 1 73 ? -9.461 -2.023 -3.277 1 94.69 73 TRP B C 1
ATOM 2747 O O . TRP B 1 73 ? -9.758 -2.623 -4.309 1 94.69 73 TRP B O 1
ATOM 2757 N N . GLU B 1 74 ? -8.414 -1.367 -3.07 1 91.69 74 GLU B N 1
ATOM 2758 C CA . GLU B 1 74 ? -7.332 -1.456 -4.047 1 91.69 74 GLU B CA 1
ATOM 2759 C C . GLU B 1 74 ? -6.559 -2.764 -3.896 1 91.69 74 GLU B C 1
ATOM 2761 O O . GLU B 1 74 ? -6.281 -3.201 -2.779 1 91.69 74 GLU B O 1
ATOM 2766 N N . VAL B 1 75 ? -6.293 -3.326 -5.039 1 91.44 75 VAL B N 1
ATOM 2767 C CA . VAL B 1 75 ? -5.5 -4.551 -5.082 1 91.44 75 VAL B CA 1
ATOM 2768 C C . VAL B 1 75 ? -4.137 -4.258 -5.703 1 91.44 75 VAL B C 1
ATOM 2770 O O . VAL B 1 75 ? -4.031 -4.055 -6.918 1 91.44 75 VAL B O 1
ATOM 2773 N N . ARG B 1 76 ? -3.111 -4.309 -4.828 1 87.69 76 ARG B N 1
ATOM 2774 C CA . ARG B 1 76 ? -1.757 -4.09 -5.328 1 87.69 76 ARG B CA 1
ATOM 2775 C C . ARG B 1 76 ? -0.938 -5.375 -5.281 1 87.69 76 ARG B C 1
ATOM 2777 O O . ARG B 1 76 ? 0.137 -5.453 -5.879 1 87.69 76 ARG B O 1
ATOM 2784 N N . THR B 1 77 ? -1.492 -6.332 -4.496 1 91.06 77 THR B N 1
ATOM 2785 C CA . THR B 1 77 ? -0.903 -7.664 -4.434 1 91.06 77 THR B CA 1
ATOM 2786 C C . THR B 1 77 ? -1.985 -8.742 -4.496 1 91.06 77 THR B C 1
ATOM 2788 O O . THR B 1 77 ? -3.059 -8.578 -3.912 1 91.06 77 THR B O 1
ATOM 2791 N N . ALA B 1 78 ? -1.658 -9.828 -5.211 1 94.31 78 ALA B N 1
ATOM 2792 C CA . ALA B 1 78 ? -2.633 -10.906 -5.352 1 94.31 78 ALA B CA 1
ATOM 2793 C C . ALA B 1 78 ? -1.946 -12.219 -5.711 1 94.31 78 ALA B C 1
ATOM 2795 O O . ALA B 1 78 ? -0.748 -12.242 -6 1 94.31 78 ALA B O 1
ATOM 2796 N N . ARG B 1 79 ? -2.717 -13.219 -5.613 1 92.69 79 ARG B N 1
ATOM 2797 C CA . ARG B 1 79 ? -2.318 -14.539 -6.09 1 92.69 79 ARG B CA 1
ATOM 2798 C C . ARG B 1 79 ? -3.289 -15.055 -7.145 1 92.69 79 ARG B C 1
ATOM 2800 O O . ARG B 1 79 ? -4.504 -15.016 -6.949 1 92.69 79 ARG B O 1
ATOM 2807 N N . LEU B 1 80 ? -2.668 -15.43 -8.156 1 92.19 80 LEU B N 1
ATOM 2808 C CA . LEU B 1 80 ? -3.447 -16.016 -9.242 1 92.19 80 LEU B CA 1
ATOM 2809 C C . LEU B 1 80 ? -3.33 -17.531 -9.242 1 92.19 80 LEU B C 1
ATOM 2811 O O . LEU B 1 80 ? -2.223 -18.078 -9.297 1 92.19 80 LEU B O 1
ATOM 2815 N N . ASN B 1 81 ? -4.453 -18.141 -9.039 1 89.31 81 ASN B N 1
ATOM 2816 C CA . ASN B 1 81 ? -4.523 -19.594 -9.203 1 89.31 81 ASN B CA 1
ATOM 2817 C C . ASN B 1 81 ? -5.027 -19.984 -10.594 1 89.31 81 ASN B C 1
ATOM 2819 O O . ASN B 1 81 ? -5.953 -19.359 -11.117 1 89.31 81 ASN B O 1
ATOM 2823 N N . ASN B 1 82 ? -4.207 -20.922 -11.203 1 77.25 82 ASN B N 1
ATOM 2824 C CA . ASN B 1 82 ? -4.613 -21.422 -12.516 1 77.25 82 ASN B CA 1
ATOM 2825 C C . ASN B 1 82 ? -4.883 -22.922 -12.484 1 77.25 82 ASN B C 1
ATOM 2827 O O . ASN B 1 82 ? -4.066 -23.719 -12.961 1 77.25 82 ASN B O 1
ATOM 2831 N N . THR B 1 83 ? -5.734 -23.344 -11.766 1 64 83 THR B N 1
ATOM 2832 C CA . THR B 1 83 ? -6.031 -24.766 -11.766 1 64 83 THR B CA 1
ATOM 2833 C C . THR B 1 83 ? -7.031 -25.109 -12.867 1 64 83 THR B C 1
ATOM 2835 O O . THR B 1 83 ? -7.801 -24.25 -13.305 1 64 83 THR B O 1
ATOM 2838 N N . ALA B 1 84 ? -7.094 -26.312 -13.344 1 57.31 84 ALA B N 1
ATOM 2839 C CA . ALA B 1 84 ? -7.855 -26.969 -14.406 1 57.31 84 ALA B CA 1
ATOM 2840 C C . ALA B 1 84 ? -9.055 -26.125 -14.828 1 57.31 84 ALA B C 1
ATOM 2842 O O . ALA B 1 84 ? -10.203 -26.516 -14.586 1 57.31 84 ALA B O 1
ATOM 2843 N N . GLY B 1 85 ? -8.75 -24.984 -15.461 1 62.38 85 GLY B N 1
ATOM 2844 C CA . GLY B 1 85 ? -9.859 -24.25 -16.062 1 62.38 85 GLY B CA 1
ATOM 2845 C C . GLY B 1 85 ? -10.555 -23.328 -15.086 1 62.38 85 GLY B C 1
ATOM 2846 O O . GLY B 1 85 ? -11.547 -22.672 -15.438 1 62.38 85 GLY B O 1
ATOM 2847 N N . GLN B 1 86 ? -10.094 -23.312 -13.867 1 83.62 86 GLN B N 1
ATOM 2848 C CA . GLN B 1 86 ? -10.75 -22.453 -12.898 1 83.62 86 GLN B CA 1
ATOM 2849 C C . GLN B 1 86 ? -9.766 -21.438 -12.32 1 83.62 86 GLN B C 1
ATOM 2851 O O . GLN B 1 86 ? -9.141 -21.688 -11.289 1 83.62 86 GLN B O 1
ATOM 2856 N N . ARG B 1 87 ? -9.719 -20.375 -13.07 1 87.19 87 ARG B N 1
ATOM 2857 C CA . ARG B 1 87 ? -8.812 -19.344 -12.578 1 87.19 87 ARG B CA 1
ATOM 2858 C C . ARG B 1 87 ? -9.461 -18.531 -11.461 1 87.19 87 ARG B C 1
ATOM 2860 O O . ARG B 1 87 ? -10.672 -18.312 -11.469 1 87.19 87 ARG B O 1
ATOM 2867 N N . SER B 1 88 ? -8.672 -18.172 -10.523 1 94.06 88 SER B N 1
ATOM 2868 C CA . SER B 1 88 ? -9.133 -17.297 -9.453 1 94.06 88 SER B CA 1
ATOM 2869 C C . SER B 1 88 ? -8.031 -16.344 -9.016 1 94.06 88 SER B C 1
ATOM 2871 O O . SER B 1 88 ? -6.855 -16.703 -9 1 94.06 88 SER B O 1
ATOM 2873 N N . LEU B 1 89 ? -8.469 -15.148 -8.844 1 95.69 89 LEU B N 1
ATOM 2874 C CA . LEU B 1 89 ? -7.609 -14.156 -8.211 1 95.69 89 LEU B CA 1
ATOM 2875 C C . LEU B 1 89 ? -7.93 -14.031 -6.723 1 95.69 89 LEU B C 1
ATOM 2877 O O . LEU B 1 89 ? -9.062 -13.703 -6.355 1 95.69 89 LEU B O 1
ATOM 2881 N N . LEU B 1 90 ? -6.98 -14.336 -5.938 1 94.5 90 LEU B N 1
ATOM 2882 C CA . LEU B 1 90 ? -7.137 -14.273 -4.488 1 94.5 90 LEU B CA 1
ATOM 2883 C C . LEU B 1 90 ? -6.445 -13.039 -3.924 1 94.5 90 LEU B C 1
ATOM 2885 O O . LEU B 1 90 ? -5.277 -12.781 -4.227 1 94.5 90 LEU B O 1
ATOM 2889 N N . VAL B 1 91 ? -7.148 -12.312 -3.152 1 94.06 91 VAL B N 1
ATOM 2890 C CA . VAL B 1 91 ? -6.668 -11.07 -2.553 1 94.06 91 VAL B CA 1
ATOM 2891 C C . VAL B 1 91 ? -6.945 -11.086 -1.05 1 94.06 91 VAL B C 1
ATOM 2893 O O . VAL B 1 91 ? -7.996 -11.555 -0.61 1 94.06 91 VAL B O 1
ATOM 2896 N N . SER B 1 92 ? -5.977 -10.602 -0.346 1 91.44 92 SER B N 1
ATOM 2897 C CA . SER B 1 92 ? -6.133 -10.414 1.093 1 91.44 92 SER B CA 1
ATOM 2898 C C . SER B 1 92 ? -5.742 -9 1.517 1 91.44 92 SER B C 1
ATOM 2900 O O . SER B 1 92 ? -4.664 -8.516 1.159 1 91.44 92 SER B O 1
ATOM 2902 N N . ASN B 1 93 ? -6.621 -8.43 2.211 1 88.12 93 ASN B N 1
ATOM 2903 C CA . ASN B 1 93 ? -6.379 -7.094 2.748 1 88.12 93 ASN B CA 1
ATOM 2904 C C . ASN B 1 93 ? -6.707 -7.02 4.234 1 88.12 93 ASN B C 1
ATOM 2906 O O . ASN B 1 93 ? -7.496 -7.82 4.742 1 88.12 93 ASN B O 1
ATOM 2910 N N . GLU B 1 94 ? -6.055 -6.051 4.867 1 87.44 94 GLU B N 1
ATOM 2911 C CA . GLU B 1 94 ? -6.285 -5.855 6.297 1 87.44 94 GLU B CA 1
ATOM 2912 C C . GLU B 1 94 ? -6.406 -4.371 6.633 1 87.44 94 GLU B C 1
ATOM 2914 O O . GLU B 1 94 ? -5.738 -3.533 6.027 1 87.44 94 GLU B O 1
ATOM 2919 N N . ARG B 1 95 ? -7.262 -4.164 7.516 1 82.81 95 ARG B N 1
ATOM 2920 C CA . ARG B 1 95 ? -7.379 -2.828 8.094 1 82.81 95 ARG B CA 1
ATOM 2921 C C . ARG B 1 95 ? -7.668 -2.898 9.586 1 82.81 95 ARG B C 1
ATOM 2923 O O . ARG B 1 95 ? -8.141 -3.924 10.086 1 82.81 95 ARG B O 1
ATOM 2930 N N . GLN B 1 96 ? -7.395 -1.812 10.195 1 81.75 96 GLN B N 1
ATOM 2931 C CA . GLN B 1 96 ? -7.773 -1.681 11.602 1 81.75 96 GLN B CA 1
ATOM 2932 C C . GLN B 1 96 ? -8.93 -0.704 11.766 1 81.75 96 GLN B C 1
ATOM 2934 O O . GLN B 1 96 ? -8.977 0.337 11.109 1 81.75 96 GLN B O 1
ATOM 2939 N N . VAL B 1 97 ? -9.805 -1.117 12.57 1 75 97 VAL B N 1
ATOM 2940 C CA . VAL 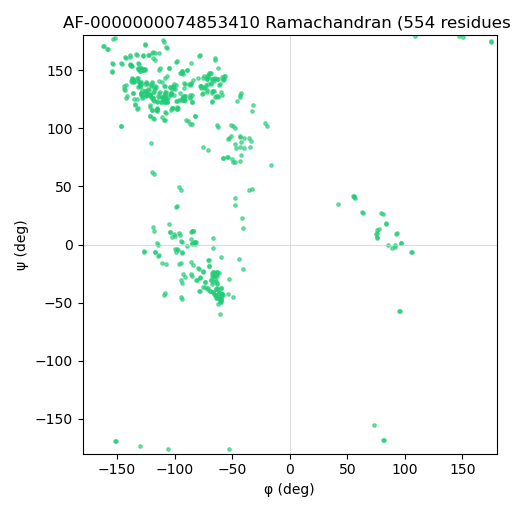B 1 97 ? -10.992 -0.301 12.812 1 75 97 VAL B CA 1
ATOM 2941 C C . VAL B 1 97 ? -11.258 -0.204 14.312 1 75 97 VAL B C 1
ATOM 2943 O O . VAL B 1 97 ? -10.688 -0.969 15.094 1 75 97 VAL B O 1
ATOM 2946 N N . ASN B 1 98 ? -12.117 0.832 14.516 1 70.75 98 ASN B N 1
ATOM 2947 C CA . ASN B 1 98 ? -12.602 0.9 15.883 1 70.75 98 ASN B CA 1
ATOM 2948 C C . ASN B 1 98 ? -13.398 -0.35 16.266 1 70.75 98 ASN B C 1
ATOM 2950 O O . ASN B 1 98 ? -14.352 -0.715 15.578 1 70.75 98 ASN B O 1
ATOM 2954 N N . GLY B 1 99 ? -13.047 -0.971 17.328 1 70.75 99 GLY B N 1
ATOM 2955 C CA . GLY B 1 99 ? -13.625 -2.24 17.734 1 70.75 99 GLY B CA 1
ATOM 2956 C C . GLY B 1 99 ? -14.914 -2.08 18.516 1 70.75 99 GLY B C 1
ATOM 2957 O O . GLY B 1 99 ? -15.57 -3.068 18.859 1 70.75 99 GLY B O 1
ATOM 2958 N N . SER B 1 100 ? -15.383 -0.849 18.734 1 67.75 100 SER B N 1
ATOM 2959 C CA . SER B 1 100 ? -16.531 -0.638 19.609 1 67.75 100 SER B CA 1
ATOM 2960 C C . SER B 1 100 ? -17.781 -1.323 19.047 1 67.75 100 SER B C 1
ATOM 2962 O O . SER B 1 100 ? -18.609 -1.826 19.812 1 67.75 100 SER B O 1
ATOM 2964 N N . ARG B 1 101 ? -17.859 -1.351 17.844 1 66.31 101 ARG B N 1
ATOM 2965 C CA . ARG B 1 101 ? -19.016 -1.982 17.234 1 66.31 101 ARG B CA 1
ATOM 2966 C C . ARG B 1 101 ? -19.031 -3.482 17.516 1 66.31 101 ARG B C 1
ATOM 2968 O O . ARG B 1 101 ? -20.078 -4.125 17.422 1 66.31 101 ARG B O 1
ATOM 2975 N N . SER B 1 102 ? -17.906 -3.986 17.703 1 67.56 102 SER B N 1
ATOM 2976 C CA . SER B 1 102 ? -17.797 -5.414 17.969 1 67.56 102 SER B CA 1
ATOM 2977 C C . SER B 1 102 ? -17.719 -5.688 19.469 1 67.56 102 SER B C 1
ATOM 2979 O O . SER B 1 102 ? -17.359 -6.789 19.891 1 67.56 102 SER B O 1
ATOM 2981 N N . GLY B 1 103 ? -17.969 -4.641 20.234 1 70.56 103 GLY B N 1
ATOM 2982 C CA . GLY B 1 103 ? -17.906 -4.789 21.672 1 70.56 103 GLY B CA 1
ATOM 2983 C C . GLY B 1 103 ? -16.484 -4.852 22.203 1 70.56 103 GLY B C 1
ATOM 2984 O O . GLY B 1 103 ? -16.25 -5.277 23.344 1 70.56 103 GLY B O 1
ATOM 2985 N N . GLU B 1 104 ? -15.562 -4.504 21.328 1 70.19 104 GLU B N 1
ATOM 2986 C CA . GLU B 1 104 ? -14.164 -4.547 21.734 1 70.19 104 GLU B CA 1
ATOM 2987 C C . GLU B 1 104 ? -13.703 -3.197 22.266 1 70.19 104 GLU B C 1
ATOM 2989 O O . GLU B 1 104 ? -14.195 -2.15 21.844 1 70.19 104 GLU B O 1
ATOM 2994 N N . GLN B 1 105 ? -12.836 -3.27 23.203 1 66.62 105 GLN B N 1
ATOM 2995 C CA . GLN B 1 105 ? -12.266 -2.049 23.766 1 66.62 105 GLN B CA 1
ATOM 2996 C C . GLN B 1 105 ? -11.086 -1.557 22.922 1 66.62 105 GLN B C 1
ATOM 2998 O O . GLN B 1 105 ? -10.68 -0.397 23.031 1 66.62 105 GLN B O 1
ATOM 3003 N N . TRP B 1 106 ? -10.562 -2.486 22.078 1 70.5 106 TRP B N 1
ATOM 3004 C CA . TRP B 1 106 ? -9.398 -2.197 21.234 1 70.5 106 TRP B CA 1
ATOM 3005 C C . TRP B 1 106 ? -9.773 -2.209 19.766 1 70.5 106 TRP B C 1
ATOM 3007 O O . TRP B 1 106 ? -10.859 -2.654 19.391 1 70.5 106 TRP B O 1
ATOM 3017 N N . PRO B 1 107 ? -8.812 -1.62 19.016 1 75.81 107 PRO B N 1
ATOM 3018 C CA . PRO B 1 107 ? -9.078 -1.739 17.578 1 75.81 107 PRO B CA 1
ATOM 3019 C C . PRO B 1 107 ? -9.195 -3.191 17.125 1 75.81 107 PRO B C 1
ATOM 3021 O O . PRO B 1 107 ? -8.57 -4.078 17.703 1 75.81 107 PRO B O 1
ATOM 3024 N N . VAL B 1 108 ? -10.031 -3.4 16.297 1 81.06 108 VAL B N 1
ATOM 3025 C CA . VAL B 1 108 ? -10.211 -4.707 15.672 1 81.06 108 VAL B CA 1
ATOM 3026 C C . VAL B 1 108 ? -9.531 -4.723 14.305 1 81.06 108 VAL B C 1
ATOM 3028 O O . VAL B 1 108 ? -9.633 -3.76 13.539 1 81.06 108 VAL B O 1
ATOM 3031 N N . THR B 1 109 ? -8.797 -5.828 14.109 1 85.38 109 THR B N 1
ATOM 3032 C CA . THR B 1 109 ? -8.266 -6.035 12.766 1 85.38 109 THR B CA 1
ATOM 3033 C C . THR B 1 109 ? -9.297 -6.711 11.875 1 85.38 109 THR B C 1
ATOM 3035 O O . THR B 1 109 ? -9.805 -7.781 12.203 1 85.38 109 THR B O 1
ATOM 3038 N N . ARG B 1 110 ? -9.586 -6.047 10.82 1 87.5 110 ARG B N 1
ATOM 3039 C CA . ARG B 1 110 ? -10.477 -6.637 9.828 1 87.5 110 ARG B CA 1
ATOM 3040 C C . ARG B 1 110 ? -9.688 -7.156 8.633 1 87.5 110 ARG B C 1
ATOM 3042 O O . ARG B 1 110 ? -9.031 -6.383 7.934 1 87.5 110 ARG B O 1
ATOM 3049 N N . GLN B 1 111 ? -9.805 -8.383 8.508 1 90.56 111 GLN B N 1
ATOM 3050 C CA . GLN B 1 111 ? -9.203 -9.016 7.336 1 90.56 111 GLN B CA 1
ATOM 3051 C C . GLN B 1 111 ? -10.258 -9.352 6.289 1 90.56 111 GLN B C 1
ATOM 3053 O O . GLN B 1 111 ? -11.297 -9.93 6.609 1 90.56 111 GLN B O 1
ATOM 3058 N N . VAL B 1 112 ? -10.008 -8.945 5.113 1 90.69 112 VAL B N 1
ATOM 3059 C CA . VAL B 1 112 ? -10.922 -9.211 4.008 1 90.69 112 VAL B CA 1
ATOM 3060 C C . VAL B 1 112 ? -10.234 -10.094 2.967 1 90.69 112 VAL B C 1
ATOM 3062 O O . VAL B 1 112 ? -9.242 -9.688 2.365 1 90.69 112 VAL B O 1
ATOM 3065 N N . ASN B 1 113 ? -10.727 -11.227 2.789 1 92.81 113 ASN B N 1
ATOM 3066 C CA . ASN B 1 113 ? -10.258 -12.156 1.77 1 92.81 113 ASN B CA 1
ATOM 3067 C C . ASN B 1 113 ? -11.258 -12.281 0.619 1 92.81 113 ASN B C 1
ATOM 3069 O O . ASN B 1 113 ? -12.445 -12.508 0.844 1 92.81 113 ASN B O 1
ATOM 3073 N N . VAL B 1 114 ? -10.742 -12.164 -0.527 1 95.06 114 VAL B N 1
ATOM 3074 C CA . VAL B 1 114 ? -11.609 -12.164 -1.699 1 95.06 114 VAL B CA 1
ATOM 3075 C C . VAL B 1 114 ? -11.086 -13.164 -2.729 1 95.06 114 VAL B C 1
ATOM 3077 O O . VAL B 1 114 ? -9.875 -13.25 -2.965 1 95.06 114 VAL B O 1
ATOM 3080 N N . ALA B 1 115 ? -11.992 -13.914 -3.305 1 95.12 115 ALA B N 1
ATOM 3081 C CA . ALA B 1 115 ? -11.711 -14.766 -4.457 1 95.12 115 ALA B CA 1
ATOM 3082 C C . ALA B 1 115 ? -12.539 -14.352 -5.664 1 95.12 115 ALA B C 1
ATOM 3084 O O . ALA B 1 115 ? -13.766 -14.516 -5.668 1 95.12 115 ALA B O 1
ATOM 3085 N N . ILE B 1 116 ? -11.898 -13.797 -6.602 1 95.62 116 ILE B N 1
ATOM 3086 C CA . ILE B 1 116 ? -12.516 -13.477 -7.887 1 95.62 116 ILE B CA 1
ATOM 3087 C C . ILE B 1 116 ? -12.32 -14.641 -8.852 1 95.62 116 ILE B C 1
ATOM 3089 O O . ILE B 1 116 ? -11.188 -15.008 -9.172 1 95.62 116 ILE B O 1
ATOM 3093 N N . ARG B 1 117 ? -13.414 -15.125 -9.383 1 95 117 ARG B N 1
ATOM 3094 C CA . ARG B 1 117 ? -13.312 -16.422 -10.047 1 95 117 ARG B CA 1
ATOM 3095 C C . ARG B 1 117 ? -13.766 -16.328 -11.5 1 95 117 ARG B C 1
ATOM 3097 O O . ARG B 1 117 ? -14.531 -15.438 -11.867 1 95 117 ARG B O 1
ATOM 3104 N N . GLU B 1 118 ? -13.359 -17.344 -12.188 1 94.06 118 GLU B N 1
ATOM 3105 C CA . GLU B 1 118 ? -13.625 -17.484 -13.617 1 94.06 118 GLU B CA 1
ATOM 3106 C C . GLU B 1 118 ? -15.125 -17.609 -13.891 1 94.06 118 GLU B C 1
ATOM 3108 O O . GLU B 1 118 ? -15.617 -17.125 -14.906 1 94.06 118 GLU B O 1
ATOM 3113 N N . ASN B 1 119 ? -15.898 -18.172 -13.023 1 92.19 119 ASN B N 1
ATOM 3114 C CA . ASN B 1 119 ? -17.328 -18.422 -13.234 1 92.19 119 ASN B CA 1
ATOM 3115 C C . ASN B 1 119 ? -18.156 -17.172 -12.961 1 92.19 119 ASN B C 1
ATOM 3117 O O . ASN B 1 119 ? -19.391 -17.219 -12.945 1 92.19 119 ASN B O 1
ATOM 3121 N N . GLY B 1 120 ? -17.453 -16.094 -12.633 1 93.81 120 GLY B N 1
ATOM 3122 C CA . GLY B 1 120 ? -18.141 -14.828 -12.453 1 93.81 120 GLY B CA 1
ATOM 3123 C C . GLY B 1 120 ? -18.469 -14.531 -11 1 93.81 120 GLY B C 1
ATOM 3124 O O . GLY B 1 120 ? -19.016 -13.477 -10.68 1 93.81 120 GLY B O 1
ATOM 3125 N N . THR B 1 121 ? -18.078 -15.422 -10.133 1 95.5 121 THR B N 1
ATOM 3126 C CA . THR B 1 121 ? -18.391 -15.18 -8.727 1 95.5 121 THR B CA 1
ATOM 3127 C C . THR B 1 121 ? -17.219 -14.477 -8.031 1 95.5 121 THR B C 1
ATOM 3129 O O . THR B 1 121 ? -16.078 -14.625 -8.438 1 95.5 121 THR B O 1
ATOM 3132 N N . MET B 1 122 ? -17.531 -13.734 -7.105 1 95.69 122 MET B N 1
ATOM 3133 C CA . MET B 1 122 ? -16.625 -13.133 -6.145 1 95.69 122 MET B CA 1
ATOM 3134 C C . MET B 1 122 ? -16.984 -13.523 -4.719 1 95.69 122 MET B C 1
ATOM 3136 O O . MET B 1 122 ? -18.016 -13.086 -4.199 1 95.69 122 MET B O 1
ATOM 3140 N N . ASP B 1 123 ? -16.172 -14.32 -4.098 1 94.81 123 ASP B N 1
ATOM 3141 C CA . ASP B 1 123 ? -16.375 -14.703 -2.703 1 94.81 123 ASP B CA 1
ATOM 3142 C C . ASP B 1 123 ? -15.609 -13.773 -1.762 1 94.81 123 ASP B C 1
ATOM 3144 O O . ASP B 1 123 ? -14.406 -13.562 -1.927 1 94.81 123 ASP B O 1
ATOM 3148 N N . VAL B 1 124 ? -16.328 -13.227 -0.847 1 92.75 124 VAL B N 1
ATOM 3149 C CA . VAL B 1 124 ? -15.758 -12.289 0.11 1 92.75 124 VAL B CA 1
ATOM 3150 C C . VAL B 1 124 ? -15.906 -12.836 1.527 1 92.75 124 VAL B C 1
ATOM 3152 O O . VAL B 1 124 ? -17.016 -13.203 1.945 1 92.75 124 VAL B O 1
ATOM 3155 N N . MET B 1 125 ? -14.844 -12.898 2.207 1 91.69 125 MET B N 1
ATOM 3156 C CA . MET B 1 125 ? -14.836 -13.25 3.623 1 91.69 125 MET B CA 1
ATOM 3157 C C . MET B 1 125 ? -14.211 -12.133 4.457 1 91.69 125 MET B C 1
ATOM 3159 O O . MET B 1 125 ? -13.062 -11.758 4.23 1 91.69 125 MET B O 1
ATOM 3163 N N . VAL B 1 126 ? -14.922 -11.594 5.312 1 88.94 126 VAL B N 1
ATOM 3164 C CA . VAL B 1 126 ? -14.453 -10.578 6.25 1 88.94 126 VAL B CA 1
ATOM 3165 C C . VAL B 1 126 ? -14.32 -11.188 7.645 1 88.94 126 VAL B C 1
ATOM 3167 O O . VAL B 1 126 ? -15.289 -11.719 8.188 1 88.94 126 VAL B O 1
ATOM 3170 N N . VAL B 1 127 ? -13.18 -11.055 8.18 1 89.38 127 VAL B N 1
ATOM 3171 C CA . VAL B 1 127 ? -12.922 -11.609 9.5 1 89.38 127 VAL B CA 1
ATOM 3172 C C . VAL B 1 127 ? -12.484 -10.5 10.453 1 89.38 127 VAL B C 1
ATOM 3174 O O . VAL B 1 127 ? -11.594 -9.711 10.133 1 89.38 127 VAL B O 1
ATOM 3177 N N . GLY B 1 128 ? -13.148 -10.477 11.523 1 87.38 128 GLY B N 1
ATOM 3178 C CA . GLY B 1 128 ? -12.68 -9.641 12.617 1 87.38 128 GLY B CA 1
ATOM 3179 C C . GLY B 1 128 ? -11.758 -10.375 13.578 1 87.38 128 GLY B C 1
ATOM 3180 O O . GLY B 1 128 ? -12.102 -11.453 14.07 1 87.38 128 GLY B O 1
ATOM 3181 N N . LEU B 1 129 ? -10.594 -9.75 13.797 1 85.88 129 LEU B N 1
ATOM 3182 C CA . LEU B 1 129 ? -9.594 -10.344 14.68 1 85.88 129 LEU B CA 1
ATOM 3183 C C . LEU B 1 129 ? -9.281 -9.422 15.852 1 85.88 129 LEU B C 1
ATOM 3185 O O . LEU B 1 129 ? -9.133 -8.211 15.664 1 85.88 129 LEU B O 1
ATOM 3189 N N . GLU B 1 130 ? -9.195 -10.086 16.969 1 82.25 130 GLU B N 1
ATOM 3190 C CA . GLU B 1 130 ? -8.781 -9.328 18.141 1 82.25 130 GLU B CA 1
ATOM 3191 C C . GLU B 1 130 ? -7.379 -8.75 17.953 1 82.25 130 GLU B C 1
ATOM 3193 O O . GLU B 1 130 ? -6.484 -9.43 17.453 1 82.25 130 GLU B O 1
ATOM 3198 N N . TYR B 1 131 ? -7.359 -7.551 18.391 1 75.38 131 TYR B N 1
ATOM 3199 C CA . TYR B 1 131 ? -6.055 -6.902 18.266 1 75.38 131 TYR B CA 1
ATOM 3200 C C . TYR B 1 131 ? -5.016 -7.605 19.125 1 75.38 131 TYR B C 1
ATOM 3202 O O . TYR B 1 131 ? -5.273 -7.91 20.297 1 75.38 131 TYR B O 1
ATOM 3210 N N . GLY B 1 132 ? -3.918 -8 18.688 1 71.38 132 GLY B N 1
ATOM 3211 C CA . GLY B 1 132 ? -2.844 -8.641 19.438 1 71.38 132 GLY B CA 1
ATOM 3212 C C . GLY B 1 132 ? -2.898 -10.156 19.375 1 71.38 132 GLY B C 1
ATOM 3213 O O . GLY B 1 132 ? -1.959 -10.797 18.906 1 71.38 132 GLY B O 1
ATOM 3214 N N . SER B 1 133 ? -4.043 -10.617 19.812 1 74.62 133 SER B N 1
ATOM 3215 C CA . SER B 1 133 ? -4.117 -12.07 19.891 1 74.62 133 SER B CA 1
ATOM 3216 C C . SER B 1 133 ? -4.508 -12.688 18.562 1 74.62 133 SER B C 1
ATOM 3218 O O . SER B 1 133 ? -4.266 -13.875 18.328 1 74.62 133 SER B O 1
ATOM 3220 N N . TYR B 1 134 ? -5.238 -11.906 17.75 1 80.88 134 TYR B N 1
ATOM 3221 C CA . TYR B 1 134 ? -5.727 -12.312 16.438 1 80.88 134 TYR B CA 1
ATOM 3222 C C . TYR B 1 134 ? -6.711 -13.469 16.562 1 80.88 134 TYR B C 1
ATOM 3224 O O . TYR B 1 134 ? -6.805 -14.305 15.664 1 80.88 134 TYR B O 1
ATOM 3232 N N . LYS B 1 135 ? -7.352 -13.492 17.719 1 83.06 135 LYS B N 1
ATOM 3233 C CA . LYS B 1 135 ? -8.477 -14.414 17.859 1 83.06 135 LYS B CA 1
ATOM 3234 C C . LYS B 1 135 ? -9.672 -13.938 17.031 1 83.06 135 LYS B C 1
ATOM 3236 O O . LYS B 1 135 ? -9.969 -12.742 16.984 1 83.06 135 LYS B O 1
ATOM 3241 N N . TRP B 1 136 ? -10.367 -14.867 16.531 1 85.19 136 TRP B N 1
ATOM 3242 C CA . TRP B 1 136 ? -11.531 -14.539 15.703 1 85.19 136 TRP B CA 1
ATOM 3243 C C . TRP B 1 136 ? -12.672 -14 16.562 1 85.19 136 TRP B C 1
ATOM 3245 O O . TRP B 1 136 ? -13.039 -14.617 17.578 1 85.19 136 TRP B O 1
ATOM 3255 N N . ILE B 1 137 ? -13.203 -12.945 16.156 1 83.44 137 ILE B N 1
ATOM 3256 C CA . ILE B 1 137 ? -14.336 -12.336 16.844 1 83.44 137 ILE B CA 1
ATOM 3257 C C . ILE B 1 137 ? -15.602 -12.523 16 1 83.44 137 ILE B C 1
ATOM 3259 O O . ILE B 1 137 ? -16.672 -12.828 16.547 1 83.44 137 ILE B O 1
ATOM 3263 N N . GLU B 1 138 ? -15.461 -12.336 14.727 1 82.81 138 GLU B N 1
ATOM 3264 C CA . GLU B 1 138 ? -16.594 -12.43 13.812 1 82.81 138 GLU B CA 1
ATOM 3265 C C . GLU B 1 138 ? -16.141 -12.805 12.406 1 82.81 138 GLU B C 1
ATOM 3267 O O . GLU B 1 138 ? -14.969 -12.641 12.062 1 82.81 138 GLU B O 1
ATOM 3272 N N . THR B 1 139 ? -17.125 -13.398 11.641 1 87.69 139 THR B N 1
ATOM 3273 C CA . THR B 1 139 ? -16.859 -13.781 10.25 1 87.69 139 THR B CA 1
ATOM 3274 C C . THR B 1 139 ? -18.078 -13.516 9.383 1 87.69 139 THR B C 1
ATOM 3276 O O . THR B 1 139 ? -19.188 -13.984 9.68 1 87.69 139 THR B O 1
ATOM 3279 N N . TYR B 1 140 ? -17.828 -12.773 8.32 1 86.81 140 TYR B N 1
ATOM 3280 C CA . TYR B 1 140 ? -18.859 -12.562 7.309 1 86.81 140 TYR B CA 1
ATOM 3281 C C . TYR B 1 140 ? -18.422 -13.125 5.961 1 86.81 140 TYR B C 1
ATOM 3283 O O . TYR B 1 140 ? -17.312 -12.875 5.508 1 86.81 140 TYR B O 1
ATOM 3291 N N . LYS B 1 141 ? -19.344 -13.875 5.395 1 90.06 141 LYS B N 1
ATOM 3292 C CA . LYS B 1 141 ? -19.062 -14.484 4.094 1 90.06 141 LYS B CA 1
ATOM 3293 C C . LYS B 1 141 ? -20.188 -14.203 3.102 1 90.06 141 LYS B C 1
ATOM 3295 O O . LYS B 1 141 ? -21.359 -14.445 3.396 1 90.06 141 LYS B O 1
ATOM 3300 N N . TYR B 1 142 ? -19.844 -13.742 1.953 1 89.81 142 TYR B N 1
ATOM 3301 C CA . TYR B 1 142 ? -20.844 -13.516 0.92 1 89.81 142 TYR B CA 1
ATOM 3302 C C . TYR B 1 142 ? -20.281 -13.797 -0.465 1 89.81 142 TYR B C 1
ATOM 3304 O O . TYR B 1 142 ? -19.062 -13.859 -0.644 1 89.81 142 TYR B O 1
ATOM 3312 N N . ARG B 1 143 ? -21.25 -14.102 -1.299 1 93.56 143 ARG B N 1
ATOM 3313 C CA . ARG B 1 143 ? -20.938 -14.305 -2.709 1 93.56 143 ARG B CA 1
ATOM 3314 C C . ARG B 1 143 ? -21.703 -13.328 -3.588 1 93.56 143 ARG B C 1
ATOM 3316 O O . ARG B 1 143 ? -22.938 -13.227 -3.48 1 93.56 143 ARG B O 1
ATOM 3323 N N . CYS B 1 144 ? -20.953 -12.648 -4.402 1 95.19 144 CYS B N 1
ATOM 3324 C CA . CYS B 1 144 ? -21.516 -11.742 -5.398 1 95.19 144 CYS B CA 1
ATOM 3325 C C . CYS B 1 144 ? -21.141 -12.18 -6.809 1 95.19 144 CYS B C 1
ATOM 3327 O O . CYS B 1 144 ? -20.266 -13.031 -6.984 1 95.19 144 CYS B O 1
ATOM 3329 N N . LEU B 1 145 ? -21.859 -11.578 -7.734 1 96.62 145 LEU B N 1
ATOM 3330 C CA . LEU B 1 145 ? -21.422 -11.711 -9.125 1 96.62 145 LEU B CA 1
ATOM 3331 C C . LEU B 1 145 ? -20.703 -10.453 -9.586 1 96.62 145 LEU B C 1
ATOM 3333 O O . LEU B 1 145 ? -21.109 -9.336 -9.25 1 96.62 145 LEU B O 1
ATOM 3337 N N . TRP B 1 146 ? -19.531 -10.578 -10.312 1 95.5 146 TRP B N 1
ATOM 3338 C CA . TRP B 1 146 ? -18.719 -9.414 -10.68 1 95.5 146 TRP B CA 1
ATOM 3339 C C . TRP B 1 146 ? -18.625 -9.266 -12.188 1 95.5 146 TRP B C 1
ATOM 3341 O O . TRP B 1 146 ? -17.906 -8.398 -12.695 1 95.5 146 TRP B O 1
ATOM 3351 N N . ASN B 1 147 ? -19.344 -9.906 -12.984 1 87.62 147 ASN B N 1
ATOM 3352 C CA . ASN B 1 147 ? -19.172 -10.031 -14.43 1 87.62 147 ASN B CA 1
ATOM 3353 C C . ASN B 1 147 ? -20.062 -9.07 -15.195 1 87.62 147 ASN B C 1
ATOM 3355 O O . ASN B 1 147 ? -20.531 -9.375 -16.297 1 87.62 147 ASN B O 1
ATOM 3359 N N . GLY B 1 148 ? -20.266 -7.953 -14.617 1 83.38 148 GLY B N 1
ATOM 3360 C CA . GLY B 1 148 ? -21.016 -6.918 -15.305 1 83.38 148 GLY B CA 1
ATOM 3361 C C . GLY B 1 148 ? -22.516 -7.18 -15.328 1 83.38 148 GLY B C 1
ATOM 3362 O O . GLY B 1 148 ? -23.25 -6.504 -16.031 1 83.38 148 GLY B O 1
ATOM 3363 N N . THR B 1 149 ? -23 -8.078 -14.648 1 80.38 149 THR B N 1
ATOM 3364 C CA . THR B 1 149 ? -24.406 -8.469 -14.695 1 80.38 149 THR B CA 1
ATOM 3365 C C . THR B 1 149 ? -25.219 -7.738 -13.625 1 80.38 149 THR B C 1
ATOM 3367 O O . THR B 1 149 ? -26.391 -8.031 -13.414 1 80.38 149 THR B O 1
ATOM 3370 N N . GLY B 1 150 ? -24.5 -6.953 -12.992 1 82.81 150 GLY B N 1
ATOM 3371 C CA . GLY B 1 150 ? -25.188 -6.273 -11.914 1 82.81 150 GLY B CA 1
ATOM 3372 C C . GLY B 1 150 ? -25.344 -7.133 -10.672 1 82.81 150 GLY B C 1
ATOM 3373 O O . GLY B 1 150 ? -26.312 -6.965 -9.914 1 82.81 150 GLY B O 1
ATOM 3374 N N . GLY B 1 151 ? -24.469 -8.078 -10.461 1 89.31 151 GLY B N 1
ATOM 3375 C CA . GLY B 1 151 ? -24.562 -9.055 -9.383 1 89.31 151 GLY B CA 1
ATOM 3376 C C . GLY B 1 151 ? -23.969 -8.555 -8.078 1 89.31 151 GLY B C 1
ATOM 3377 O O . GLY B 1 151 ? -23.734 -9.336 -7.16 1 89.31 151 GLY B O 1
ATOM 3378 N N . GLY B 1 152 ? -23.672 -7.309 -8.023 1 92.56 152 GLY B N 1
ATOM 3379 C CA . GLY B 1 152 ? -23.359 -6.691 -6.75 1 92.56 152 GLY B CA 1
ATOM 3380 C C . GLY B 1 152 ? -21.875 -6.402 -6.582 1 92.56 152 GLY B C 1
ATOM 3381 O O . GLY B 1 152 ? -21.469 -5.797 -5.59 1 92.56 152 GLY B O 1
ATOM 3382 N N . ALA B 1 153 ? -21.125 -6.879 -7.539 1 96 153 ALA B N 1
ATOM 3383 C CA . ALA B 1 153 ? -19.688 -6.594 -7.41 1 96 153 ALA B CA 1
ATOM 3384 C C . ALA B 1 153 ? -19.094 -6.191 -8.75 1 96 153 ALA B C 1
ATOM 3386 O O . ALA B 1 153 ? -19.625 -6.527 -9.805 1 96 153 ALA B O 1
ATOM 3387 N N . SER B 1 154 ? -18.062 -5.445 -8.742 1 96.12 154 SER B N 1
ATOM 3388 C CA . SER B 1 154 ? -17.312 -5 -9.914 1 96.12 154 SER B CA 1
ATOM 3389 C C . SER B 1 154 ? -15.812 -5.066 -9.68 1 96.12 154 SER B C 1
ATOM 3391 O O . SER B 1 154 ? -15.352 -5.055 -8.539 1 96.12 154 SER B O 1
ATOM 3393 N N . VAL B 1 155 ? -15.055 -5.223 -10.758 1 96.38 155 VAL B N 1
ATOM 3394 C CA . VAL B 1 155 ? -13.602 -5.152 -10.758 1 96.38 155 VAL B CA 1
ATOM 3395 C C . VAL B 1 155 ? -13.133 -4.102 -11.766 1 96.38 155 VAL B C 1
ATOM 3397 O O . VAL B 1 155 ? -13.57 -4.105 -12.922 1 96.38 155 VAL B O 1
ATOM 3400 N N . TYR B 1 156 ? -12.305 -3.219 -11.32 1 94.75 156 TYR B N 1
ATOM 3401 C CA . TYR B 1 156 ? -11.812 -2.139 -12.172 1 94.75 156 TYR B CA 1
ATOM 3402 C C . TYR B 1 156 ? -10.297 -2.205 -12.312 1 94.75 156 TYR B C 1
ATOM 3404 O O . TYR B 1 156 ? -9.586 -2.48 -11.344 1 94.75 156 TYR B O 1
ATOM 3412 N N . GLN B 1 157 ? -9.852 -1.969 -13.5 1 93.56 157 GLN B N 1
ATOM 3413 C CA . GLN B 1 157 ? -8.43 -1.73 -13.75 1 93.56 157 GLN B CA 1
ATOM 3414 C C . GLN B 1 157 ? -8.07 -0.266 -13.516 1 93.56 157 GLN B C 1
ATOM 3416 O O . GLN B 1 157 ? -8.719 0.631 -14.062 1 93.56 157 GLN B O 1
ATOM 3421 N N . GLN B 1 158 ? -7.004 -0.082 -12.688 1 87.81 158 GLN B N 1
ATOM 3422 C CA . GLN B 1 158 ? -6.699 1.276 -12.25 1 87.81 158 GLN B CA 1
ATOM 3423 C C . GLN B 1 158 ? -5.629 1.913 -13.133 1 87.81 158 GLN B C 1
ATOM 3425 O O . GLN B 1 158 ? -5.434 3.129 -13.102 1 87.81 158 GLN B O 1
ATOM 3430 N N . ASP B 1 159 ? -4.906 1.144 -13.898 1 83.69 159 ASP B N 1
ATOM 3431 C CA . ASP B 1 159 ? -3.871 1.634 -14.805 1 8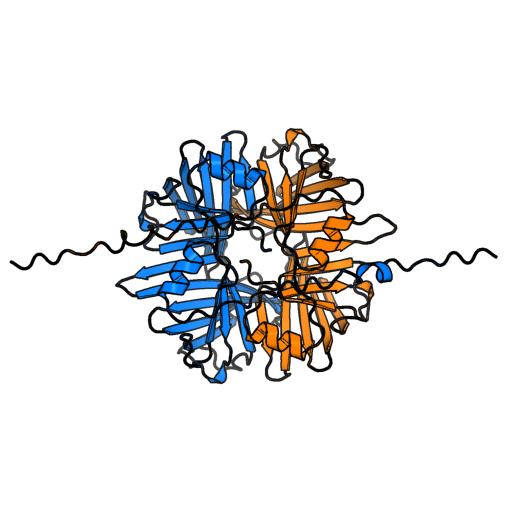3.69 159 ASP B CA 1
ATOM 3432 C C . ASP B 1 159 ? -3.541 0.595 -15.875 1 83.69 159 ASP B C 1
ATOM 3434 O O . ASP B 1 159 ? -4.051 -0.525 -15.836 1 83.69 159 ASP B O 1
ATOM 3438 N N . LEU B 1 160 ? -2.771 0.939 -16.859 1 81.19 160 LEU B N 1
ATOM 3439 C CA . LEU B 1 160 ? -2.535 0.087 -18.016 1 81.19 160 LEU B CA 1
ATOM 3440 C C . LEU B 1 160 ? -1.449 -0.942 -17.734 1 81.19 160 LEU B C 1
ATOM 3442 O O . LEU B 1 160 ? -1.183 -1.821 -18.547 1 81.19 160 LEU B O 1
ATOM 3446 N N . GLY B 1 161 ? -0.909 -1.011 -16.594 1 83 161 GLY B N 1
ATOM 3447 C CA . GLY B 1 161 ? 0.193 -1.92 -16.328 1 83 161 GLY B CA 1
ATOM 3448 C C . GLY B 1 161 ? 1.535 -1.391 -16.797 1 83 161 GLY B C 1
ATOM 3449 O O . GLY B 1 161 ? 1.679 -0.194 -17.062 1 83 161 GLY B O 1
ATOM 3450 N N . GLY B 1 162 ? 2.5 -2.264 -16.797 1 87.75 162 GLY B N 1
ATOM 3451 C CA . GLY B 1 162 ? 3.848 -1.781 -17.047 1 87.75 162 GLY B CA 1
ATOM 3452 C C . GLY B 1 162 ? 4.539 -2.521 -18.188 1 87.75 162 GLY B C 1
ATOM 3453 O O . GLY B 1 162 ? 3.949 -3.402 -18.812 1 87.75 162 GLY B O 1
ATOM 3454 N N . ALA B 1 163 ? 5.684 -2.025 -18.547 1 89.12 163 ALA B N 1
ATOM 3455 C CA . ALA B 1 163 ? 6.547 -2.656 -19.547 1 89.12 163 ALA B CA 1
ATOM 3456 C C . ALA B 1 163 ? 7.438 -3.717 -18.906 1 89.12 163 ALA B C 1
ATOM 3458 O O . ALA B 1 163 ? 8.039 -3.482 -17.859 1 89.12 163 ALA B O 1
ATOM 3459 N N . LEU B 1 164 ? 7.57 -4.793 -19.547 1 91.75 164 LEU B N 1
ATOM 3460 C CA . LEU B 1 164 ? 8.375 -5.906 -19.062 1 91.75 164 LEU B CA 1
ATOM 3461 C C . LEU B 1 164 ? 9.852 -5.52 -19.016 1 91.75 164 LEU B C 1
ATOM 3463 O O . LEU B 1 164 ? 10.367 -4.883 -19.938 1 91.75 164 LEU B O 1
ATOM 3467 N N . ILE B 1 165 ? 10.438 -5.832 -17.906 1 92.62 165 ILE B N 1
ATOM 3468 C CA . ILE B 1 165 ? 11.883 -5.668 -17.75 1 92.62 165 ILE B CA 1
ATOM 3469 C C . ILE B 1 165 ? 12.594 -6.969 -18.125 1 92.62 165 ILE B C 1
ATOM 3471 O O . ILE B 1 165 ? 12.336 -8.016 -17.516 1 92.62 165 ILE B O 1
ATOM 3475 N N . GLY B 1 166 ? 13.586 -6.898 -19.031 1 88.69 166 GLY B N 1
ATOM 3476 C CA . GLY B 1 166 ? 14.133 -8.094 -19.672 1 88.69 166 GLY B CA 1
ATOM 3477 C C . GLY B 1 166 ? 15.32 -8.672 -18.922 1 88.69 166 GLY B C 1
ATOM 3478 O O . GLY B 1 166 ? 15.625 -9.859 -19.062 1 88.69 166 GLY B O 1
ATOM 3479 N N . ASP B 1 167 ? 15.992 -7.77 -18.25 1 92.69 167 ASP B N 1
ATOM 3480 C CA . ASP B 1 167 ? 17.219 -8.242 -17.609 1 92.69 167 ASP B CA 1
ATOM 3481 C C . ASP B 1 167 ? 17.531 -7.422 -16.359 1 92.69 167 ASP B C 1
ATOM 3483 O O . ASP B 1 167 ? 16.828 -6.461 -16.047 1 92.69 167 ASP B O 1
ATOM 3487 N N . PHE B 1 168 ? 18.656 -7.93 -15.766 1 95.31 168 PHE B N 1
ATOM 3488 C CA . PHE B 1 168 ? 19.031 -7.305 -14.5 1 95.31 168 PHE B CA 1
ATOM 3489 C C . PHE B 1 168 ? 19.469 -5.859 -14.719 1 95.31 168 PHE B C 1
ATOM 3491 O O . PHE B 1 168 ? 19.156 -4.98 -13.922 1 95.31 168 PHE B O 1
ATOM 3498 N N . LEU B 1 169 ? 20.172 -5.613 -15.719 1 94.44 169 LEU B N 1
ATOM 3499 C CA . LEU B 1 169 ? 20.656 -4.258 -15.984 1 94.44 169 LEU B CA 1
ATOM 3500 C C . LEU B 1 169 ? 19.484 -3.293 -16.141 1 94.44 169 LEU B C 1
ATOM 3502 O O . LEU B 1 169 ? 19.5 -2.195 -15.578 1 94.44 169 LEU B O 1
ATOM 3506 N N . SER B 1 170 ? 18.516 -3.705 -16.875 1 93.19 170 SER B N 1
ATOM 3507 C CA . SER B 1 170 ? 17.328 -2.891 -17.047 1 93.19 170 SER B CA 1
ATOM 3508 C C . SER B 1 170 ? 16.578 -2.697 -15.727 1 93.19 170 SER B C 1
ATOM 3510 O O . SER B 1 170 ? 16.031 -1.623 -15.469 1 93.19 170 SER B O 1
ATOM 3512 N N . LEU B 1 171 ? 16.547 -3.742 -14.938 1 94.56 171 LEU B N 1
ATOM 3513 C CA . LEU B 1 171 ? 15.922 -3.648 -13.617 1 94.56 171 LEU B CA 1
ATOM 3514 C C . LEU B 1 171 ? 16.656 -2.635 -12.742 1 94.56 171 LEU B C 1
ATOM 3516 O O . LEU B 1 171 ? 16.031 -1.774 -12.125 1 94.56 171 LEU B O 1
ATOM 3520 N N . ARG B 1 172 ? 17.906 -2.715 -12.758 1 93.38 172 ARG B N 1
ATOM 3521 C CA . ARG B 1 172 ? 18.719 -1.786 -11.984 1 93.38 172 ARG B CA 1
ATOM 3522 C C . ARG B 1 172 ? 18.5 -0.349 -12.445 1 93.38 172 ARG B C 1
ATOM 3524 O O . ARG B 1 172 ? 18.391 0.561 -11.617 1 93.38 172 ARG B O 1
ATOM 3531 N N . GLN B 1 173 ? 18.422 -0.123 -13.648 1 91.62 173 GLN B N 1
ATOM 3532 C CA . GLN B 1 173 ? 18.188 1.213 -14.188 1 91.62 173 GLN B CA 1
ATOM 3533 C C . GLN B 1 173 ? 16.812 1.739 -13.773 1 91.62 173 GLN B C 1
ATOM 3535 O O . GLN B 1 173 ? 16.672 2.914 -13.43 1 91.62 173 GLN B O 1
ATOM 3540 N N . ALA B 1 174 ? 15.836 0.851 -13.875 1 92.38 174 ALA B N 1
ATOM 3541 C CA . ALA B 1 174 ? 14.492 1.246 -13.461 1 92.38 174 ALA B CA 1
ATOM 3542 C C . ALA B 1 174 ? 14.477 1.679 -12 1 92.38 174 ALA B C 1
ATOM 3544 O O . ALA B 1 174 ? 13.875 2.703 -11.656 1 92.38 174 ALA B O 1
ATOM 3545 N N . VAL B 1 175 ? 15.164 0.958 -11.141 1 91.75 175 VAL B N 1
ATOM 3546 C CA . VAL B 1 175 ? 15.25 1.278 -9.727 1 91.75 175 VAL B CA 1
ATOM 3547 C C . VAL B 1 175 ? 15.992 2.598 -9.531 1 91.75 175 VAL B C 1
ATOM 3549 O O . VAL B 1 175 ? 15.539 3.473 -8.789 1 91.75 175 VAL B O 1
ATOM 3552 N N . ALA B 1 176 ? 17.031 2.779 -10.25 1 89.25 176 ALA B N 1
ATOM 3553 C CA . ALA B 1 176 ? 17.891 3.949 -10.094 1 89.25 176 ALA B CA 1
ATOM 3554 C C . ALA B 1 176 ? 17.156 5.223 -10.523 1 89.25 176 ALA B C 1
ATOM 3556 O O . ALA B 1 176 ? 17.484 6.316 -10.062 1 89.25 176 ALA B O 1
ATOM 3557 N N . THR B 1 177 ? 16.203 5.062 -11.414 1 89.81 177 THR B N 1
ATOM 3558 C CA . THR B 1 177 ? 15.539 6.242 -11.953 1 89.81 177 THR B CA 1
ATOM 3559 C C . THR B 1 177 ? 14.156 6.41 -11.328 1 89.81 177 THR B C 1
ATOM 3561 O O . THR B 1 177 ? 13.336 7.184 -11.828 1 89.81 177 THR B O 1
ATOM 3564 N N . GLY B 1 178 ? 13.852 5.688 -10.32 1 90.56 178 GLY B N 1
ATOM 3565 C CA . GLY B 1 178 ? 12.695 5.945 -9.477 1 90.56 178 GLY B CA 1
ATOM 3566 C C . GLY B 1 178 ? 11.406 5.363 -10.031 1 90.56 178 GLY B C 1
ATOM 3567 O O . GLY B 1 178 ? 10.312 5.781 -9.633 1 90.56 178 GLY B O 1
ATOM 3568 N N . TYR B 1 179 ? 11.484 4.422 -10.953 1 92.19 179 TYR B N 1
ATOM 3569 C CA . TYR B 1 179 ? 10.266 3.807 -11.469 1 92.19 179 TYR B CA 1
ATOM 3570 C C . TYR B 1 179 ? 9.539 3.033 -10.375 1 92.19 179 TYR B C 1
ATOM 3572 O O . TYR B 1 179 ? 10.172 2.377 -9.547 1 92.19 179 TYR B O 1
ATOM 3580 N N . SER B 1 180 ? 8.242 3.111 -10.461 1 90.62 180 SER B N 1
ATOM 3581 C CA . SER B 1 180 ? 7.465 2.094 -9.766 1 90.62 180 SER B CA 1
ATOM 3582 C C . SER B 1 180 ? 7.578 0.74 -10.461 1 90.62 180 SER B C 1
ATOM 3584 O O . SER B 1 180 ? 7.598 0.667 -11.688 1 90.62 180 SER B O 1
ATOM 3586 N N . LEU B 1 181 ? 7.621 -0.235 -9.641 1 93.38 181 LEU B N 1
ATOM 3587 C CA . LEU B 1 181 ? 7.828 -1.567 -10.203 1 93.38 181 LEU B CA 1
ATOM 3588 C C . LEU B 1 181 ? 6.727 -2.521 -9.75 1 93.38 181 LEU B C 1
ATOM 3590 O O . LEU B 1 181 ? 6.137 -2.336 -8.68 1 93.38 181 LEU B O 1
ATOM 3594 N N . ALA B 1 182 ? 6.445 -3.477 -10.586 1 94.12 182 ALA B N 1
ATOM 3595 C CA . ALA B 1 182 ? 5.582 -4.609 -10.273 1 94.12 182 ALA B CA 1
ATOM 3596 C C . ALA B 1 182 ? 6.27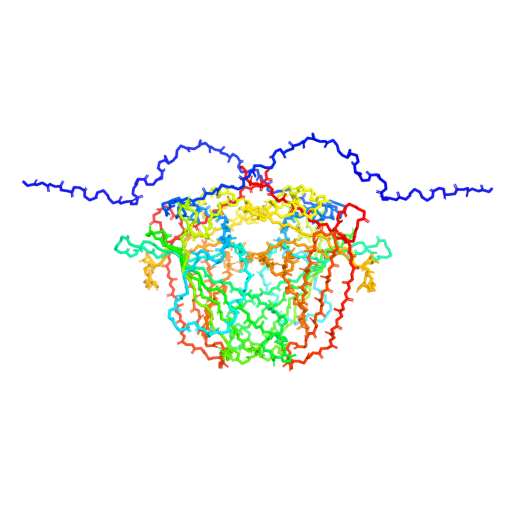3 -5.934 -10.594 1 94.12 182 ALA B C 1
ATOM 3598 O O . ALA B 1 182 ? 7.332 -5.949 -11.227 1 94.12 182 ALA B O 1
ATOM 3599 N N . TYR B 1 183 ? 5.73 -6.965 -10.023 1 94.62 183 TYR B N 1
ATOM 3600 C CA . TYR B 1 183 ? 6.328 -8.273 -10.25 1 94.62 183 TYR B CA 1
ATOM 3601 C C . TYR B 1 183 ? 5.254 -9.336 -10.477 1 94.62 183 TYR B C 1
ATOM 3603 O O . TYR B 1 183 ? 4.105 -9.164 -10.062 1 94.62 183 TYR B O 1
ATOM 3611 N N . ALA B 1 184 ? 5.586 -10.391 -11.164 1 93.25 184 ALA B N 1
ATOM 3612 C CA . ALA B 1 184 ? 4.852 -11.648 -11.289 1 93.25 184 ALA B CA 1
ATOM 3613 C C . ALA B 1 184 ? 5.781 -12.844 -11.125 1 93.25 184 ALA B C 1
ATOM 3615 O O . ALA B 1 184 ? 6.746 -12.992 -11.883 1 93.25 184 ALA B O 1
ATOM 3616 N N . ILE B 1 185 ? 5.496 -13.633 -10.164 1 92.62 185 ILE B N 1
ATOM 3617 C CA . ILE B 1 185 ? 6.301 -14.812 -9.875 1 92.62 185 ILE B CA 1
ATOM 3618 C C . ILE B 1 185 ? 5.469 -16.078 -10.102 1 92.62 185 ILE B C 1
ATOM 3620 O O . ILE B 1 185 ? 4.488 -16.312 -9.391 1 92.62 185 ILE B O 1
ATOM 3624 N N . ASN B 1 186 ? 5.898 -16.828 -11.023 1 90.69 186 ASN B N 1
ATOM 3625 C CA . ASN B 1 186 ? 5.266 -18.125 -11.258 1 90.69 186 ASN B CA 1
ATOM 3626 C C . ASN B 1 186 ? 5.848 -19.203 -10.352 1 90.69 186 ASN B C 1
ATOM 3628 O O . ASN B 1 186 ? 6.926 -19.734 -10.625 1 90.69 186 ASN B O 1
ATOM 3632 N N . GLY B 1 187 ? 5.102 -19.547 -9.352 1 89.25 187 GLY B N 1
ATOM 3633 C CA . GLY B 1 187 ? 5.582 -20.484 -8.344 1 89.25 187 GLY B CA 1
ATOM 3634 C C . GLY B 1 187 ? 5.867 -21.859 -8.891 1 89.25 187 GLY B C 1
ATOM 3635 O O . GLY B 1 187 ? 6.68 -22.609 -8.336 1 89.25 187 GLY B O 1
ATOM 3636 N N . GLN B 1 188 ? 5.273 -22.234 -9.984 1 87.5 188 GLN B N 1
ATOM 3637 C CA . GLN B 1 188 ? 5.414 -23.562 -10.555 1 87.5 188 GLN B CA 1
ATOM 3638 C C . GLN B 1 188 ? 6.762 -23.734 -11.242 1 87.5 188 GLN B C 1
ATOM 3640 O O . GLN B 1 188 ? 7.258 -24.844 -11.398 1 87.5 188 GLN B O 1
ATOM 3645 N N . THR B 1 189 ? 7.336 -22.688 -11.625 1 89.19 189 THR B N 1
ATOM 3646 C CA . THR B 1 189 ? 8.547 -22.75 -12.438 1 89.19 189 THR B CA 1
ATOM 3647 C C . THR B 1 189 ? 9.789 -22.609 -11.562 1 89.19 189 THR B C 1
ATOM 3649 O O . THR B 1 189 ? 10.914 -22.703 -12.055 1 89.19 189 THR B O 1
ATOM 3652 N N . LEU B 1 190 ? 9.562 -22.359 -10.297 1 91.75 190 LEU B N 1
ATOM 3653 C CA . LEU B 1 190 ? 10.688 -22.219 -9.375 1 91.75 190 LEU B CA 1
ATOM 3654 C C . LEU B 1 190 ? 11.234 -23.578 -8.977 1 91.75 190 LEU B C 1
ATOM 3656 O O . LEU B 1 190 ? 10.586 -24.609 -9.203 1 91.75 190 LEU B O 1
ATOM 3660 N N . VAL B 1 191 ? 12.508 -23.609 -8.422 1 92.5 191 VAL B N 1
ATOM 3661 C CA . VAL B 1 191 ? 13.148 -24.828 -7.938 1 92.5 191 VAL B CA 1
ATOM 3662 C C . VAL B 1 191 ? 13.461 -24.688 -6.445 1 92.5 191 VAL B C 1
ATOM 3664 O O . VAL B 1 191 ? 14.344 -23.922 -6.059 1 92.5 191 VAL B O 1
ATOM 3667 N N . PRO B 1 192 ? 12.828 -25.531 -5.586 1 93.62 192 PRO B N 1
ATOM 3668 C CA . PRO B 1 192 ? 11.617 -26.328 -5.863 1 93.62 192 PRO B CA 1
ATOM 3669 C C . PRO B 1 192 ? 10.391 -25.453 -6.109 1 93.62 192 PRO B C 1
ATOM 3671 O O . PRO B 1 192 ? 10.406 -24.266 -5.805 1 93.62 192 PRO B O 1
ATOM 3674 N N . PRO B 1 193 ? 9.422 -26.031 -6.758 1 88.81 193 PRO B N 1
ATOM 3675 C CA . PRO B 1 193 ? 8.195 -25.25 -6.941 1 88.81 193 PRO B CA 1
ATOM 3676 C C . PRO B 1 193 ? 7.523 -24.891 -5.621 1 88.81 193 PRO B C 1
ATOM 3678 O O . PRO B 1 193 ? 7.602 -25.641 -4.652 1 88.81 193 PRO B O 1
ATOM 3681 N N . PHE B 1 194 ? 6.957 -23.703 -5.504 1 80.62 194 PHE B N 1
ATOM 3682 C CA . PHE B 1 194 ? 6.281 -23.328 -4.266 1 80.62 194 PHE B CA 1
ATOM 3683 C C . PHE B 1 194 ? 4.777 -23.516 -4.387 1 80.62 194 PHE B C 1
ATOM 3685 O O . PHE B 1 194 ? 4.055 -23.469 -3.389 1 80.62 194 PHE B O 1
ATOM 3692 N N . GLY B 1 195 ? 4.227 -23.844 -5.535 1 77.62 195 GLY B N 1
ATOM 3693 C CA . GLY B 1 195 ? 2.814 -24.078 -5.781 1 77.62 195 GLY B CA 1
ATOM 3694 C C . GLY B 1 195 ? 2.391 -23.75 -7.199 1 77.62 195 GLY B C 1
ATOM 3695 O O . GLY B 1 195 ? 3.205 -23.297 -8.008 1 77.62 195 GLY B O 1
ATOM 3696 N N . ASN B 1 196 ? 1.132 -24 -7.391 1 83.5 196 ASN B N 1
ATOM 3697 C CA . ASN B 1 196 ? 0.566 -23.719 -8.703 1 83.5 196 ASN B CA 1
ATOM 3698 C C . ASN B 1 196 ? -0.079 -22.328 -8.75 1 83.5 196 ASN B C 1
ATOM 3700 O O . ASN B 1 196 ? -1.247 -22.203 -9.117 1 83.5 196 ASN B O 1
ATOM 3704 N N . GLU B 1 197 ? 0.664 -21.406 -8.242 1 87.62 197 GLU B N 1
ATOM 3705 C CA . GLU B 1 197 ? 0.137 -20.047 -8.203 1 87.62 197 GLU B CA 1
ATOM 3706 C C . GLU B 1 197 ? 1.132 -19.047 -8.789 1 87.62 197 GLU B C 1
ATOM 3708 O O . GLU B 1 197 ? 2.34 -19.297 -8.789 1 87.62 197 GLU B O 1
ATOM 3713 N N . ILE B 1 198 ? 0.54 -18 -9.305 1 89.5 198 ILE B N 1
ATOM 3714 C CA . ILE B 1 198 ? 1.33 -16.844 -9.711 1 89.5 198 ILE B CA 1
ATOM 3715 C C . ILE B 1 198 ? 1.13 -15.703 -8.711 1 89.5 198 ILE B C 1
ATOM 3717 O O . ILE B 1 198 ? -0.001 -15.273 -8.469 1 89.5 198 ILE B O 1
ATOM 3721 N N . TRP B 1 199 ? 2.178 -15.281 -8.172 1 92.88 199 TRP B N 1
ATOM 3722 C CA . TRP B 1 199 ? 2.145 -14.164 -7.238 1 92.88 199 TRP B CA 1
ATOM 3723 C C . TRP B 1 199 ? 2.441 -12.852 -7.949 1 92.88 199 TRP B C 1
ATOM 3725 O O . TRP B 1 199 ? 3.447 -12.727 -8.656 1 92.88 199 TRP B O 1
ATOM 3735 N N . VAL B 1 200 ? 1.548 -11.992 -7.793 1 93 200 VAL B N 1
ATOM 3736 C CA . VAL B 1 200 ? 1.683 -10.711 -8.477 1 93 200 VAL B CA 1
ATOM 3737 C C . VAL B 1 200 ? 1.562 -9.57 -7.465 1 93 200 VAL B C 1
ATOM 3739 O O . VAL B 1 200 ? 0.895 -9.711 -6.438 1 93 200 VAL B O 1
ATOM 3742 N N . GLY B 1 201 ? 2.254 -8.445 -7.809 1 93.12 201 GLY B N 1
ATOM 3743 C CA . GLY B 1 201 ? 2.094 -7.289 -6.941 1 93.12 201 GLY B CA 1
ATOM 3744 C C . GLY B 1 201 ? 2.988 -6.129 -7.332 1 93.12 201 GLY B C 1
ATOM 3745 O O . GLY B 1 201 ? 3.777 -6.23 -8.273 1 93.12 201 GLY B O 1
ATOM 3746 N N . ARG B 1 202 ? 2.779 -5.078 -6.668 1 92.44 202 ARG B N 1
ATOM 3747 C CA . ARG B 1 202 ? 3.627 -3.896 -6.801 1 92.44 202 ARG B CA 1
ATOM 3748 C C . ARG B 1 202 ? 4.715 -3.883 -5.734 1 92.44 202 ARG B C 1
ATOM 3750 O O . ARG B 1 202 ? 4.516 -4.387 -4.625 1 92.44 202 ARG B O 1
ATOM 3757 N N . ILE B 1 203 ? 5.766 -3.359 -6.094 1 93 203 ILE B N 1
ATOM 3758 C CA . ILE B 1 203 ? 6.91 -3.332 -5.195 1 93 203 ILE B CA 1
ATOM 3759 C C . ILE B 1 203 ? 6.984 -1.977 -4.496 1 93 203 ILE B C 1
ATOM 3761 O O . ILE B 1 203 ? 7.176 -0.945 -5.145 1 93 203 ILE B O 1
ATOM 3765 N N . SER B 1 204 ? 6.832 -2.023 -3.203 1 90.12 204 SER B N 1
ATOM 3766 C CA . SER B 1 204 ? 6.824 -0.777 -2.445 1 90.12 204 SER B CA 1
ATOM 3767 C C . SER B 1 204 ? 8.211 -0.45 -1.907 1 90.12 204 SER B C 1
ATOM 3769 O O . SER B 1 204 ? 8.578 0.722 -1.778 1 90.12 204 SER B O 1
ATOM 3771 N N . ASP B 1 205 ? 8.945 -1.439 -1.646 1 91.88 205 ASP B N 1
ATOM 3772 C CA . ASP B 1 205 ? 10.266 -1.257 -1.051 1 91.88 205 ASP B CA 1
ATOM 3773 C C . ASP B 1 205 ? 11.328 -1.998 -1.85 1 91.88 205 ASP B C 1
ATOM 3775 O O . ASP B 1 205 ? 11.141 -3.158 -2.221 1 91.88 205 ASP B O 1
ATOM 3779 N N . ILE B 1 206 ? 12.359 -1.285 -2.09 1 92.56 206 ILE B N 1
ATOM 3780 C CA . ILE B 1 206 ? 13.492 -1.866 -2.812 1 92.56 206 ILE B CA 1
ATOM 3781 C C . ILE B 1 206 ? 14.789 -1.56 -2.074 1 92.56 206 ILE B C 1
ATOM 3783 O O . ILE B 1 206 ? 14.992 -0.442 -1.594 1 92.56 206 ILE B O 1
ATOM 3787 N N . ARG B 1 207 ? 15.617 -2.582 -2.09 1 88.19 207 ARG B N 1
ATOM 3788 C CA . ARG B 1 207 ? 16.953 -2.416 -1.521 1 88.19 207 ARG B CA 1
ATOM 3789 C C . ARG B 1 207 ? 18.031 -2.883 -2.498 1 88.19 207 ARG B C 1
ATOM 3791 O O . ARG B 1 207 ? 17.859 -3.893 -3.184 1 88.19 207 ARG B O 1
ATOM 3798 N N . TRP B 1 208 ? 18.859 -2.107 -2.428 1 88 208 TRP B N 1
ATOM 3799 C CA . TRP B 1 208 ? 20.047 -2.508 -3.188 1 88 208 TRP B CA 1
ATOM 3800 C C . TRP B 1 208 ? 21.172 -2.924 -2.256 1 88 208 TRP B C 1
ATOM 3802 O O . TRP B 1 208 ? 21.688 -2.105 -1.49 1 88 208 TRP B O 1
ATOM 3812 N N . ASN B 1 209 ? 21.438 -4.176 -2.359 1 82.56 209 ASN B N 1
ATOM 3813 C CA . ASN B 1 209 ? 22.594 -4.691 -1.633 1 82.56 209 ASN B CA 1
ATOM 3814 C C . ASN B 1 209 ? 23.891 -4.449 -2.396 1 82.56 209 ASN B C 1
ATOM 3816 O O . ASN B 1 209 ? 24.203 -5.172 -3.344 1 82.56 209 ASN B O 1
ATOM 3820 N N . LYS B 1 210 ? 24.609 -3.676 -1.94 1 76.75 210 LYS B N 1
ATOM 3821 C CA . LYS B 1 210 ? 25.797 -3.27 -2.67 1 76.75 210 LYS B CA 1
ATOM 3822 C C . LYS B 1 210 ? 26.891 -4.324 -2.559 1 76.75 210 LYS B C 1
ATOM 3824 O O . LYS B 1 210 ? 27.766 -4.422 -3.432 1 76.75 210 LYS B O 1
ATOM 3829 N N . ASN B 1 211 ? 26.891 -5.051 -1.502 1 76.38 211 ASN B N 1
ATOM 3830 C CA . ASN B 1 211 ? 27.891 -6.094 -1.317 1 76.38 211 ASN B CA 1
ATOM 3831 C C . ASN B 1 211 ? 27.766 -7.184 -2.375 1 76.38 211 ASN B C 1
ATOM 3833 O O . ASN B 1 211 ? 28.781 -7.676 -2.889 1 76.38 211 ASN B O 1
ATOM 3837 N N . HIS B 1 212 ? 26.562 -7.453 -2.672 1 82.12 212 HIS B N 1
ATOM 3838 C CA . HIS B 1 212 ? 26.344 -8.57 -3.584 1 82.12 212 HIS B CA 1
ATOM 3839 C C . HIS B 1 212 ? 25.734 -8.094 -4.902 1 82.12 212 HIS B C 1
ATOM 3841 O O . HIS B 1 212 ? 25.469 -8.906 -5.789 1 82.12 212 HIS B O 1
ATOM 3847 N N . SER B 1 213 ? 25.547 -6.82 -5.008 1 87 213 SER B N 1
ATOM 3848 C CA . SER B 1 213 ? 24.938 -6.207 -6.184 1 87 213 SER B CA 1
ATOM 3849 C C . SER B 1 213 ? 23.578 -6.82 -6.473 1 87 213 SER B C 1
ATOM 3851 O O . SER B 1 213 ? 23.266 -7.156 -7.621 1 87 213 SER B O 1
ATOM 3853 N N . GLU B 1 214 ? 22.859 -7.039 -5.426 1 91.56 214 GLU B N 1
ATOM 3854 C CA . GLU B 1 214 ? 21.531 -7.629 -5.582 1 91.56 214 GLU B CA 1
ATOM 3855 C C . GLU B 1 214 ? 20.438 -6.602 -5.316 1 91.56 214 GLU B C 1
ATOM 3857 O O . GLU B 1 214 ? 20.625 -5.691 -4.504 1 91.56 214 GLU B O 1
ATOM 3862 N N . ILE B 1 215 ? 19.453 -6.758 -6.066 1 93.25 215 ILE B N 1
ATOM 3863 C CA . ILE B 1 215 ? 18.234 -6 -5.789 1 93.25 215 ILE B CA 1
ATOM 3864 C C . ILE B 1 215 ? 17.25 -6.871 -5.012 1 93.25 215 ILE B C 1
ATOM 3866 O O . ILE B 1 215 ? 16.906 -7.977 -5.445 1 93.25 215 ILE B O 1
ATOM 3870 N N . VAL B 1 216 ? 16.875 -6.348 -3.875 1 91.88 216 VAL B N 1
ATOM 3871 C CA . VAL B 1 216 ? 16.062 -7.148 -2.975 1 91.88 216 VAL B CA 1
ATOM 3872 C C . VAL B 1 216 ? 14.766 -6.398 -2.654 1 91.88 216 VAL B C 1
ATOM 3874 O O . VAL B 1 216 ? 14.781 -5.18 -2.445 1 91.88 216 VAL B O 1
ATOM 3877 N N . PHE B 1 217 ? 13.695 -7.098 -2.631 1 92.25 217 PHE B N 1
ATOM 3878 C CA . PHE B 1 217 ? 12.469 -6.582 -2.033 1 92.25 217 PHE B CA 1
ATOM 3879 C C . PHE B 1 217 ? 11.758 -7.664 -1.225 1 92.25 217 PHE B C 1
ATOM 3881 O O . PHE B 1 217 ? 12.094 -8.844 -1.338 1 92.25 217 PHE B O 1
ATOM 3888 N N . SER B 1 218 ? 10.898 -7.211 -0.381 1 88.19 218 SER B N 1
ATOM 3889 C CA . SER B 1 218 ? 10.133 -8.141 0.445 1 88.19 218 SER B CA 1
ATOM 3890 C C . SER B 1 218 ? 8.641 -7.824 0.405 1 88.19 218 SER B C 1
ATOM 3892 O O . SER B 1 218 ? 8.258 -6.668 0.217 1 88.19 218 SER B O 1
ATOM 3894 N N . ARG B 1 219 ? 7.902 -8.844 0.582 1 89 219 ARG B N 1
ATOM 3895 C CA . ARG B 1 219 ? 6.453 -8.703 0.657 1 89 219 ARG B CA 1
ATOM 3896 C C . ARG B 1 219 ? 5.875 -9.562 1.777 1 89 219 ARG B C 1
ATOM 3898 O O . ARG B 1 219 ? 6.34 -10.68 2.008 1 89 219 ARG B O 1
ATOM 3905 N N . ARG B 1 220 ? 4.93 -8.938 2.402 1 86 220 ARG B N 1
ATOM 3906 C CA . ARG B 1 220 ? 4.164 -9.641 3.426 1 86 220 ARG B CA 1
ATOM 3907 C C . ARG B 1 220 ? 2.768 -9.984 2.926 1 86 220 ARG B C 1
ATOM 3909 O O . ARG B 1 220 ? 2.053 -9.117 2.418 1 86 220 ARG B O 1
ATOM 3916 N N . TRP B 1 221 ? 2.461 -11.219 3.047 1 84.5 221 TRP B N 1
ATOM 3917 C CA . TRP B 1 221 ? 1.11 -11.695 2.771 1 84.5 221 TRP B CA 1
ATOM 3918 C C . TRP B 1 221 ? 0.441 -12.203 4.047 1 84.5 221 TRP B C 1
ATOM 3920 O O . TRP B 1 221 ? 1.009 -13.023 4.77 1 84.5 221 TRP B O 1
ATOM 3930 N N . THR B 1 222 ? -0.659 -11.664 4.215 1 84.25 222 THR B N 1
ATOM 3931 C CA . THR B 1 222 ? -1.351 -12.039 5.445 1 84.25 222 THR B CA 1
ATOM 3932 C C . THR B 1 222 ? -2.59 -12.875 5.133 1 84.25 222 THR B C 1
ATOM 3934 O O . THR B 1 222 ? -3.41 -12.492 4.297 1 84.25 222 THR B O 1
ATOM 3937 N N . PHE B 1 223 ? -2.621 -13.93 5.746 1 82.25 223 PHE B N 1
ATOM 3938 C CA . PHE B 1 223 ? -3.82 -14.758 5.809 1 82.25 223 PHE B CA 1
ATOM 3939 C C . PHE B 1 223 ? -4.422 -14.734 7.207 1 82.25 223 PHE B C 1
ATOM 3941 O O . PHE B 1 223 ? -3.918 -14.039 8.094 1 82.25 223 PHE B O 1
ATOM 3948 N N . VAL B 1 224 ? -5.508 -15.359 7.328 1 81.31 224 VAL B N 1
ATOM 3949 C CA . VAL B 1 224 ? -6.219 -15.258 8.602 1 81.31 224 VAL B CA 1
ATOM 3950 C C . VAL B 1 224 ? -5.332 -15.773 9.734 1 81.31 224 VAL B C 1
ATOM 3952 O O . VAL B 1 224 ? -5.156 -15.094 10.75 1 81.31 224 VAL B O 1
ATOM 3955 N N . ASP B 1 225 ? -4.621 -16.891 9.492 1 84.38 225 ASP B N 1
ATOM 3956 C CA . ASP B 1 225 ? -3.902 -17.516 10.594 1 84.38 225 ASP B CA 1
ATOM 3957 C C . ASP B 1 225 ? -2.393 -17.453 10.367 1 84.38 225 ASP B C 1
ATOM 3959 O O . ASP B 1 225 ? -1.611 -17.75 11.273 1 84.38 225 ASP B O 1
ATOM 3963 N N . VAL B 1 226 ? -2.09 -17.062 9.227 1 86 226 VAL B N 1
ATOM 3964 C CA . VAL B 1 226 ? -0.68 -17.188 8.875 1 86 226 VAL B CA 1
ATOM 3965 C C . VAL B 1 226 ? -0.198 -15.922 8.188 1 86 226 VAL B C 1
ATOM 3967 O O . VAL B 1 226 ? -0.933 -15.312 7.402 1 86 226 VAL B O 1
ATOM 3970 N N . VAL B 1 227 ? 1.01 -15.523 8.531 1 83.31 227 VAL B N 1
ATOM 3971 C CA . VAL B 1 227 ? 1.711 -14.461 7.816 1 83.31 227 VAL B CA 1
ATOM 3972 C C . VAL B 1 227 ? 2.859 -15.055 7.004 1 83.31 227 VAL B C 1
ATOM 3974 O O . VAL B 1 227 ? 3.641 -15.859 7.52 1 83.31 227 VAL B O 1
ATOM 3977 N N . ASN B 1 228 ? 2.902 -14.703 5.766 1 85.44 228 ASN B N 1
ATOM 3978 C CA . ASN B 1 228 ? 4.012 -15.078 4.898 1 85.44 228 ASN B CA 1
ATOM 3979 C C . ASN B 1 228 ? 4.887 -13.875 4.551 1 85.44 228 ASN B C 1
ATOM 3981 O O . ASN B 1 228 ? 4.387 -12.867 4.059 1 85.44 228 ASN B O 1
ATOM 3985 N N . VAL B 1 229 ? 6.125 -14.07 4.848 1 86.94 229 VAL B N 1
ATOM 3986 C CA . VAL B 1 229 ? 7.098 -13.07 4.418 1 86.94 229 VAL B CA 1
ATOM 3987 C C . VAL B 1 229 ? 7.965 -13.641 3.297 1 86.94 229 VAL B C 1
ATOM 3989 O O . VAL B 1 229 ? 8.578 -14.695 3.455 1 86.94 229 VAL B O 1
ATOM 3992 N N . THR B 1 230 ? 7.949 -12.969 2.188 1 88.88 230 THR B N 1
ATOM 3993 C CA . THR B 1 230 ? 8.727 -13.383 1.022 1 88.88 230 THR B CA 1
ATOM 3994 C C . THR B 1 230 ? 9.805 -12.352 0.697 1 88.88 230 THR B C 1
ATOM 3996 O O . THR B 1 230 ? 9.508 -11.164 0.553 1 88.88 230 THR B O 1
ATOM 3999 N N . SER B 1 231 ? 11 -12.773 0.656 1 90.56 231 SER B N 1
ATOM 4000 C CA . SER B 1 231 ? 12.117 -11.945 0.209 1 90.56 231 SER B CA 1
ATOM 4001 C C . SER B 1 231 ? 12.617 -12.383 -1.164 1 90.56 231 SER B C 1
ATOM 4003 O O . SER B 1 231 ? 12.914 -13.562 -1.378 1 90.56 231 SER B O 1
ATOM 4005 N N . VAL B 1 232 ? 12.633 -11.477 -2.047 1 92.75 232 VAL B N 1
ATOM 4006 C CA . VAL B 1 232 ? 13.07 -11.742 -3.414 1 92.75 232 VAL B CA 1
ATOM 4007 C C . VAL B 1 232 ? 14.391 -11.023 -3.689 1 92.75 232 VAL B C 1
ATOM 4009 O O . VAL B 1 232 ? 14.477 -9.797 -3.568 1 92.75 232 VAL B O 1
ATOM 4012 N N . SER B 1 233 ? 15.367 -11.797 -4.062 1 93.62 233 SER B N 1
ATOM 4013 C CA . SER B 1 233 ? 16.688 -11.258 -4.398 1 93.62 233 SER B CA 1
ATOM 4014 C C . SER B 1 233 ? 17.047 -11.555 -5.852 1 93.62 233 SER B C 1
ATOM 4016 O O . SER B 1 233 ? 17.031 -12.719 -6.273 1 93.62 233 SER B O 1
ATOM 4018 N N . THR B 1 234 ? 17.328 -10.5 -6.543 1 95.06 234 THR B N 1
ATOM 4019 C CA . THR B 1 234 ? 17.734 -10.648 -7.934 1 95.06 234 THR B CA 1
ATOM 4020 C C . THR B 1 234 ? 19.203 -10.25 -8.117 1 95.06 234 THR B C 1
ATOM 4022 O O . THR B 1 234 ? 19.609 -9.164 -7.695 1 95.06 234 THR B O 1
ATOM 4025 N N . ALA B 1 235 ? 19.906 -11.117 -8.789 1 94.44 235 ALA B N 1
ATOM 4026 C CA . ALA B 1 235 ? 21.344 -10.914 -8.953 1 94.44 235 ALA B CA 1
ATOM 4027 C C . ALA B 1 235 ? 21.672 -10.508 -10.391 1 94.44 235 ALA B C 1
ATOM 4029 O O . ALA B 1 235 ? 20.828 -10.625 -11.289 1 94.44 235 ALA B O 1
ATOM 4030 N N . PRO B 1 236 ? 22.922 -10.078 -10.695 1 93.81 236 PRO B N 1
ATOM 4031 C CA . PRO B 1 236 ? 23.312 -9.578 -12.016 1 93.81 236 PRO B CA 1
ATOM 4032 C C . PRO B 1 236 ? 23.219 -10.641 -13.102 1 93.81 236 PRO B C 1
ATOM 4034 O O . PRO B 1 236 ? 23.047 -10.312 -14.281 1 93.81 236 PRO B O 1
ATOM 4037 N N . ASN B 1 237 ? 23.344 -11.938 -12.773 1 92.75 237 ASN B N 1
ATOM 4038 C CA . ASN B 1 237 ? 23.234 -13.008 -13.758 1 92.75 237 ASN B CA 1
ATOM 4039 C C . ASN B 1 237 ? 21.766 -13.391 -13.992 1 92.75 237 ASN B C 1
ATOM 4041 O O . ASN B 1 237 ? 21.484 -14.484 -14.492 1 92.75 237 ASN B O 1
ATOM 4045 N N . ASN B 1 238 ? 20.797 -12.602 -13.5 1 93.06 238 ASN B N 1
ATOM 4046 C CA . ASN B 1 238 ? 19.359 -12.742 -13.656 1 93.06 238 ASN B CA 1
ATOM 4047 C C . ASN B 1 238 ? 18.797 -13.852 -12.766 1 93.06 238 ASN B C 1
ATOM 4049 O O . ASN B 1 238 ? 17.625 -14.195 -12.859 1 93.06 238 ASN B O 1
ATOM 4053 N N . SER B 1 239 ? 19.703 -14.383 -11.945 1 93.25 239 SER B N 1
ATOM 4054 C CA . SER B 1 239 ? 19.188 -15.359 -11 1 93.25 239 SER B CA 1
ATOM 4055 C C . SER B 1 239 ? 18.328 -14.688 -9.93 1 93.25 239 SER B C 1
ATOM 4057 O O . SER B 1 239 ? 18.625 -13.562 -9.516 1 93.25 239 SER B O 1
ATOM 4059 N N . VAL B 1 240 ? 17.328 -15.391 -9.555 1 94.62 240 VAL B N 1
ATOM 4060 C CA . VAL B 1 240 ? 16.422 -14.898 -8.508 1 94.62 240 VAL B CA 1
ATOM 4061 C C . VAL B 1 240 ? 16.328 -15.93 -7.391 1 94.62 240 VAL B C 1
ATOM 4063 O O . VAL B 1 240 ? 16.109 -17.125 -7.648 1 94.62 240 VAL B O 1
ATOM 4066 N N . ILE B 1 241 ? 16.547 -15.5 -6.215 1 94.31 241 ILE B N 1
ATOM 4067 C CA . ILE B 1 241 ? 16.328 -16.312 -5.031 1 94.31 241 ILE B CA 1
ATOM 4068 C C . ILE B 1 241 ? 15.117 -15.797 -4.254 1 94.31 241 ILE B C 1
ATOM 4070 O O . ILE B 1 241 ? 15.023 -14.602 -3.975 1 94.31 241 ILE B O 1
ATOM 4074 N N . ILE B 1 242 ? 14.219 -16.625 -3.955 1 93.56 242 ILE B N 1
ATOM 4075 C CA . ILE B 1 242 ? 13.016 -16.297 -3.189 1 93.56 242 ILE B CA 1
ATOM 4076 C C . ILE B 1 242 ? 13.039 -17.047 -1.857 1 93.56 242 ILE B C 1
ATOM 4078 O O . ILE B 1 242 ? 13 -18.281 -1.828 1 93.56 242 ILE B O 1
ATOM 4082 N N . GLN B 1 243 ? 13.109 -16.328 -0.841 1 91.44 243 GLN B N 1
ATOM 4083 C CA . GLN B 1 243 ? 13.008 -16.891 0.504 1 91.44 243 GLN B CA 1
ATOM 4084 C C . GLN B 1 243 ? 11.625 -16.625 1.103 1 91.44 243 GLN B C 1
ATOM 4086 O O . GLN B 1 243 ? 11.172 -15.477 1.149 1 91.44 243 GLN B O 1
ATOM 4091 N N . ARG B 1 244 ? 11.008 -17.625 1.613 1 89.69 244 ARG B N 1
ATOM 4092 C CA . ARG B 1 244 ? 9.672 -17.516 2.191 1 89.69 244 ARG B CA 1
ATOM 4093 C C . ARG B 1 244 ? 9.648 -18.031 3.627 1 89.69 244 ARG B C 1
ATOM 4095 O O . ARG B 1 244 ? 10.109 -19.141 3.898 1 89.69 244 ARG B O 1
ATOM 4102 N N . TYR B 1 245 ? 9.094 -17.25 4.41 1 85.81 245 TYR B N 1
ATOM 4103 C CA . TYR B 1 245 ? 8.906 -17.609 5.812 1 85.81 245 TYR B CA 1
ATOM 4104 C C . TYR B 1 245 ? 7.438 -17.5 6.207 1 85.81 245 TYR B C 1
ATOM 4106 O O . TYR B 1 245 ? 6.801 -16.469 5.973 1 85.81 245 TYR B O 1
ATOM 4114 N N . SER B 1 246 ? 6.977 -18.484 6.824 1 86.81 246 SER B N 1
ATOM 4115 C CA . SER B 1 246 ? 5.598 -18.469 7.301 1 86.81 246 SER B CA 1
ATOM 4116 C C . SER B 1 246 ? 5.535 -18.578 8.82 1 86.81 246 SER B C 1
ATOM 4118 O O . SER B 1 246 ? 6.215 -19.406 9.422 1 86.81 246 SER B O 1
ATOM 4120 N N . TYR B 1 247 ? 4.711 -17.734 9.359 1 82.75 247 TYR B N 1
ATOM 4121 C CA . TYR B 1 247 ? 4.551 -17.688 10.805 1 82.75 247 TYR B CA 1
ATOM 4122 C C . TYR B 1 247 ? 3.078 -17.734 11.195 1 82.75 247 TYR B C 1
ATOM 4124 O O . TYR B 1 247 ? 2.23 -17.172 10.492 1 82.75 247 TYR B O 1
ATOM 4132 N N . SER B 1 248 ? 2.893 -18.297 12.32 1 84.12 248 SER B N 1
ATOM 4133 C CA . SER B 1 248 ? 1.558 -18.188 12.898 1 84.12 248 SER B CA 1
ATOM 4134 C C . SER B 1 248 ? 1.306 -16.781 13.445 1 84.12 248 SER B C 1
ATOM 4136 O O . SER B 1 248 ? 2.162 -16.219 14.125 1 84.12 248 SER B O 1
ATOM 4138 N N . ARG B 1 249 ? 0.162 -16.203 13.195 1 80.44 249 ARG B N 1
ATOM 4139 C CA . ARG B 1 249 ? -0.142 -14.852 13.656 1 80.44 249 ARG B CA 1
ATOM 4140 C C . ARG B 1 249 ? -0.353 -14.82 15.164 1 80.44 249 ARG B C 1
ATOM 4142 O O . ARG B 1 249 ? 0.075 -13.883 15.836 1 80.44 249 ARG B O 1
ATOM 4149 N N . SER B 1 250 ? -0.988 -15.828 15.734 1 75.12 250 SER B N 1
ATOM 4150 C CA . SER B 1 250 ? -1.387 -15.82 17.141 1 75.12 250 SER B CA 1
ATOM 4151 C C . SER B 1 250 ? -0.218 -16.188 18.047 1 75.12 250 SER B C 1
ATOM 4153 O O . SER B 1 250 ? -0.099 -15.656 19.156 1 75.12 250 SER B O 1
ATOM 4155 N N . PHE B 1 251 ? 0.701 -17.016 17.578 1 74.81 251 PHE B N 1
ATOM 4156 C CA . PHE B 1 251 ? 1.732 -17.516 18.469 1 74.81 251 PHE B CA 1
ATOM 4157 C C . PHE B 1 251 ? 3.113 -17.047 18.016 1 74.81 251 PHE B C 1
ATOM 4159 O O . PHE B 1 251 ? 4.105 -17.266 18.719 1 74.81 251 PHE B O 1
ATOM 4166 N N . TYR B 1 252 ? 3.156 -16.469 16.969 1 72.69 252 TYR B N 1
ATOM 4167 C CA . TYR B 1 252 ? 4.418 -16 16.406 1 72.69 252 TYR B CA 1
ATOM 4168 C C . TYR B 1 252 ? 5.422 -17.141 16.281 1 72.69 252 TYR B C 1
ATOM 4170 O O . TYR B 1 252 ? 6.582 -17 16.688 1 72.69 252 TYR B O 1
ATOM 4178 N N . ILE B 1 253 ? 4.977 -18.219 15.867 1 80.12 253 ILE B N 1
ATOM 4179 C CA . ILE B 1 253 ? 5.82 -19.391 15.672 1 80.12 253 ILE B CA 1
ATOM 4180 C C . ILE B 1 253 ? 6.102 -19.594 14.188 1 80.12 253 ILE B C 1
ATOM 4182 O O . ILE B 1 253 ? 5.199 -19.469 13.352 1 80.12 253 ILE B O 1
ATOM 4186 N N . LEU B 1 254 ? 7.312 -19.859 13.945 1 83 254 LEU B N 1
ATOM 4187 C CA . LEU B 1 254 ? 7.699 -20.188 12.57 1 83 254 LEU B CA 1
ATOM 4188 C C . LEU B 1 254 ? 7.086 -21.516 12.141 1 83 254 LEU B C 1
ATOM 4190 O O . LEU B 1 254 ? 7.285 -22.531 12.797 1 83 254 LEU B O 1
ATOM 4194 N N . ILE B 1 255 ? 6.359 -21.5 11.086 1 86.81 255 ILE B N 1
ATOM 4195 C CA . ILE B 1 255 ? 5.707 -22.688 10.547 1 86.81 255 ILE B CA 1
ATOM 4196 C C . ILE B 1 255 ? 6.598 -23.328 9.484 1 86.81 255 ILE B C 1
ATOM 4198 O O . ILE B 1 255 ? 6.77 -24.547 9.453 1 86.81 255 ILE B O 1
ATOM 4202 N N . SER B 1 256 ? 7.109 -22.453 8.594 1 86.12 256 SER B N 1
ATOM 4203 C CA . SER B 1 256 ? 7.949 -22.969 7.52 1 86.12 256 SER B CA 1
ATOM 4204 C C . SER B 1 256 ? 8.914 -21.906 7.008 1 86.12 256 SER B C 1
ATOM 4206 O O . SER B 1 256 ? 8.641 -20.719 7.129 1 86.12 256 SER B O 1
ATOM 4208 N N . SER B 1 257 ? 10.102 -22.391 6.547 1 88.38 257 SER B N 1
ATOM 4209 C CA . SER B 1 257 ? 11.102 -21.594 5.832 1 88.38 257 SER B CA 1
ATOM 4210 C C . SER B 1 257 ? 11.594 -22.328 4.59 1 88.38 257 SER B C 1
ATOM 4212 O O . SER B 1 257 ? 12.148 -23.422 4.688 1 88.38 257 SER B O 1
ATOM 4214 N N . THR B 1 258 ? 11.328 -21.75 3.451 1 91.88 258 THR B N 1
ATOM 4215 C CA . THR B 1 258 ? 11.711 -22.391 2.201 1 91.88 258 THR B CA 1
ATOM 4216 C C . THR B 1 258 ? 12.477 -21.422 1.302 1 91.88 258 THR B C 1
ATOM 4218 O O . THR B 1 258 ? 12.32 -20.203 1.416 1 91.88 258 THR B O 1
ATOM 4221 N N . THR B 1 259 ? 13.297 -22 0.506 1 94.19 259 THR B N 1
ATOM 4222 C CA . THR B 1 259 ? 14.047 -21.234 -0.493 1 94.19 259 THR B CA 1
ATOM 4223 C C . THR B 1 259 ? 13.773 -21.781 -1.895 1 94.19 259 THR B C 1
ATOM 4225 O O . THR B 1 259 ? 13.773 -22.984 -2.113 1 94.19 259 THR B O 1
ATOM 4228 N N . HIS B 1 260 ? 13.523 -20.891 -2.74 1 94.19 260 HIS B N 1
ATOM 4229 C CA . HIS B 1 260 ? 13.234 -21.219 -4.133 1 94.19 260 HIS B CA 1
ATOM 4230 C C . HIS B 1 260 ? 14.117 -20.422 -5.078 1 94.19 260 HIS B C 1
ATOM 4232 O O . HIS B 1 260 ? 14.531 -19.297 -4.754 1 94.19 260 HIS B O 1
ATOM 4238 N N . LYS B 1 261 ? 14.406 -21 -6.199 1 93.5 261 LYS B N 1
ATOM 4239 C CA . LYS B 1 261 ? 15.273 -20.359 -7.172 1 93.5 261 LYS B CA 1
ATOM 4240 C C . LYS B 1 261 ? 14.594 -20.266 -8.539 1 93.5 261 LYS B C 1
ATOM 4242 O O . LYS B 1 261 ? 13.875 -21.172 -8.945 1 93.5 261 LYS B O 1
ATOM 4247 N N . GLY B 1 262 ? 14.766 -19.141 -9.156 1 92.88 262 GLY B N 1
ATOM 4248 C CA . GLY B 1 262 ? 14.305 -18.906 -10.516 1 92.88 262 GLY B CA 1
ATOM 4249 C C . GLY B 1 262 ? 15.148 -17.891 -11.266 1 92.88 262 GLY B C 1
ATOM 4250 O O . GLY B 1 262 ? 16.297 -17.641 -10.898 1 92.88 262 GLY B O 1
ATOM 4251 N N . PHE B 1 263 ? 14.57 -17.484 -12.461 1 93.5 263 PHE B N 1
ATOM 4252 C CA . PHE B 1 263 ? 15.289 -16.516 -13.281 1 93.5 263 PHE B CA 1
ATOM 4253 C C . PHE B 1 263 ? 14.367 -15.391 -13.727 1 93.5 263 PHE B C 1
ATOM 4255 O O . PHE B 1 263 ? 13.18 -15.609 -13.953 1 93.5 263 PHE B O 1
ATOM 4262 N N . LEU B 1 264 ? 14.961 -14.188 -13.773 1 92.12 264 LEU B N 1
ATOM 4263 C CA . LEU B 1 264 ? 14.273 -13.016 -14.32 1 92.12 264 LEU B CA 1
ATOM 4264 C C . LEU B 1 264 ? 14.016 -13.195 -15.812 1 92.12 264 LEU B C 1
ATOM 4266 O O . LEU B 1 264 ? 14.93 -13.555 -16.562 1 92.12 264 LEU B O 1
ATOM 4270 N N . ASN B 1 265 ? 12.68 -12.68 -16.234 1 76.44 265 ASN B N 1
ATOM 4271 C CA . ASN B 1 265 ? 12.195 -12.398 -17.578 1 76.44 265 ASN B CA 1
ATOM 4272 C C . ASN B 1 265 ? 11.914 -13.68 -18.344 1 76.44 265 ASN B C 1
ATOM 4274 O O . ASN B 1 265 ? 11.961 -14.773 -17.781 1 76.44 265 ASN B O 1
ATOM 4278 N N . SER B 1 266 ? 11.93 -13.758 -19.812 1 55.78 266 SER B N 1
ATOM 4279 C CA . SER B 1 266 ? 11.242 -14.375 -20.938 1 55.78 266 SER B CA 1
ATOM 4280 C C . SER B 1 266 ? 11.156 -15.891 -20.781 1 55.78 266 SER B C 1
ATOM 4282 O O . SER B 1 266 ? 10.125 -16.5 -21.078 1 55.78 266 SER B O 1
ATOM 4284 N N . THR B 1 267 ? 12.023 -16.453 -20.422 1 56.75 267 THR B N 1
ATOM 4285 C CA . THR B 1 267 ? 11.875 -17.906 -20.391 1 56.75 267 THR B CA 1
ATOM 4286 C C . THR B 1 267 ? 11.688 -18.406 -18.969 1 56.75 267 THR B C 1
ATOM 4288 O O . THR B 1 267 ? 11.656 -19.609 -18.719 1 56.75 267 THR B O 1
ATOM 4291 N N . GLY B 1 268 ? 11.25 -17.125 -18.031 1 63.38 268 GLY B N 1
ATOM 4292 C CA . GLY B 1 268 ? 11.578 -17.625 -16.719 1 63.38 268 GLY B CA 1
ATOM 4293 C C . GLY B 1 268 ? 10.445 -17.469 -15.719 1 63.38 268 GLY B C 1
ATOM 4294 O O . GLY B 1 268 ? 9.336 -17.078 -16.094 1 63.38 268 GLY B O 1
ATOM 4295 N N . SER B 1 269 ? 10.648 -17.75 -14.477 1 81.75 269 SER B N 1
ATOM 4296 C CA . SER B 1 269 ? 9.789 -17.938 -13.312 1 81.75 269 SER B CA 1
ATOM 4297 C C . SER B 1 269 ? 9.359 -16.594 -12.711 1 81.75 269 SER B C 1
ATOM 4299 O O . SER B 1 269 ? 8.297 -16.5 -12.102 1 81.75 269 SER B O 1
ATOM 4301 N N . VAL B 1 270 ? 10.211 -15.422 -13.07 1 92.81 270 VAL B N 1
ATOM 4302 C CA . VAL B 1 270 ? 9.969 -14.156 -12.383 1 92.81 270 VAL B CA 1
ATOM 4303 C C . VAL B 1 270 ? 9.977 -13.008 -13.391 1 92.81 270 VAL B C 1
ATOM 4305 O O . VAL B 1 270 ? 10.93 -12.852 -14.156 1 92.81 270 VAL B O 1
ATOM 4308 N N . HIS B 1 271 ? 8.953 -12.258 -13.406 1 93.62 271 HIS B N 1
ATOM 4309 C CA . HIS B 1 271 ? 8.82 -11.094 -14.273 1 93.62 271 HIS B CA 1
ATOM 4310 C C . HIS B 1 271 ? 8.711 -9.805 -13.461 1 93.62 271 HIS B C 1
ATOM 4312 O O . HIS B 1 271 ? 8.008 -9.766 -12.445 1 93.62 271 HIS B O 1
ATOM 4318 N N . PHE B 1 272 ? 9.43 -8.789 -13.898 1 94.81 272 PHE B N 1
ATOM 4319 C CA . PHE B 1 272 ? 9.281 -7.434 -13.383 1 94.81 272 PHE B CA 1
ATOM 4320 C C . PHE B 1 272 ? 8.719 -6.5 -14.445 1 94.81 272 PHE B C 1
ATOM 4322 O O . PHE B 1 272 ? 8.961 -6.691 -15.641 1 94.81 272 PHE B O 1
ATOM 4329 N N . PHE B 1 273 ? 8.062 -5.535 -14.016 1 92.56 273 PHE B N 1
ATOM 4330 C CA . PHE B 1 273 ? 7.484 -4.523 -14.891 1 92.56 273 PHE B CA 1
ATOM 4331 C C . PHE B 1 273 ? 7.797 -3.123 -14.383 1 92.56 273 PHE B C 1
ATOM 4333 O O . PHE B 1 273 ? 7.738 -2.871 -13.172 1 92.56 273 PHE B O 1
ATOM 4340 N N . LYS B 1 274 ? 8.18 -2.275 -15.266 1 91.69 274 LYS B N 1
ATOM 4341 C CA . LYS B 1 274 ? 8.266 -0.853 -14.938 1 91.69 274 LYS B CA 1
ATOM 4342 C C . LYS B 1 274 ? 6.965 -0.131 -15.281 1 91.69 274 LYS B C 1
ATOM 4344 O O . LYS B 1 274 ? 6.504 -0.182 -16.422 1 91.69 274 LYS B O 1
ATOM 4349 N N . LEU B 1 275 ? 6.414 0.526 -14.289 1 88 275 LEU B N 1
ATOM 4350 C CA . LEU B 1 275 ? 5.125 1.185 -14.469 1 88 275 LEU B CA 1
ATOM 4351 C C . LEU B 1 275 ? 5.309 2.598 -15.016 1 88 275 LEU B C 1
ATOM 4353 O O . LEU B 1 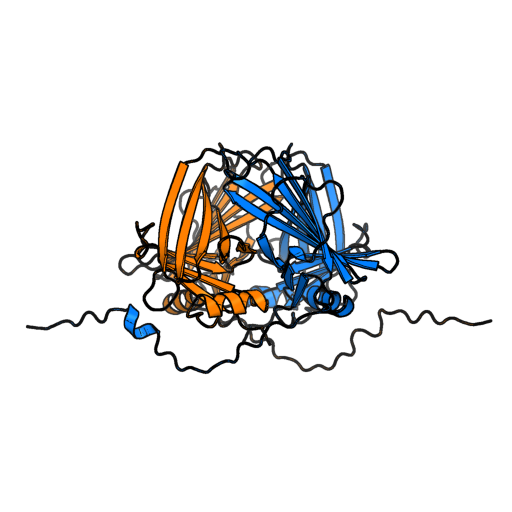275 ? 6.23 3.309 -14.617 1 88 275 LEU B O 1
ATOM 4357 N N . PRO B 1 276 ? 4.484 2.951 -15.938 1 77.19 276 PRO B N 1
ATOM 4358 C CA . PRO B 1 276 ? 4.602 4.293 -16.516 1 77.19 276 PRO B CA 1
ATOM 4359 C C . PRO B 1 276 ? 4.223 5.395 -15.523 1 77.19 276 PRO B C 1
ATOM 4361 O O . PRO B 1 276 ? 3.441 5.156 -14.602 1 77.19 276 PRO B O 1
ATOM 4364 N N . TYR B 1 277 ? 5.016 6.488 -15.82 1 72.75 277 TYR B N 1
ATOM 4365 C CA . TYR B 1 277 ? 4.609 7.699 -15.109 1 72.75 277 TYR B CA 1
ATOM 4366 C C . TYR B 1 277 ? 3.205 8.125 -15.523 1 72.75 277 TYR B C 1
ATOM 4368 O O . TYR B 1 277 ? 2.928 8.32 -16.703 1 72.75 277 TYR B O 1
ATOM 4376 N N . GLY B 1 278 ? 2.158 7.906 -14.766 1 57.12 278 GLY B N 1
ATOM 4377 C CA . GLY B 1 278 ? 0.789 8.234 -15.125 1 57.12 278 GLY B CA 1
ATOM 4378 C C . GLY B 1 278 ? 0.624 9.664 -15.602 1 57.12 278 GLY B C 1
ATOM 4379 O O . GLY B 1 278 ? 1.048 10.602 -14.922 1 57.12 278 GLY B O 1
ATOM 4380 N N . GLU B 1 279 ? 0.493 10.039 -16.953 1 49.81 279 GLU B N 1
ATOM 4381 C CA . GLU B 1 279 ? 0.239 11.359 -17.531 1 49.81 279 GLU B CA 1
ATOM 4382 C C . GLU B 1 279 ? -1.213 11.781 -17.312 1 49.81 279 GLU B C 1
ATOM 4384 O O . GLU B 1 279 ? -2.104 10.93 -17.234 1 49.81 279 GLU B O 1
#

Organism: Aplysia californica (NCBI:txid6500)

Solvent-accessible surface area (backbone atoms only — not comparable to full-atom values): 27784 Å² total; per-residue (Å²): 136,82,78,75,74,73,74,58,73,75,69,69,60,71,71,67,80,74,73,72,68,75,52,44,71,32,45,76,43,55,50,51,70,56,51,52,53,39,36,65,30,36,18,37,32,28,42,32,34,74,34,60,85,59,32,44,77,38,91,85,34,51,84,63,82,67,70,62,47,26,41,33,38,58,38,53,51,40,35,36,36,64,52,95,86,44,39,30,42,37,35,58,46,74,45,67,38,80,15,58,87,76,74,36,94,46,50,23,34,37,36,39,38,35,38,42,34,55,88,30,40,30,40,39,35,37,34,33,20,38,61,82,54,52,44,80,74,47,39,42,33,35,38,24,26,27,46,71,76,74,26,18,26,42,35,20,36,41,34,77,29,34,49,77,37,65,40,38,68,54,46,51,49,40,57,75,54,46,42,49,36,17,32,29,34,36,24,58,63,24,51,59,54,78,40,73,35,34,40,28,24,56,56,49,44,40,30,32,34,62,90,71,54,25,44,32,37,58,47,78,45,63,52,90,59,37,35,35,37,36,38,40,36,35,32,75,86,23,39,29,42,38,38,36,35,29,27,32,57,61,73,68,39,80,73,47,77,49,67,27,35,38,28,52,14,91,88,41,25,29,39,40,18,44,37,40,24,24,105,137,83,79,74,74,73,73,63,79,74,66,72,59,73,74,68,81,75,75,71,70,75,53,45,71,32,44,75,44,54,47,50,69,56,50,52,53,39,36,64,32,38,18,36,33,28,43,31,34,75,33,59,87,59,32,43,76,38,91,85,32,50,84,60,80,68,72,65,46,24,40,32,37,58,37,53,51,38,36,35,36,68,47,98,89,50,38,29,43,37,35,59,47,76,47,67,38,80,13,57,87,74,73,36,95,47,51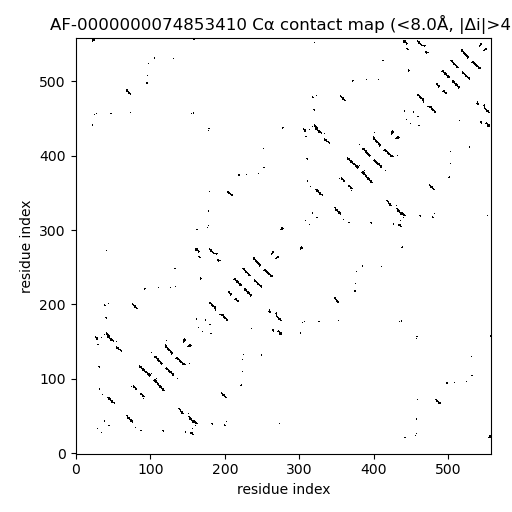,24,34,36,36,38,37,35,36,41,34,54,89,30,40,31,40,38,37,38,34,34,20,38,61,81,52,52,45,81,73,47,37,42,32,34,38,25,27,26,45,72,75,73,26,19,26,44,34,21,37,41,35,77,29,34,48,78,35,72,42,37,69,54,45,51,48,39,57,75,54,44,42,48,39,19,33,30,34,36,23,59,62,23,50,59,54,79,40,74,35,31,41,28,26,57,56,51,46,39,30,34,32,64,90,72,54,24,44,32,35,60,48,79,46,63,53,92,61,36,36,36,38,37,38,39,36,36,30,73,87,25,39,28,41,36,38,37,36,31,28,33,59,61,72,68,38,79,74,47,76,50,68,27,35,37,29,53,17,94,92,46,22,28,37,40,18,45,38,41,22,24,109

Secondary structure (DSSP, 8-state):
--------TTTTTT----------PPEEE-SHHHHHHHHHTT--EEEEES-GGGSEEPTT--SS----EEEEEEESEEEEEEETTEEEEEEEEEEEE-GGGGT-SSPEEEEEEEEEETTSEEEEEEEEEETTT--EEEEEEEEEE-SSSSSBEEEEE-B---EEE-SHHHHHHHHHTT--EEEEEEGGGSBS---SEEEEEEE-EEEEETTTTEEEEEEEEE-SSEEEEEEEEE-TTSEEEEEEEEEETTT--EEEEEEEEEEBSTTSSEEEEEPP-B-/--------TTTTTT----------PPEEE-SHHHHHHHHHTT--EEEEES-GGGSEEPTT--SS----EEEEEEESEEEEEEETTEEEEEEEEEEEE-GGGGT-SSPEEEEEEEEEETTSEEEEEEEEEETTT--EEEEEEEEEE-SSSSSBEEEEE-B---EEE-SHHHHHHHHHTT--EEEEEEGGGSBS---SEEEEEEE-EEEEETTTTEEEEEEEEE-SSEEEEEEEEE-TTSEEEEEEEEEETTT--EEEEEEEEEEBSTTSSEEEEEPP-B-

Nearest PDB structures (foldseek):
  5xta-assembly1_D  TM=8.747E-01  e=6.243E-06  Legionella pneumophila
  4bbo-assembly1_D  TM=3.800E-01  e=1.237E+00  Bradyrhizobium japonicum
  1yqf-assembly2_E  TM=4.485E-01  e=4.299E+00  Leishmania major
  7tt7-assembly1_P  TM=1.632E-01  e=2.694E+00  Escherichia coli
  3loy-assembly1_B  TM=1.420E-01  e=2.694E+00  Ogataea angusta

pLDDT: mean 81.98, std 17.6, range [24.88, 96.62]